Protein AF-A0A9J6GHD3-F1 (afdb_monomer)

Nearest PDB structures (foldseek):
  7w02-assembly1_A  TM=7.188E-01  e=1.725E-16  Homo sapiens
  7w01-assembly1_A  TM=7.284E-01  e=1.904E-15  Homo sapiens
  7o12-assembly1_E  TM=6.785E-01  e=3.047E-02  Stutzerimonas stutzeri ATCC 14405 = CCUG 16156
  7r87-assembly1_B  TM=4.171E-01  e=1.075E-02  Homo sapiens
  7r8b-assembly1_B  TM=3.502E-01  e=1.769E-02  Homo sapiens

InterPro domains:
  IPR013525 ABC-2 type transporter, transmembrane domain [PF12698] (210-381)
  IPR026082 ABC transporter A [PTHR19229] (166-494)

Foldseek 3Di:
DVLLVVLVVCVVPDDPCSLVSLLVVLLCCLFPVPCPPPNVVVNVCLVVLLVVLLVVLQVLQFPPDFFDWDAWFFWDWDALLVLACPQVPLPPEPAQEEEDDPAPVVVVLLVQLVVSNVRDRYDYDNDPVVLVVVLVVCQVVVDPWRYKYWYFPQDDRPPHDDQDPDTDIDIRTHPDPDDPPQPPLNVVVPDFPDDDDSNRPVCSHPVRSSVQSSVVSSVVVVCVVVVPPDDDDRDIDTDDIDHTDTRDPVSLPLVSSLVSNLVSCLSLLLVLLLVLLVCQLVCVLVVCVVSPNDPVSVLVSSLVSSLVVLLVSLVSSLCSQDPRPDPSGAGNQDQADSVVSSVLSSLLSNLSSLVSLLLSLVANDSVVSSVVSSVCSCVLAPVCSCCQAPVVVPGDQPDAPVNLLVSLLRSNSLSVVLSVVQVQQSVQPRRGHDPVCQPPPPRGPHNDGNVSSSVSNVVSSVVSVVVSVLSNQADPSGDDDHDDNCLVVDPCNVDVPPPFPDPPPQDPVNVVVDDDDDPPDDPPDDDPRDGDD

pLDDT: mean 76.1, std 14.97, range [31.3, 96.62]

Mean predicted aligned error: 14.47 Å

Radius of gyration: 37.46 Å; Cα contacts (8 Å, |Δi|>4): 643; chains: 1; bounding box: 96×51×119 Å

Organi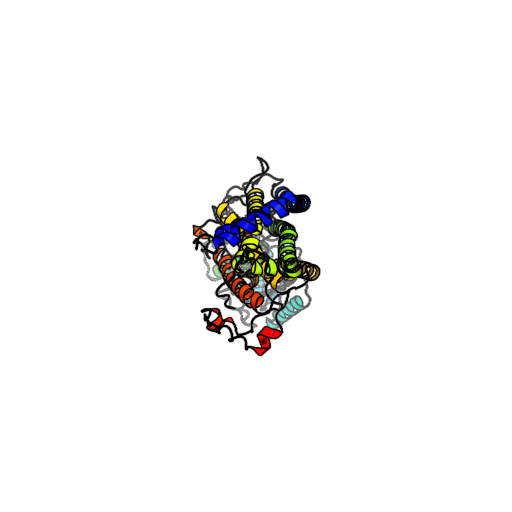sm: Haemaphysalis longicornis (NCBI:txid44386)

Structure (mmCIF, N/CA/C/O backbone):
data_AF-A0A9J6GHD3-F1
#
_entry.id   AF-A0A9J6GHD3-F1
#
loop_
_atom_site.group_PDB
_atom_site.id
_atom_site.type_symbol
_atom_site.label_atom_id
_atom_site.label_alt_id
_atom_site.label_comp_id
_atom_site.label_asym_id
_atom_site.label_entity_id
_atom_site.label_seq_id
_atom_site.pdbx_PDB_ins_code
_atom_site.Cartn_x
_atom_site.Cartn_y
_atom_site.Cartn_z
_atom_site.occupancy
_atom_site.B_iso_or_equiv
_atom_site.auth_seq_id
_atom_site.auth_comp_id
_atom_site.auth_asym_id
_atom_site.auth_atom_id
_atom_site.pdbx_PDB_model_num
ATOM 1 N N . MET A 1 1 ? -28.125 12.790 31.340 1.00 37.50 1 MET A N 1
ATOM 2 C CA . MET A 1 1 ? -28.711 11.832 32.304 1.00 37.50 1 MET A CA 1
ATOM 3 C C . MET A 1 1 ? -30.167 11.471 31.987 1.00 37.50 1 MET A C 1
ATOM 5 O O . MET A 1 1 ? -30.490 10.301 32.121 1.00 37.50 1 MET A O 1
ATOM 9 N N . SER A 1 2 ? -31.017 12.373 31.464 1.00 33.16 2 SER A N 1
ATOM 10 C CA . SER A 1 2 ? -32.407 12.023 31.082 1.00 33.16 2 SER A CA 1
ATOM 11 C C . SER A 1 2 ? -32.524 11.001 29.936 1.00 33.16 2 SER A C 1
ATOM 13 O O . SER A 1 2 ? -33.439 10.186 29.935 1.00 33.16 2 SER A O 1
ATOM 15 N N . GLY A 1 3 ? -31.565 10.966 29.002 1.00 35.72 3 GLY A N 1
ATOM 16 C CA . GLY A 1 3 ? -31.558 9.986 27.905 1.00 35.72 3 GLY A CA 1
ATOM 17 C C . GLY A 1 3 ? -31.277 8.536 28.330 1.00 35.72 3 GLY A C 1
ATOM 18 O O . GLY A 1 3 ? -31.763 7.618 27.682 1.00 35.72 3 GLY A O 1
ATOM 19 N N . MET A 1 4 ? -30.540 8.317 29.428 1.00 42.50 4 MET A N 1
ATOM 20 C CA . MET A 1 4 ? -30.244 6.968 29.945 1.00 42.50 4 MET A CA 1
ATOM 21 C C . MET A 1 4 ? -31.411 6.381 30.750 1.00 42.50 4 MET A C 1
ATOM 23 O O . MET A 1 4 ? -31.618 5.173 30.719 1.00 42.50 4 MET A O 1
ATOM 27 N N . ALA A 1 5 ? -32.213 7.222 31.410 1.00 40.81 5 ALA A N 1
ATOM 28 C CA . ALA A 1 5 ? -33.378 6.777 32.179 1.00 40.81 5 ALA A CA 1
ATOM 29 C C . ALA A 1 5 ? -34.472 6.148 31.292 1.00 40.81 5 ALA A C 1
ATOM 31 O O . ALA A 1 5 ? -35.139 5.201 31.703 1.00 40.81 5 ALA A O 1
ATOM 32 N N . ASN A 1 6 ? -34.604 6.607 30.043 1.00 42.31 6 ASN A N 1
ATOM 33 C CA . ASN A 1 6 ? -35.558 6.041 29.084 1.00 42.31 6 ASN A CA 1
ATOM 34 C C . ASN A 1 6 ? -35.161 4.643 28.578 1.00 42.31 6 ASN A C 1
ATOM 36 O O . ASN A 1 6 ? -36.033 3.883 28.173 1.00 42.31 6 ASN A O 1
ATOM 40 N N . VAL A 1 7 ? -33.876 4.275 28.639 1.00 47.53 7 VAL A N 1
ATOM 41 C CA . VAL A 1 7 ? -33.391 2.951 28.198 1.00 47.53 7 VAL A CA 1
ATOM 42 C C . VAL A 1 7 ? -33.787 1.852 29.190 1.00 47.53 7 VAL A C 1
ATOM 44 O O . VAL A 1 7 ? -34.067 0.727 28.787 1.00 47.53 7 VAL A O 1
ATOM 47 N N . VAL A 1 8 ? -33.872 2.180 30.483 1.00 46.97 8 VAL A N 1
ATOM 48 C CA . VAL A 1 8 ? -34.244 1.228 31.545 1.00 46.97 8 VAL A CA 1
ATOM 49 C C . VAL A 1 8 ? -35.751 0.933 31.543 1.00 46.97 8 VAL A C 1
ATOM 51 O O . VAL A 1 8 ? -36.158 -0.185 31.848 1.00 46.97 8 VAL A O 1
ATOM 54 N N . ARG A 1 9 ? -36.589 1.900 31.139 1.00 39.62 9 ARG A N 1
ATOM 55 C CA . ARG A 1 9 ? -38.060 1.783 31.181 1.00 39.62 9 ARG A CA 1
ATOM 56 C C . ARG A 1 9 ? -38.649 0.844 30.117 1.00 39.62 9 ARG A C 1
ATOM 58 O O . ARG A 1 9 ? -39.729 0.306 30.320 1.00 39.62 9 ARG A O 1
ATOM 65 N N . GLU A 1 10 ? -37.942 0.615 29.011 1.00 42.22 10 GLU A N 1
ATOM 66 C CA . GLU A 1 10 ? -38.437 -0.157 27.855 1.00 42.22 10 GLU A CA 1
ATOM 67 C C . GLU A 1 10 ? -37.948 -1.614 27.811 1.00 42.22 10 GLU A C 1
ATOM 69 O O . GLU A 1 10 ? -38.290 -2.343 26.883 1.00 42.22 10 GLU A O 1
ATOM 74 N N . ARG A 1 11 ? -37.219 -2.106 28.827 1.00 42.56 11 ARG A N 1
ATOM 75 C CA . ARG A 1 11 ? -36.893 -3.547 28.923 1.00 42.56 11 ARG A CA 1
ATOM 76 C C . ARG A 1 11 ? -38.156 -4.422 29.023 1.00 42.56 11 ARG A C 1
ATOM 78 O O . ARG A 1 11 ? -38.101 -5.606 28.711 1.00 42.56 11 ARG A O 1
ATOM 85 N N . ALA A 1 12 ? -39.287 -3.820 29.405 1.00 43.66 12 ALA A N 1
ATOM 86 C CA . ALA A 1 12 ? -40.615 -4.431 29.414 1.00 43.66 12 ALA A CA 1
ATOM 87 C C . ALA A 1 12 ? -41.305 -4.469 28.031 1.00 43.66 12 ALA A C 1
ATOM 89 O O . ALA A 1 12 ? -42.254 -5.223 27.847 1.00 43.66 12 ALA A O 1
ATOM 90 N N . THR A 1 13 ? -40.837 -3.700 27.043 1.00 41.50 13 THR A N 1
ATOM 91 C CA . THR A 1 13 ? -41.428 -3.624 25.697 1.00 41.50 13 THR A CA 1
ATOM 92 C C . THR A 1 13 ? -40.358 -3.957 24.666 1.00 41.50 13 THR A C 1
ATOM 94 O O . THR A 1 13 ? -39.668 -3.071 24.168 1.00 41.50 13 THR A O 1
ATOM 97 N N . GLY A 1 14 ? -40.175 -5.250 24.392 1.00 44.53 14 GLY A N 1
ATOM 98 C CA . GLY A 1 14 ? -39.166 -5.802 23.482 1.00 44.53 14 GLY A CA 1
ATOM 99 C C . GLY A 1 14 ? -39.154 -5.180 22.079 1.00 44.53 14 GLY A C 1
ATOM 100 O O . GLY A 1 14 ? -39.719 -5.728 21.139 1.00 44.53 14 GLY A O 1
ATOM 101 N N . GLY A 1 15 ? -38.481 -4.040 21.928 1.00 48.31 15 GLY A N 1
ATOM 102 C CA . GLY A 1 15 ? -38.305 -3.348 20.659 1.00 48.31 15 GLY A CA 1
ATOM 103 C C . GLY A 1 15 ? -37.046 -3.821 19.940 1.00 48.31 15 GLY A C 1
ATOM 104 O O . GLY A 1 15 ? -35.935 -3.681 20.454 1.00 48.31 15 GLY A O 1
ATOM 105 N N . SER A 1 16 ? -37.203 -4.297 18.706 1.00 57.56 16 SER A N 1
ATOM 106 C CA . SER A 1 16 ? -36.143 -4.743 17.781 1.00 57.56 16 SER A CA 1
ATOM 107 C C . SER A 1 16 ? -35.050 -3.698 17.464 1.00 57.56 16 SER A C 1
ATOM 109 O O . SER A 1 16 ? -34.053 -4.024 16.821 1.00 57.56 16 SER A O 1
ATOM 111 N N . PHE A 1 17 ? -35.183 -2.464 17.963 1.00 63.50 17 PHE A N 1
ATOM 112 C CA . PHE A 1 17 ? -34.281 -1.328 17.725 1.00 63.50 17 PHE A CA 1
ATOM 113 C C . PHE A 1 17 ? -33.513 -0.839 18.964 1.00 63.50 17 PHE A C 1
ATOM 115 O O . PHE A 1 17 ? -32.865 0.211 18.919 1.00 63.50 17 PHE A O 1
ATOM 122 N N . LEU A 1 18 ? -33.544 -1.578 20.078 1.00 77.38 18 LEU A N 1
ATOM 123 C CA . LEU A 1 18 ? -32.889 -1.150 21.320 1.00 77.38 18 LEU A CA 1
ATOM 124 C C . LEU A 1 18 ? -31.368 -0.954 21.140 1.00 77.38 18 LEU A C 1
ATOM 126 O O . LEU A 1 18 ? -30.807 0.037 21.607 1.00 77.38 18 LEU A O 1
ATOM 130 N N . TRP A 1 19 ? -30.718 -1.822 20.358 1.00 79.00 19 TRP A N 1
ATOM 131 C CA . TRP A 1 19 ? -29.292 -1.716 20.023 1.00 79.00 19 TRP A CA 1
ATOM 132 C C . TRP A 1 19 ? -28.961 -0.485 19.163 1.00 79.00 19 TRP A C 1
ATOM 134 O O . TRP A 1 19 ? -27.917 0.134 19.354 1.00 79.00 19 TRP A O 1
ATOM 144 N N . ALA A 1 20 ? -29.851 -0.082 18.250 1.00 81.69 20 ALA A N 1
ATOM 145 C CA . ALA A 1 20 ? -29.638 1.078 17.384 1.00 81.69 20 ALA A CA 1
ATOM 146 C C . ALA A 1 20 ? -29.700 2.384 18.189 1.00 81.69 20 ALA A C 1
ATOM 148 O O . ALA A 1 20 ? -28.892 3.290 17.984 1.00 81.69 20 ALA A O 1
ATOM 149 N N . ARG A 1 21 ? -30.607 2.459 19.173 1.00 82.38 21 ARG A N 1
ATOM 150 C CA . ARG A 1 21 ? -30.691 3.592 20.111 1.00 82.38 21 ARG A CA 1
ATOM 151 C C . ARG A 1 21 ? -29.481 3.642 21.045 1.00 82.38 21 ARG A C 1
ATOM 153 O O . ARG A 1 21 ? -28.949 4.727 21.277 1.00 82.38 21 ARG A O 1
ATOM 160 N N . GLN A 1 22 ? -29.014 2.488 21.531 1.00 84.38 22 GLN A N 1
ATOM 161 C CA . GLN A 1 22 ? -27.768 2.393 22.302 1.00 84.38 22 GLN A CA 1
ATOM 162 C C . GLN A 1 22 ? -26.567 2.885 21.480 1.00 84.38 22 GLN A C 1
ATOM 164 O O . GLN A 1 22 ? -25.803 3.722 21.957 1.00 84.38 22 GLN A O 1
ATOM 169 N N . LEU A 1 23 ? -26.439 2.436 20.227 1.00 84.69 23 LEU A N 1
ATOM 170 C CA . LEU A 1 23 ? -25.372 2.869 19.326 1.00 84.69 23 LEU A CA 1
ATOM 171 C C . LEU A 1 23 ? -25.441 4.376 19.061 1.00 84.69 23 LEU A C 1
ATOM 173 O O . LEU A 1 23 ? -24.430 5.062 19.181 1.00 84.69 23 LEU A O 1
ATOM 177 N N . HIS A 1 24 ? -26.629 4.912 18.772 1.00 86.06 24 HIS A N 1
ATOM 178 C CA . HIS A 1 24 ? -26.827 6.346 18.574 1.00 86.06 24 HIS A CA 1
ATOM 179 C C . HIS A 1 24 ? -26.410 7.162 19.806 1.00 86.06 24 HIS A C 1
ATOM 181 O O . HIS A 1 24 ? -25.713 8.165 19.670 1.00 86.06 24 HIS A O 1
ATOM 187 N N . ALA A 1 25 ? -26.765 6.716 21.015 1.00 83.56 25 ALA A N 1
ATOM 188 C CA . ALA A 1 25 ? -26.364 7.386 22.251 1.00 83.56 25 ALA A CA 1
ATOM 189 C C . ALA A 1 25 ? -24.837 7.380 22.456 1.00 83.56 25 ALA A C 1
ATOM 191 O O . ALA A 1 25 ? -24.267 8.393 22.871 1.00 83.56 25 ALA A O 1
ATOM 192 N N . ILE A 1 26 ? -24.159 6.272 22.133 1.00 84.25 26 ILE A N 1
ATOM 193 C CA . ILE A 1 26 ? -22.692 6.190 22.202 1.00 84.25 26 ILE A CA 1
ATOM 194 C C . ILE A 1 26 ? -22.044 7.075 21.135 1.00 84.25 26 ILE A C 1
ATOM 196 O O . ILE A 1 26 ? -21.092 7.791 21.438 1.00 84.25 26 ILE A O 1
ATOM 200 N N . LEU A 1 27 ? -22.571 7.090 19.910 1.00 84.75 27 LEU A N 1
ATOM 201 C CA . LEU A 1 27 ? -22.081 7.962 18.843 1.00 84.75 27 LEU A CA 1
ATOM 202 C C . LEU A 1 27 ? -22.261 9.437 19.198 1.00 84.75 27 LEU A C 1
ATOM 204 O O . LEU A 1 27 ? -21.326 10.218 19.043 1.00 84.75 27 LEU A O 1
ATOM 208 N N . TRP A 1 28 ? -23.410 9.815 19.758 1.00 85.44 28 TRP A N 1
ATOM 209 C CA . TRP A 1 28 ? -23.644 11.162 20.273 1.00 85.44 28 TRP A CA 1
ATOM 210 C C . TRP A 1 28 ? -22.632 11.538 21.365 1.00 85.44 28 TRP A C 1
ATOM 212 O O . TRP A 1 28 ? -22.034 12.615 21.325 1.00 85.44 28 TRP A O 1
ATOM 222 N N . LYS A 1 29 ? -22.369 10.630 22.315 1.00 84.81 29 LYS A N 1
ATOM 223 C CA . LYS A 1 29 ? -21.341 10.820 23.350 1.00 84.81 29 LYS A CA 1
ATOM 224 C C . LYS A 1 29 ? -19.950 11.023 22.730 1.00 84.81 29 LYS A C 1
ATOM 226 O O . LYS A 1 29 ? -19.248 11.966 23.095 1.00 84.81 29 LYS A O 1
ATOM 231 N N . ASN A 1 30 ? -19.546 10.147 21.813 1.00 81.44 30 ASN A N 1
ATOM 232 C CA . ASN A 1 30 ? -18.184 10.103 21.279 1.00 81.44 30 ASN A CA 1
ATOM 233 C C . ASN A 1 30 ? -17.907 11.228 20.273 1.00 81.44 30 ASN A C 1
ATOM 235 O O . ASN A 1 30 ? -16.850 11.854 20.330 1.00 81.44 30 ASN A O 1
ATOM 239 N N . VAL A 1 31 ? -18.851 11.512 19.376 1.00 79.62 31 VAL A N 1
ATOM 240 C CA . VAL A 1 31 ? -18.696 12.526 18.327 1.00 79.62 31 VAL A CA 1
ATOM 241 C C . VAL A 1 31 ? -19.060 13.906 18.863 1.00 79.62 31 VAL A C 1
ATOM 243 O O . VAL A 1 31 ? -18.224 14.804 18.869 1.00 79.62 31 VAL A O 1
ATOM 246 N N . TYR A 1 32 ? -20.278 14.090 19.367 1.00 77.00 32 TYR A N 1
ATOM 247 C CA . TYR A 1 32 ? -20.758 15.420 19.736 1.00 77.00 32 TYR A CA 1
ATOM 248 C C . TYR A 1 32 ? -20.208 15.871 21.096 1.00 77.00 32 TYR A C 1
ATOM 250 O O . TYR A 1 32 ? -19.454 16.838 21.183 1.00 77.00 32 TYR A O 1
ATOM 258 N N . VAL A 1 33 ? -20.501 15.139 22.174 1.00 78.62 33 VAL A N 1
ATOM 259 C CA . VAL A 1 33 ? -20.138 15.591 23.531 1.00 78.62 33 VAL A CA 1
ATOM 260 C C . VAL A 1 33 ? -18.620 15.652 23.714 1.00 78.62 33 VAL A C 1
ATOM 262 O O . VAL A 1 33 ? -18.086 16.628 24.245 1.00 78.62 33 VAL A O 1
ATOM 265 N N . ARG A 1 34 ? -17.899 14.614 23.279 1.00 74.81 34 ARG A N 1
ATOM 266 C CA . ARG A 1 34 ? -16.457 14.522 23.514 1.00 74.81 34 ARG A CA 1
ATOM 267 C C . ARG A 1 34 ? -15.649 15.358 22.524 1.00 74.81 34 ARG A C 1
ATOM 269 O O . ARG A 1 34 ? -14.868 16.188 22.983 1.00 74.81 34 ARG A O 1
ATOM 276 N N . ARG A 1 35 ? -15.813 15.165 21.208 1.00 74.31 35 ARG A N 1
ATOM 277 C CA . ARG A 1 35 ? -14.999 15.878 20.204 1.00 74.31 35 ARG A CA 1
ATOM 278 C C . ARG A 1 35 ? -15.458 17.318 19.972 1.00 74.31 35 ARG A C 1
ATOM 280 O O . ARG A 1 35 ? -14.600 18.185 19.891 1.00 74.31 35 ARG A O 1
ATOM 287 N N . VAL A 1 36 ? -16.765 17.591 19.915 1.00 74.94 36 VAL A N 1
ATOM 288 C CA . VAL A 1 36 ? -17.281 18.941 19.599 1.00 74.94 36 VAL A CA 1
ATOM 289 C C . VAL A 1 36 ? -17.443 19.822 20.840 1.00 74.94 36 VAL A C 1
ATOM 291 O O . VAL A 1 36 ? -17.081 20.990 20.793 1.00 74.94 36 VAL A O 1
ATOM 294 N N . CYS A 1 37 ? -17.943 19.304 21.966 1.00 72.50 37 CYS A N 1
ATOM 295 C CA . CYS A 1 37 ? -18.186 20.153 23.143 1.00 72.50 37 CYS A CA 1
ATOM 296 C C . CYS A 1 37 ? -17.001 20.226 24.118 1.00 72.50 37 CYS A C 1
ATOM 298 O O . CYS A 1 37 ? -16.734 21.290 24.668 1.00 72.50 37 CYS A O 1
ATOM 300 N N . ARG A 1 38 ? -16.297 19.113 24.371 1.00 73.69 38 ARG A N 1
ATOM 301 C CA . ARG A 1 38 ? -15.297 19.035 25.458 1.00 73.69 38 ARG A CA 1
ATOM 302 C C . ARG A 1 38 ? -13.842 19.117 24.991 1.00 73.69 38 ARG A C 1
ATOM 304 O O . ARG A 1 38 ? -13.018 19.708 25.678 1.00 73.69 38 ARG A O 1
ATOM 311 N N . HIS A 1 39 ? -13.522 18.528 23.841 1.00 78.50 39 HIS A N 1
ATOM 312 C CA . HIS A 1 39 ? -12.160 18.439 23.297 1.00 78.50 39 HIS A CA 1
ATOM 313 C C . HIS A 1 39 ? -12.068 18.977 21.860 1.00 78.50 39 HIS A C 1
ATOM 315 O O . HIS A 1 39 ? -11.316 18.456 21.030 1.00 78.50 39 HIS A O 1
ATOM 321 N N . TYR A 1 40 ? -12.807 20.049 21.568 1.00 77.94 40 TYR A N 1
ATOM 322 C CA . TYR A 1 40 ? -12.734 20.720 20.270 1.00 77.94 40 TYR A CA 1
ATOM 323 C C . TYR A 1 40 ? -11.335 21.263 19.928 1.00 77.94 40 TYR A C 1
ATOM 325 O O . TYR A 1 40 ? -10.965 21.142 18.761 1.00 77.94 40 TYR A O 1
ATOM 333 N N . PRO A 1 41 ? -10.492 21.749 20.874 1.00 80.19 41 PRO A N 1
ATOM 334 C CA . PRO A 1 41 ? -9.158 22.233 20.518 1.00 80.19 41 PRO A CA 1
ATOM 335 C C . PRO A 1 41 ? -8.269 21.103 19.997 1.00 80.19 41 PRO A C 1
ATOM 337 O O . PRO A 1 41 ? -7.566 21.277 19.010 1.00 80.19 41 PRO A O 1
ATOM 340 N N . ALA A 1 42 ? -8.349 19.917 20.610 1.00 76.75 42 ALA A N 1
ATOM 341 C CA . ALA A 1 42 ? -7.596 18.747 20.168 1.00 76.75 42 ALA A CA 1
ATOM 342 C C . ALA A 1 42 ? -8.049 18.282 18.777 1.00 76.75 42 ALA A C 1
ATOM 344 O O . ALA A 1 42 ? -7.216 18.029 17.917 1.00 76.75 42 ALA A O 1
ATOM 345 N N . THR A 1 43 ? -9.363 18.248 18.529 1.00 79.19 43 THR A N 1
ATOM 346 C CA . THR A 1 43 ? -9.915 17.864 17.219 1.00 79.19 43 THR A CA 1
ATOM 347 C C . THR A 1 43 ? -9.523 18.865 16.124 1.00 79.19 43 THR A C 1
ATOM 349 O O . THR A 1 43 ? -9.190 18.463 15.014 1.00 79.19 43 THR A O 1
ATOM 352 N N . ILE A 1 44 ? -9.505 20.167 16.434 1.00 82.06 44 ILE A N 1
ATOM 353 C CA . ILE A 1 44 ? -9.026 21.203 15.509 1.00 82.06 44 ILE A CA 1
ATOM 354 C C . ILE A 1 44 ? -7.539 21.004 15.207 1.00 82.06 44 ILE A C 1
ATOM 356 O O . ILE A 1 44 ? -7.156 21.033 14.043 1.00 82.06 44 ILE A O 1
ATOM 360 N N . VAL A 1 45 ? -6.708 20.762 16.223 1.00 83.19 45 VAL A N 1
ATOM 361 C CA . VAL A 1 45 ? -5.272 20.508 16.031 1.00 83.19 45 VAL A CA 1
ATOM 362 C C . VAL A 1 45 ? -5.031 19.237 15.211 1.00 83.19 45 VAL A C 1
ATOM 364 O O . VAL A 1 45 ? -4.194 19.268 14.315 1.00 83.19 45 VAL A O 1
ATOM 367 N N . GLU A 1 46 ? -5.780 18.153 15.450 1.00 80.38 46 GLU A N 1
ATOM 368 C CA . GLU A 1 46 ? -5.719 16.916 14.650 1.00 80.38 46 GLU A CA 1
ATOM 369 C C . GLU A 1 46 ? -5.968 17.202 13.160 1.00 80.38 46 GLU A C 1
ATOM 371 O O . GLU A 1 46 ? -5.181 16.795 12.303 1.00 80.38 46 GLU A O 1
ATOM 376 N N . VAL A 1 47 ? -7.038 17.940 12.849 1.00 82.38 47 VAL A N 1
ATOM 377 C CA . VAL A 1 47 ? -7.404 18.271 11.466 1.00 82.38 47 VAL A CA 1
ATOM 378 C C . VAL A 1 47 ? -6.412 19.255 10.846 1.00 82.38 47 VAL A C 1
ATOM 380 O O . VAL A 1 47 ? -5.973 19.035 9.722 1.00 82.38 47 VAL A O 1
ATOM 383 N N . LEU A 1 48 ? -6.013 20.313 11.559 1.00 85.06 48 LEU A N 1
ATOM 384 C CA . LEU A 1 48 ? -5.057 21.306 11.058 1.00 85.06 48 LEU A CA 1
ATOM 385 C C . LEU A 1 48 ? -3.682 20.698 10.792 1.00 85.06 48 LEU A C 1
ATOM 387 O O . LEU A 1 48 ? -3.065 21.025 9.784 1.00 85.06 48 LEU A O 1
ATOM 391 N N . LEU A 1 49 ? -3.212 19.802 11.661 1.00 83.88 49 LEU A N 1
ATOM 392 C CA . LEU A 1 49 ? -1.948 19.102 11.462 1.00 83.88 49 LEU A CA 1
ATOM 393 C C . LEU A 1 49 ? -2.014 18.201 10.227 1.00 83.88 49 LEU A C 1
ATOM 395 O O . LEU A 1 49 ? -1.074 18.185 9.437 1.00 83.88 49 LEU A O 1
ATOM 399 N N . MET A 1 50 ? -3.134 17.503 10.016 1.00 83.25 50 MET A N 1
ATOM 400 C CA . MET A 1 50 ? -3.329 16.725 8.796 1.00 83.25 50 MET A CA 1
ATOM 401 C C . MET A 1 50 ? -3.350 17.626 7.557 1.00 83.25 50 MET A C 1
ATOM 403 O O . MET A 1 50 ? -2.621 17.371 6.606 1.00 83.25 50 MET A O 1
ATOM 407 N N . VAL A 1 51 ? -4.110 18.722 7.579 1.00 85.00 51 VAL A N 1
ATOM 408 C CA . VAL A 1 51 ? -4.151 19.690 6.471 1.00 85.00 51 VAL A CA 1
ATOM 409 C C . VAL A 1 51 ? -2.770 20.292 6.205 1.00 85.00 51 VAL A C 1
ATOM 411 O O . VAL A 1 51 ? -2.409 20.447 5.047 1.00 85.00 51 VAL A O 1
ATOM 414 N N . PHE A 1 52 ? -1.968 20.574 7.234 1.00 86.31 52 PHE A N 1
ATOM 415 C CA . PHE A 1 52 ? -0.590 21.049 7.085 1.00 86.31 52 PHE A CA 1
ATOM 416 C C . PHE A 1 52 ? 0.289 20.034 6.339 1.00 86.31 52 PHE A C 1
ATOM 418 O O . PHE A 1 52 ? 0.958 20.389 5.368 1.00 86.31 52 PHE A O 1
ATOM 425 N N . TRP A 1 53 ? 0.248 18.757 6.736 1.00 83.69 53 TRP A N 1
ATOM 426 C CA . TRP A 1 53 ? 0.989 17.699 6.043 1.00 83.69 53 TRP A CA 1
ATOM 427 C C . TRP A 1 53 ? 0.493 17.477 4.610 1.00 83.69 53 TRP A C 1
ATOM 429 O O . TRP A 1 53 ? 1.310 17.278 3.710 1.00 83.69 53 TRP A O 1
ATOM 439 N N . LEU A 1 54 ? -0.823 17.557 4.388 1.00 80.06 54 LEU A N 1
ATOM 440 C CA . LEU A 1 54 ? -1.432 17.461 3.060 1.00 80.06 54 LEU A CA 1
ATOM 441 C C . LEU A 1 54 ? -1.108 18.676 2.179 1.00 80.06 54 LEU A C 1
ATOM 443 O O . LEU A 1 54 ? -0.915 18.534 0.977 1.00 80.06 54 LEU A O 1
ATOM 447 N N . TYR A 1 55 ? -0.978 19.869 2.754 1.00 80.06 55 TYR A N 1
ATOM 448 C CA . TYR A 1 55 ? -0.596 21.074 2.020 1.00 80.06 55 TYR A CA 1
ATOM 449 C C . TYR A 1 55 ? 0.822 20.961 1.451 1.00 80.06 55 TYR A C 1
ATOM 451 O O . TYR A 1 55 ? 1.044 21.309 0.293 1.00 80.06 55 TYR A O 1
ATOM 459 N N . GLY A 1 56 ? 1.757 20.378 2.210 1.00 73.62 56 GLY A N 1
ATOM 460 C CA . GLY A 1 56 ? 3.101 20.082 1.705 1.00 73.62 56 GLY A CA 1
ATOM 461 C C . GLY A 1 56 ? 3.104 19.141 0.490 1.00 73.62 56 GLY A C 1
ATOM 462 O O . GLY A 1 56 ? 3.963 19.267 -0.376 1.00 73.62 56 GLY A O 1
ATOM 463 N N . ILE A 1 57 ? 2.127 18.228 0.373 1.00 72.00 57 ILE A N 1
ATOM 464 C CA . ILE A 1 57 ? 1.966 17.360 -0.815 1.00 72.00 57 ILE A CA 1
ATOM 465 C C . ILE A 1 57 ? 1.681 18.202 -2.060 1.00 72.00 57 ILE A C 1
ATOM 467 O O . ILE A 1 57 ? 2.235 17.934 -3.124 1.00 72.00 57 ILE A O 1
ATOM 471 N N . GLN A 1 58 ? 0.839 19.230 -1.932 1.00 69.69 58 GLN A N 1
ATOM 472 C CA . GLN A 1 58 ? 0.506 20.089 -3.061 1.00 69.69 58 GLN A CA 1
ATOM 473 C C . GLN A 1 58 ? 1.701 20.908 -3.542 1.00 69.69 58 GLN A C 1
ATOM 475 O O . GLN A 1 58 ? 1.871 21.034 -4.752 1.00 69.69 58 GLN A O 1
ATOM 480 N N . GLU A 1 59 ? 2.541 21.416 -2.637 1.00 67.31 59 GLU A N 1
ATOM 481 C CA . GLU A 1 59 ? 3.757 22.150 -3.018 1.00 67.31 59 GLU A CA 1
ATOM 482 C C . GLU A 1 59 ? 4.716 21.299 -3.860 1.00 67.31 59 GLU A C 1
ATOM 484 O O . GLU A 1 59 ? 5.284 21.807 -4.825 1.00 67.31 59 GLU A O 1
ATOM 489 N N . ASP A 1 60 ? 4.825 20.002 -3.559 1.00 59.84 60 ASP A N 1
ATOM 490 C CA . ASP A 1 60 ? 5.652 19.065 -4.331 1.00 59.84 60 ASP A CA 1
ATOM 491 C C . ASP A 1 60 ? 4.967 18.582 -5.624 1.00 59.84 60 ASP A C 1
ATOM 493 O O . ASP A 1 60 ? 5.632 18.107 -6.543 1.00 59.84 60 ASP A O 1
ATOM 497 N N . SER A 1 61 ? 3.638 18.694 -5.716 1.00 54.12 61 SER A N 1
ATOM 498 C CA . SER A 1 61 ? 2.863 18.305 -6.905 1.00 54.12 61 SER A CA 1
ATOM 499 C C . SER A 1 61 ? 2.807 19.384 -7.994 1.00 54.12 61 SER A C 1
ATOM 501 O O . SER A 1 61 ? 2.505 19.074 -9.148 1.00 54.12 61 SER A O 1
ATOM 503 N N . VAL A 1 62 ? 3.100 20.648 -7.659 1.00 52.31 62 VAL A N 1
ATOM 504 C CA . VAL A 1 62 ? 3.172 21.733 -8.644 1.00 52.31 62 VAL A CA 1
ATOM 505 C C . VAL A 1 62 ? 4.478 21.580 -9.412 1.00 52.31 62 VAL A C 1
ATOM 507 O O . VAL A 1 62 ? 5.543 21.997 -8.957 1.00 52.31 62 VAL A O 1
ATOM 510 N N . VAL A 1 63 ? 4.391 20.972 -10.596 1.00 52.34 63 VAL A N 1
ATOM 511 C CA . VAL A 1 63 ? 5.492 20.967 -11.559 1.00 52.34 63 VAL A CA 1
ATOM 512 C C . VAL A 1 63 ? 5.861 22.430 -11.819 1.00 52.34 63 VAL A C 1
ATOM 514 O O . VAL A 1 63 ? 5.060 23.188 -12.359 1.00 52.34 63 VAL A O 1
ATOM 517 N N . ARG A 1 64 ? 7.047 22.852 -11.362 1.00 49.53 64 ARG A N 1
ATOM 518 C CA . ARG A 1 64 ? 7.543 24.227 -11.560 1.00 49.53 64 ARG A CA 1
ATOM 519 C C . ARG A 1 64 ? 7.876 24.518 -13.024 1.00 49.53 64 ARG A C 1
ATOM 521 O O . ARG A 1 64 ? 8.058 25.674 -13.385 1.00 49.53 64 ARG A O 1
ATOM 528 N N . GLU A 1 65 ? 7.944 23.477 -13.848 1.00 52.03 65 GLU A N 1
ATOM 529 C CA . GLU A 1 65 ? 8.240 23.546 -15.271 1.00 52.03 65 GLU A CA 1
ATOM 530 C C . GLU A 1 65 ? 7.054 23.000 -16.083 1.00 52.03 65 GLU A C 1
ATOM 532 O O . GLU A 1 65 ? 6.463 21.982 -15.713 1.00 52.03 65 GLU A O 1
ATOM 537 N N . PRO A 1 66 ? 6.662 23.654 -17.186 1.00 55.00 66 PRO A N 1
ATOM 538 C CA . PRO A 1 66 ? 5.604 23.143 -18.043 1.00 55.00 66 PRO A CA 1
ATOM 539 C C . PRO A 1 66 ? 6.022 21.787 -18.616 1.00 55.00 66 PRO A C 1
ATOM 541 O O . PRO A 1 66 ? 7.154 21.610 -19.064 1.00 55.00 66 PRO A O 1
ATOM 544 N N . LEU A 1 67 ? 5.096 20.828 -18.626 1.00 59.50 67 LEU A N 1
ATOM 545 C CA . LEU A 1 67 ? 5.358 19.497 -19.169 1.00 59.50 67 LEU A CA 1
ATOM 546 C C . LEU A 1 67 ? 5.755 19.606 -20.641 1.00 59.50 67 LEU A C 1
ATOM 548 O O . LEU A 1 67 ? 4.929 19.938 -21.496 1.00 59.50 67 LEU A O 1
ATOM 552 N N . MET A 1 68 ? 7.020 19.315 -20.939 1.00 62.19 68 MET A N 1
ATOM 553 C CA . MET A 1 68 ? 7.517 19.344 -22.305 1.00 62.19 68 MET A CA 1
ATOM 554 C C . MET A 1 68 ? 7.044 18.088 -23.031 1.00 62.19 68 MET A C 1
ATOM 556 O O . MET A 1 68 ? 7.490 16.973 -22.764 1.00 62.19 68 MET A O 1
ATOM 560 N N . ARG A 1 69 ? 6.112 18.264 -23.970 1.00 69.50 69 ARG A N 1
ATOM 561 C CA . ARG A 1 69 ? 5.739 17.200 -24.902 1.00 69.50 69 ARG A CA 1
ATOM 562 C C . ARG A 1 69 ? 6.838 17.075 -25.949 1.00 69.50 69 ARG A C 1
ATOM 564 O O . ARG A 1 69 ? 7.021 17.975 -26.768 1.00 69.50 69 ARG A O 1
ATOM 571 N N . ARG A 1 70 ? 7.558 15.958 -25.934 1.00 74.44 70 ARG A N 1
ATOM 572 C CA . ARG A 1 70 ? 8.522 15.616 -26.976 1.00 74.44 70 ARG A CA 1
ATOM 573 C C . ARG A 1 70 ? 7.772 14.975 -28.151 1.00 74.44 70 ARG A C 1
ATOM 575 O O . ARG A 1 70 ? 6.926 14.105 -27.918 1.00 74.44 70 ARG A O 1
ATOM 582 N N . PRO A 1 71 ? 8.031 15.409 -29.397 1.00 80.56 71 PRO A N 1
ATOM 583 C CA . PRO A 1 71 ? 7.464 14.763 -30.574 1.00 80.56 71 PRO A CA 1
ATOM 584 C C . PRO A 1 71 ? 8.016 13.341 -30.732 1.00 80.56 71 PRO A C 1
ATOM 586 O O . PRO A 1 71 ? 8.921 12.917 -30.010 1.00 80.56 71 PRO A O 1
ATOM 589 N N . ASP A 1 72 ? 7.449 12.603 -31.677 1.00 81.94 72 ASP A N 1
ATOM 590 C CA . ASP A 1 72 ? 7.958 11.308 -32.102 1.00 81.94 72 ASP A CA 1
ATOM 591 C C . ASP A 1 72 ? 9.432 11.405 -32.522 1.00 81.94 72 ASP A C 1
ATOM 593 O O . ASP A 1 72 ? 9.846 12.293 -33.268 1.00 81.94 72 ASP A O 1
ATOM 597 N N . ALA A 1 73 ? 10.246 10.488 -32.002 1.00 82.12 73 ALA A N 1
ATOM 598 C CA . ALA A 1 73 ? 11.668 10.426 -32.293 1.00 82.12 73 ALA A CA 1
ATOM 599 C C . ALA A 1 73 ? 11.935 9.276 -33.265 1.00 82.12 73 ALA A C 1
ATOM 601 O O . ALA A 1 73 ? 11.867 8.098 -32.904 1.00 82.12 73 ALA A O 1
ATOM 602 N N . ILE A 1 74 ? 12.264 9.628 -34.507 1.00 84.69 74 ILE A N 1
ATOM 603 C CA . ILE A 1 74 ? 12.698 8.679 -35.532 1.00 84.69 74 ILE A CA 1
ATOM 604 C C . ILE A 1 74 ? 14.219 8.750 -35.635 1.00 84.69 74 ILE A C 1
ATOM 606 O O . ILE A 1 74 ? 14.791 9.804 -35.909 1.00 84.69 74 ILE A O 1
ATOM 610 N N . TYR A 1 75 ? 14.879 7.611 -35.437 1.00 85.06 75 TYR A N 1
ATOM 611 C CA . TYR A 1 75 ? 16.331 7.514 -35.530 1.00 85.06 75 TYR A CA 1
ATOM 612 C C . TYR A 1 75 ? 16.737 6.984 -36.909 1.00 85.06 75 TYR A C 1
ATOM 614 O O . TYR A 1 75 ? 16.323 5.876 -37.278 1.00 85.06 75 TYR A O 1
ATOM 622 N N . PRO A 1 76 ? 17.542 7.734 -37.686 1.00 87.69 76 PRO A N 1
ATOM 623 C CA . PRO A 1 76 ? 18.051 7.241 -38.956 1.00 87.69 76 PRO A CA 1
ATOM 624 C C . PRO A 1 76 ? 19.061 6.105 -38.723 1.00 87.69 76 PRO A C 1
ATOM 626 O O . PRO A 1 76 ? 19.751 6.094 -37.698 1.00 87.69 76 PRO A O 1
ATOM 629 N N . PRO A 1 77 ? 19.186 5.154 -39.664 1.00 87.06 77 PRO A N 1
ATOM 630 C CA . PRO A 1 77 ? 20.212 4.125 -39.588 1.00 87.06 77 PRO A CA 1
ATOM 631 C C . PRO A 1 77 ? 21.600 4.773 -39.654 1.00 87.06 77 PRO A C 1
ATOM 633 O O . PRO A 1 77 ? 21.888 5.576 -40.541 1.00 87.06 77 PRO A O 1
ATOM 636 N N . GLN A 1 78 ? 22.472 4.411 -38.718 1.00 86.69 78 GLN A N 1
ATOM 637 C CA . GLN A 1 78 ? 23.848 4.898 -38.658 1.00 86.69 78 GLN A CA 1
ATOM 638 C C . GLN A 1 78 ? 24.833 3.732 -38.683 1.00 86.69 78 GLN A C 1
ATOM 640 O O . GLN A 1 78 ? 24.508 2.592 -38.339 1.00 86.69 78 GLN A O 1
ATOM 645 N N . ARG A 1 79 ? 26.072 4.014 -39.092 1.00 85.19 79 ARG A N 1
ATOM 646 C CA . ARG A 1 79 ? 27.145 3.022 -39.002 1.00 85.19 79 ARG A CA 1
ATOM 647 C C . ARG A 1 79 ? 27.501 2.783 -37.530 1.00 85.19 79 ARG A C 1
ATOM 649 O O . ARG A 1 79 ? 27.611 3.756 -36.789 1.00 85.19 79 ARG A O 1
ATOM 656 N N . PRO A 1 80 ? 27.759 1.533 -37.112 1.00 82.81 80 PRO A N 1
ATOM 657 C CA . PRO A 1 80 ? 28.163 1.204 -35.746 1.00 82.81 80 PRO A CA 1
ATOM 658 C C . PRO A 1 80 ? 29.325 2.056 -35.217 1.00 82.81 80 PRO A C 1
ATOM 660 O O . PRO A 1 80 ? 29.284 2.508 -34.077 1.00 82.81 80 PRO A O 1
ATOM 663 N N . GLY A 1 81 ? 30.324 2.344 -36.059 1.00 78.31 81 GLY A N 1
ATOM 664 C CA . GLY A 1 81 ? 31.462 3.196 -35.697 1.00 78.31 81 GLY A CA 1
ATOM 665 C C . GLY A 1 81 ? 31.090 4.642 -35.342 1.00 78.31 81 GLY A C 1
ATOM 666 O O . GLY A 1 81 ? 31.816 5.276 -34.589 1.00 78.31 81 GLY A O 1
ATOM 667 N N . ALA A 1 82 ? 29.941 5.156 -35.797 1.00 80.69 82 ALA A N 1
ATOM 668 C CA . ALA A 1 82 ? 29.481 6.506 -35.459 1.00 80.69 82 ALA A CA 1
ATOM 669 C C . ALA A 1 82 ? 29.065 6.651 -33.983 1.00 80.69 82 ALA A C 1
ATOM 671 O O . ALA A 1 82 ? 29.016 7.765 -33.472 1.00 80.69 82 ALA A O 1
ATOM 672 N N . PHE A 1 83 ? 28.766 5.544 -33.295 1.00 77.00 83 PHE A N 1
ATOM 673 C CA . PHE A 1 83 ? 28.451 5.538 -31.861 1.00 77.00 83 PHE A CA 1
ATOM 674 C C . PHE A 1 83 ? 29.694 5.384 -30.977 1.00 77.00 83 PHE A C 1
ATOM 676 O O . PHE A 1 83 ? 29.613 5.494 -29.754 1.00 77.00 83 PHE A O 1
ATOM 683 N N . TRP A 1 84 ? 30.860 5.131 -31.575 1.00 76.06 84 TRP A N 1
ATOM 684 C CA . TRP A 1 84 ? 32.095 4.936 -30.831 1.00 76.06 84 TRP A CA 1
ATOM 685 C C . TRP A 1 84 ? 32.476 6.188 -30.030 1.00 76.06 84 TRP A C 1
ATOM 687 O O . TRP A 1 84 ? 32.544 7.285 -30.576 1.00 76.06 84 TRP A O 1
ATOM 697 N N . ASN A 1 85 ? 32.744 6.016 -28.730 1.00 66.06 85 ASN A N 1
ATOM 698 C CA . ASN A 1 85 ? 33.223 7.060 -27.810 1.00 66.06 85 ASN A CA 1
ATOM 699 C C . ASN A 1 85 ? 32.346 8.323 -27.658 1.00 66.06 85 ASN A C 1
ATOM 701 O O . ASN A 1 85 ? 32.805 9.292 -27.065 1.00 66.06 85 ASN A O 1
ATOM 705 N N . LYS A 1 86 ? 31.070 8.311 -28.067 1.00 66.25 86 LYS A N 1
ATOM 706 C CA . LYS A 1 86 ? 30.148 9.440 -27.815 1.00 66.25 86 LYS A CA 1
ATOM 707 C C . LYS A 1 86 ? 29.905 9.746 -26.324 1.00 66.25 86 LYS A C 1
ATOM 709 O O . LYS A 1 86 ? 29.470 10.836 -25.992 1.00 66.25 86 LYS A O 1
ATOM 714 N N . ALA A 1 87 ? 30.193 8.809 -25.419 1.00 59.53 87 ALA A N 1
ATOM 715 C CA . ALA A 1 87 ? 30.071 8.986 -23.970 1.00 59.53 87 ALA A CA 1
ATOM 716 C C . ALA A 1 87 ? 31.433 9.306 -23.324 1.00 59.53 87 ALA A C 1
ATOM 718 O O . ALA A 1 87 ? 32.051 8.432 -22.706 1.00 59.53 87 ALA A O 1
ATOM 719 N N . GLU A 1 88 ? 31.904 10.548 -23.458 1.00 51.22 88 GLU A N 1
ATOM 720 C CA . GLU A 1 88 ? 33.229 10.979 -22.971 1.00 51.22 88 GLU A CA 1
ATOM 721 C C . GLU A 1 88 ? 33.411 10.809 -21.442 1.00 51.22 88 GLU A C 1
ATOM 723 O O . GLU A 1 88 ? 34.530 10.611 -20.971 1.00 51.22 88 GLU A O 1
ATOM 728 N N . GLY A 1 89 ? 32.323 10.783 -20.656 1.00 50.88 89 GLY A N 1
ATOM 729 C CA . GLY A 1 89 ? 32.366 10.715 -19.185 1.00 50.88 89 GLY A CA 1
ATOM 730 C C . GLY A 1 89 ? 32.347 9.317 -18.540 1.00 50.88 89 GLY A C 1
ATOM 731 O O . GLY A 1 89 ? 32.811 9.166 -17.413 1.00 50.88 89 GLY A O 1
ATOM 732 N N . MET A 1 90 ? 31.846 8.275 -19.216 1.00 46.09 90 MET A N 1
ATOM 733 C CA . MET A 1 90 ? 31.787 6.905 -18.652 1.00 46.09 90 MET A CA 1
ATOM 734 C C . MET A 1 90 ? 32.886 5.973 -19.178 1.00 46.09 90 MET A C 1
ATOM 736 O O . MET A 1 90 ? 33.071 4.865 -18.668 1.00 46.09 90 MET A O 1
ATOM 740 N N . VAL A 1 91 ? 33.613 6.400 -20.211 1.00 46.81 91 VAL A N 1
ATOM 741 C CA . VAL A 1 91 ? 34.512 5.542 -20.991 1.00 46.81 91 VAL A CA 1
ATOM 742 C C . VAL A 1 91 ? 35.832 6.270 -21.293 1.00 46.81 91 VAL A C 1
ATOM 744 O O . VAL A 1 91 ? 36.463 6.055 -22.321 1.00 46.81 91 VAL A O 1
ATOM 747 N N . GLY A 1 92 ? 36.305 7.102 -20.364 1.00 43.66 92 GLY A N 1
ATOM 748 C CA . GLY A 1 92 ? 37.696 7.555 -20.346 1.00 43.66 92 GLY A CA 1
ATOM 749 C C . GLY A 1 92 ? 38.613 6.388 -19.980 1.00 43.66 92 GLY A C 1
ATOM 750 O O . GLY A 1 92 ? 38.936 6.179 -18.813 1.00 43.66 92 GLY A O 1
ATOM 751 N N . ILE A 1 93 ? 38.980 5.552 -20.949 1.00 46.44 93 ILE A N 1
ATOM 752 C CA . ILE A 1 93 ? 39.836 4.394 -20.698 1.00 46.44 93 ILE A CA 1
ATOM 753 C C . ILE A 1 93 ? 40.916 4.336 -21.786 1.00 46.44 93 ILE A C 1
ATOM 755 O O . ILE A 1 93 ? 40.613 4.122 -22.957 1.00 46.44 93 ILE A O 1
ATOM 759 N N . ASN A 1 94 ? 42.186 4.432 -21.379 1.00 48.94 94 ASN A N 1
ATOM 760 C CA . ASN A 1 94 ? 43.301 3.779 -22.076 1.00 48.94 94 ASN A CA 1
ATOM 761 C C . ASN A 1 94 ? 43.025 2.266 -22.046 1.00 48.94 94 ASN A C 1
ATOM 763 O O . ASN A 1 94 ? 43.388 1.580 -21.085 1.00 48.94 94 ASN A O 1
ATOM 767 N N . LYS A 1 95 ? 42.227 1.773 -23.002 1.00 59.12 95 LYS A N 1
ATOM 768 C CA . LYS A 1 95 ? 41.747 0.386 -23.037 1.00 59.12 95 LYS A CA 1
ATOM 769 C C . LYS A 1 95 ? 42.836 -0.463 -23.656 1.00 59.12 95 LYS A C 1
ATOM 771 O O . LYS A 1 95 ? 43.025 -0.423 -24.865 1.00 59.12 95 LYS A O 1
ATOM 776 N N . VAL A 1 96 ? 43.512 -1.255 -22.834 1.00 63.69 96 VAL A N 1
ATOM 777 C CA . VAL A 1 96 ? 44.385 -2.304 -23.356 1.00 63.69 96 VAL A CA 1
ATOM 778 C C . VAL A 1 96 ? 43.500 -3.499 -23.685 1.00 63.69 96 VAL A C 1
ATOM 780 O O . VAL A 1 96 ? 42.871 -4.092 -22.799 1.00 63.69 96 VAL A O 1
ATOM 783 N N . TYR A 1 97 ? 43.420 -3.839 -24.966 1.00 75.25 97 TYR A N 1
ATOM 784 C CA . TYR A 1 97 ? 42.682 -5.007 -25.431 1.00 75.25 97 TYR A CA 1
ATOM 785 C C . TYR A 1 97 ? 43.623 -6.199 -25.504 1.00 75.25 97 TYR A C 1
ATOM 787 O O . TYR A 1 97 ? 44.733 -6.084 -26.020 1.00 75.25 97 TYR A O 1
ATOM 795 N N . PHE A 1 98 ? 43.174 -7.350 -25.012 1.00 79.06 98 PHE A N 1
ATOM 796 C CA . PHE A 1 98 ? 43.912 -8.601 -25.153 1.00 79.06 98 PHE A CA 1
ATOM 797 C C . PHE A 1 98 ? 43.098 -9.589 -25.977 1.00 79.06 98 PHE A C 1
ATOM 799 O O . PHE A 1 98 ? 41.898 -9.753 -25.742 1.00 79.06 98 PHE A O 1
ATOM 806 N N . TYR A 1 99 ? 43.739 -10.295 -26.902 1.00 80.94 99 TYR A N 1
ATOM 807 C CA . TYR A 1 99 ? 43.079 -11.339 -27.683 1.00 80.94 99 TYR A CA 1
ATOM 808 C C . TYR A 1 99 ? 43.889 -12.639 -27.712 1.00 80.94 99 TYR A C 1
ATOM 810 O O . TYR A 1 99 ? 45.115 -12.625 -27.607 1.00 80.94 99 TYR A O 1
ATOM 818 N N . ALA A 1 100 ? 43.187 -13.769 -27.823 1.00 78.06 100 ALA A N 1
ATOM 819 C CA . ALA A 1 100 ? 43.770 -15.092 -28.065 1.00 78.06 100 ALA A CA 1
ATOM 820 C C . ALA A 1 100 ? 42.799 -15.952 -28.908 1.00 78.06 100 ALA A C 1
ATOM 822 O O . ALA A 1 100 ? 41.580 -15.739 -28.819 1.00 78.06 100 ALA A O 1
ATOM 823 N N . PRO A 1 101 ? 43.284 -16.946 -29.676 1.00 76.56 101 PRO A N 1
ATOM 824 C CA . PRO A 1 101 ? 44.663 -17.454 -29.738 1.00 76.56 101 PRO A CA 1
ATOM 825 C C . PRO A 1 101 ? 45.588 -16.647 -30.669 1.00 76.56 101 PRO A C 1
ATOM 827 O O . PRO A 1 101 ? 45.114 -15.853 -31.480 1.00 76.56 101 PRO A O 1
ATOM 830 N N . ASN A 1 102 ? 46.904 -16.871 -30.559 1.00 73.44 102 ASN A N 1
ATOM 831 C CA . ASN A 1 102 ? 47.896 -16.330 -31.495 1.00 73.44 102 ASN A CA 1
ATOM 832 C C . ASN A 1 102 ? 47.763 -17.039 -32.854 1.00 73.44 102 ASN A C 1
ATOM 834 O O . ASN A 1 102 ? 48.171 -18.190 -33.010 1.00 73.44 102 ASN A O 1
ATOM 838 N N . ASN A 1 103 ? 47.122 -16.366 -33.806 1.00 78.44 103 ASN A N 1
ATOM 839 C CA . ASN A 1 103 ? 46.893 -16.841 -35.164 1.00 78.44 103 ASN A CA 1
ATOM 840 C C . ASN A 1 103 ? 46.971 -15.635 -36.118 1.00 78.44 103 ASN A C 1
ATOM 842 O O . ASN A 1 103 ? 46.435 -14.571 -35.801 1.00 78.44 103 ASN A O 1
ATOM 846 N N . SER A 1 104 ? 47.609 -15.803 -37.281 1.00 79.81 104 SER A N 1
ATOM 847 C CA . SER A 1 104 ? 47.780 -14.759 -38.304 1.00 79.81 104 SER A CA 1
ATOM 848 C C . SER A 1 104 ? 46.443 -14.173 -38.781 1.00 79.81 104 SER A C 1
ATOM 850 O O . SER A 1 104 ? 46.315 -12.958 -38.931 1.00 79.81 104 SER A O 1
ATOM 852 N N . TYR A 1 105 ? 45.423 -15.020 -38.935 1.00 81.56 105 TYR A N 1
ATOM 853 C CA . TYR A 1 105 ? 44.057 -14.637 -39.273 1.00 81.56 105 TYR A CA 1
ATOM 854 C C . TYR A 1 105 ? 43.427 -13.773 -38.175 1.00 81.56 105 TYR A C 1
ATOM 856 O O . TYR A 1 105 ? 42.902 -12.697 -38.451 1.00 81.56 105 TYR A O 1
ATOM 864 N N . VAL A 1 106 ? 43.520 -14.213 -36.915 1.00 82.50 106 VAL A N 1
ATOM 865 C CA . VAL A 1 106 ? 42.946 -13.486 -35.772 1.00 82.50 106 VAL A CA 1
ATOM 866 C C . VAL A 1 106 ? 43.658 -12.153 -35.566 1.00 82.50 106 VAL A C 1
ATOM 868 O O . VAL A 1 106 ? 42.989 -11.154 -35.332 1.00 82.50 106 VAL A O 1
ATOM 871 N N . ALA A 1 107 ? 44.986 -12.124 -35.693 1.00 83.62 107 ALA A N 1
ATOM 872 C CA . ALA A 1 107 ? 45.798 -10.919 -35.564 1.00 83.62 107 ALA A CA 1
ATOM 873 C C . ALA A 1 107 ? 45.480 -9.888 -36.652 1.00 83.62 107 ALA A C 1
ATOM 875 O O . ALA A 1 107 ? 45.398 -8.692 -36.374 1.00 83.62 107 ALA 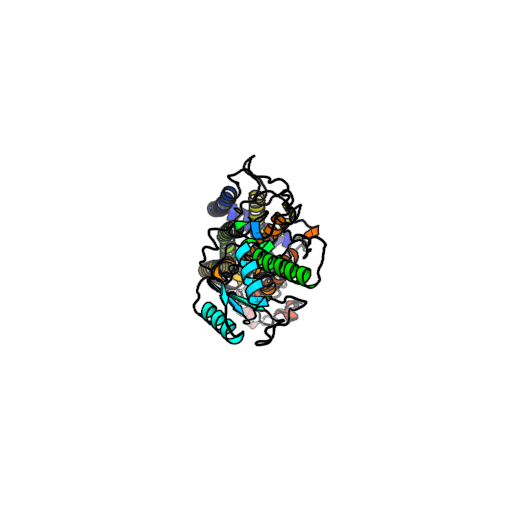A O 1
ATOM 876 N N . ARG A 1 108 ? 45.271 -10.345 -37.892 1.00 85.94 108 ARG A N 1
ATOM 877 C CA . ARG A 1 108 ? 44.839 -9.480 -38.991 1.00 85.94 108 ARG A CA 1
ATOM 878 C C . ARG A 1 108 ? 43.422 -8.957 -38.754 1.00 85.94 108 ARG A C 1
ATOM 880 O O . ARG A 1 108 ? 43.206 -7.753 -38.844 1.00 85.94 108 ARG A O 1
ATOM 887 N N . LEU A 1 109 ? 42.491 -9.842 -38.389 1.00 87.25 109 LEU A N 1
ATOM 888 C CA . LEU A 1 109 ? 41.091 -9.505 -38.130 1.00 87.25 109 LEU A CA 1
ATOM 889 C C . LEU A 1 109 ? 40.951 -8.469 -37.012 1.00 87.25 109 LEU A C 1
ATOM 891 O O . LEU A 1 109 ? 40.252 -7.473 -37.179 1.00 87.25 109 LEU A O 1
ATOM 895 N N . THR A 1 110 ? 41.617 -8.688 -35.876 1.00 85.88 110 THR A N 1
ATOM 896 C CA . THR A 1 110 ? 41.576 -7.751 -34.750 1.00 85.88 110 THR A CA 1
ATOM 897 C C . THR A 1 110 ? 42.241 -6.436 -35.118 1.00 85.88 110 THR A C 1
ATOM 899 O O . THR A 1 110 ? 41.658 -5.386 -34.882 1.00 85.88 110 THR A O 1
ATOM 902 N N . ARG A 1 111 ? 43.419 -6.450 -35.744 1.00 86.25 111 ARG A N 1
ATOM 903 C CA . ARG A 1 111 ? 44.110 -5.208 -36.105 1.00 86.25 111 ARG A CA 1
ATOM 904 C C . ARG A 1 111 ? 43.290 -4.349 -37.066 1.00 86.25 111 ARG A C 1
ATOM 906 O O . ARG A 1 111 ? 43.144 -3.160 -36.817 1.00 86.25 111 ARG A O 1
ATOM 913 N N . GLU A 1 112 ? 42.737 -4.937 -38.125 1.00 86.88 112 GLU A N 1
ATOM 914 C CA . GLU A 1 112 ? 41.932 -4.205 -39.112 1.00 86.88 112 GLU A CA 1
ATOM 915 C C . GLU A 1 112 ? 40.609 -3.698 -38.511 1.00 86.88 112 GLU A C 1
ATOM 917 O O . GLU A 1 112 ? 40.233 -2.549 -38.738 1.00 86.88 112 GLU A O 1
ATOM 922 N N . ALA A 1 113 ? 39.934 -4.501 -37.679 1.00 86.00 113 ALA A N 1
ATOM 923 C CA . ALA A 1 113 ? 38.682 -4.096 -37.034 1.00 86.00 113 ALA A CA 1
ATOM 924 C C . ALA A 1 113 ? 38.876 -2.985 -35.988 1.00 86.00 113 ALA A C 1
ATOM 926 O O . ALA A 1 113 ? 38.068 -2.064 -35.900 1.00 86.00 113 ALA A O 1
ATOM 927 N N . PHE A 1 114 ? 39.940 -3.052 -35.185 1.00 84.88 114 PHE A N 1
ATOM 928 C CA . PHE A 1 114 ? 40.224 -2.039 -34.164 1.00 84.88 114 PHE A CA 1
ATOM 929 C C . PHE A 1 114 ? 40.847 -0.764 -34.753 1.00 84.88 114 PHE A C 1
ATOM 931 O O . PHE A 1 114 ? 40.630 0.316 -34.201 1.00 84.88 114 PHE A O 1
ATOM 938 N N . ALA A 1 115 ? 41.531 -0.857 -35.900 1.00 83.69 115 ALA A N 1
ATOM 939 C CA . ALA A 1 115 ? 41.993 0.310 -36.651 1.00 83.69 115 ALA A CA 1
ATOM 940 C C . ALA A 1 115 ? 40.824 1.189 -37.126 1.00 83.69 115 ALA A C 1
ATOM 942 O O . ALA A 1 115 ? 40.913 2.410 -37.049 1.00 83.69 115 ALA A O 1
ATOM 943 N N . GLU A 1 116 ? 39.700 0.589 -37.533 1.00 81.62 116 GLU A N 1
ATOM 944 C CA . GLU A 1 116 ? 38.473 1.318 -37.897 1.00 81.62 116 GLU A CA 1
ATOM 945 C C . GLU A 1 116 ? 37.869 2.108 -36.722 1.00 81.62 116 GLU A C 1
ATOM 947 O O . GLU A 1 116 ? 37.212 3.127 -36.923 1.00 81.62 116 GLU A O 1
ATOM 952 N N . LEU A 1 117 ? 38.127 1.667 -35.488 1.00 80.12 117 LEU A N 1
ATOM 953 C CA . LEU A 1 117 ? 37.670 2.309 -34.254 1.00 80.12 117 LEU A CA 1
ATOM 954 C C . LEU A 1 117 ? 38.728 3.245 -33.636 1.00 80.12 117 LEU A C 1
ATOM 956 O O . LEU A 1 117 ? 38.563 3.686 -32.499 1.00 80.12 117 LEU A O 1
ATOM 960 N N . ASN A 1 118 ? 39.822 3.549 -34.347 1.00 79.94 118 ASN A N 1
ATOM 961 C CA . ASN A 1 118 ? 40.956 4.338 -33.845 1.00 79.94 118 ASN A CA 1
ATOM 962 C C . ASN A 1 118 ? 41.575 3.784 -32.544 1.00 79.94 118 ASN A C 1
ATOM 964 O O . ASN A 1 118 ? 42.013 4.542 -31.678 1.00 79.94 118 ASN A O 1
ATOM 968 N N . VAL A 1 119 ? 41.610 2.458 -32.381 1.00 75.31 119 VAL A N 1
ATOM 969 C CA . VAL A 1 119 ? 42.226 1.794 -31.224 1.00 75.31 119 VAL A CA 1
ATOM 970 C C . VAL A 1 119 ? 43.549 1.154 -31.633 1.00 75.31 119 VAL A C 1
ATOM 972 O O . VAL A 1 119 ? 43.572 0.193 -32.398 1.00 75.31 119 VAL A O 1
ATOM 975 N N . THR A 1 120 ? 44.652 1.645 -31.069 1.00 68.81 120 THR A N 1
ATOM 976 C CA . THR A 1 120 ? 46.010 1.148 -31.355 1.00 68.81 120 THR A CA 1
ATOM 977 C C . THR A 1 120 ? 46.536 0.154 -30.314 1.00 68.81 120 THR A C 1
ATOM 979 O O . THR A 1 120 ? 47.381 -0.678 -30.635 1.00 68.81 120 THR A O 1
ATOM 982 N N . ASP A 1 121 ? 46.003 0.180 -29.089 1.00 70.56 121 ASP A N 1
ATOM 983 C CA . ASP A 1 121 ? 46.505 -0.598 -27.944 1.00 70.56 121 ASP A CA 1
ATOM 984 C C . ASP A 1 121 ? 45.878 -2.003 -27.863 1.00 70.56 121 ASP A C 1
ATOM 986 O O . ASP A 1 121 ? 45.185 -2.366 -26.904 1.00 70.56 121 ASP A O 1
ATOM 990 N N . VAL A 1 122 ? 46.109 -2.815 -28.897 1.00 73.81 122 VAL A N 1
ATOM 991 C CA . VAL A 1 122 ? 45.645 -4.209 -28.969 1.00 73.81 122 VAL A CA 1
ATOM 992 C C . VAL A 1 122 ? 46.838 -5.157 -28.858 1.00 73.81 122 VAL A C 1
ATOM 994 O O . VAL A 1 122 ? 47.692 -5.219 -29.737 1.00 73.81 122 VAL A O 1
ATOM 997 N N . THR A 1 123 ? 46.886 -5.919 -27.769 1.00 80.06 123 THR A N 1
ATOM 998 C CA . THR A 1 123 ? 47.992 -6.821 -27.425 1.00 80.06 123 THR A CA 1
ATOM 999 C C . THR A 1 123 ? 47.592 -8.285 -27.578 1.00 80.06 123 THR A C 1
ATOM 1001 O O . THR A 1 123 ? 46.492 -8.711 -27.219 1.00 80.06 123 THR A O 1
ATOM 1004 N N . GLU A 1 124 ? 48.495 -9.079 -28.139 1.00 76.06 124 GLU A N 1
ATOM 1005 C CA . GLU A 1 124 ? 48.289 -10.509 -28.345 1.00 76.06 124 GLU A CA 1
ATOM 1006 C C . GLU A 1 124 ? 48.702 -11.321 -27.114 1.00 76.06 124 GLU A C 1
ATOM 1008 O O . GLU A 1 124 ? 49.678 -11.004 -26.433 1.00 76.06 124 GLU A O 1
ATOM 1013 N N . VAL A 1 125 ? 47.953 -12.387 -26.819 1.00 79.00 125 VAL A N 1
ATOM 1014 C CA . VAL A 1 125 ? 48.285 -13.338 -25.752 1.00 79.00 125 VAL A CA 1
ATOM 1015 C C . VAL A 1 125 ? 48.384 -14.743 -26.350 1.00 79.00 125 VAL A C 1
ATOM 1017 O O . VAL A 1 125 ? 47.432 -15.210 -26.979 1.00 79.00 125 VAL A O 1
ATOM 1020 N N . PRO A 1 126 ? 49.495 -15.470 -26.128 1.00 71.88 126 PRO A N 1
ATOM 1021 C CA . PRO A 1 126 ? 49.774 -16.719 -26.836 1.00 71.88 126 PRO A CA 1
ATOM 1022 C C . PRO A 1 126 ? 48.844 -17.879 -26.464 1.00 71.88 126 PRO A C 1
ATOM 1024 O O . PRO A 1 126 ? 48.742 -18.841 -27.218 1.00 71.88 126 PRO A O 1
ATOM 1027 N N . THR A 1 127 ? 48.156 -17.835 -25.318 1.00 75.44 127 THR A N 1
ATOM 1028 C CA . THR A 1 127 ? 47.270 -18.932 -24.894 1.00 75.44 127 THR A CA 1
ATOM 1029 C C . THR A 1 127 ? 45.993 -18.423 -24.243 1.00 75.44 127 THR A C 1
ATOM 1031 O O . THR A 1 127 ? 46.025 -17.579 -23.341 1.00 75.44 127 THR A O 1
ATOM 1034 N N . THR A 1 128 ? 44.868 -19.056 -24.582 1.00 71.31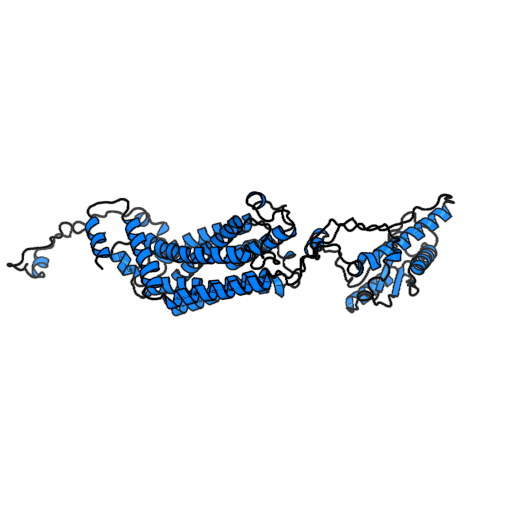 128 THR A N 1
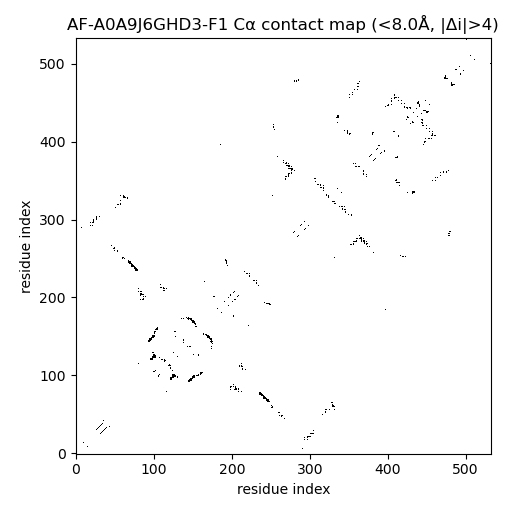ATOM 1035 C CA . THR A 1 128 ? 43.549 -18.798 -23.983 1.00 71.31 128 THR A CA 1
ATOM 1036 C C . THR A 1 128 ? 43.562 -18.868 -22.442 1.00 71.31 128 THR A C 1
ATOM 1038 O O . THR A 1 128 ? 42.895 -18.095 -21.751 1.00 71.31 128 THR A O 1
ATOM 1041 N N . LYS A 1 129 ? 44.371 -19.763 -21.859 1.00 76.81 129 LYS A N 1
ATOM 1042 C CA . LYS A 1 129 ? 44.525 -19.918 -20.399 1.00 76.81 129 LYS A CA 1
ATOM 1043 C C . LYS A 1 129 ? 45.208 -18.717 -19.731 1.00 76.81 129 LYS A C 1
ATOM 1045 O O . LYS A 1 129 ? 44.855 -18.366 -18.603 1.00 76.81 129 LYS A O 1
ATOM 1050 N N . GLN A 1 130 ? 46.175 -18.092 -20.404 1.00 75.75 130 GLN A N 1
ATOM 1051 C CA . GLN A 1 130 ? 46.852 -16.891 -19.905 1.00 75.75 130 GLN A CA 1
ATOM 1052 C C . GLN A 1 130 ? 45.917 -15.684 -19.989 1.00 75.75 130 GLN A C 1
ATOM 1054 O O . GLN A 1 130 ? 45.777 -14.947 -19.015 1.00 75.75 130 GLN A O 1
ATOM 1059 N N . LEU A 1 131 ? 45.181 -15.574 -21.094 1.00 74.50 131 LEU A N 1
ATOM 1060 C CA . LEU A 1 131 ? 44.163 -14.554 -21.315 1.00 74.50 131 LEU A CA 1
ATOM 1061 C C . LEU A 1 131 ? 43.105 -14.542 -20.190 1.00 74.50 131 LEU A C 1
ATOM 1063 O O . LEU A 1 131 ? 42.853 -13.513 -19.562 1.00 74.50 131 LEU A O 1
ATOM 1067 N N . LEU A 1 132 ? 42.557 -15.713 -19.842 1.00 75.31 132 LEU A N 1
ATOM 1068 C CA . LEU A 1 132 ? 41.594 -15.851 -18.739 1.00 75.31 132 LEU A CA 1
ATOM 1069 C C . LEU A 1 132 ? 42.209 -15.551 -17.360 1.00 75.31 132 LEU A C 1
ATOM 1071 O O . LEU A 1 132 ? 41.510 -15.081 -16.460 1.00 75.31 132 LEU A O 1
ATOM 1075 N N . ARG A 1 133 ? 43.510 -15.803 -17.168 1.00 76.75 133 ARG A N 1
ATOM 1076 C CA . ARG A 1 133 ? 44.227 -15.444 -15.933 1.00 76.75 133 ARG A CA 1
ATOM 1077 C C . ARG A 1 133 ? 44.370 -13.925 -15.802 1.00 76.75 133 ARG A C 1
ATOM 1079 O O . ARG A 1 133 ? 44.172 -13.412 -14.702 1.00 76.75 133 ARG A O 1
ATOM 1086 N N . HIS A 1 134 ? 44.667 -13.224 -16.896 1.00 70.94 134 HIS A N 1
ATOM 1087 C CA . HIS A 1 134 ? 44.695 -11.759 -16.935 1.00 70.94 134 HIS A CA 1
ATOM 1088 C C . HIS A 1 134 ? 43.312 -11.162 -16.648 1.00 70.94 134 HIS A C 1
ATOM 1090 O O . HIS A 1 134 ? 43.206 -10.309 -15.768 1.00 70.94 134 HIS A O 1
ATOM 1096 N N . ALA A 1 135 ? 42.252 -11.691 -17.271 1.00 69.25 135 ALA A N 1
ATOM 1097 C CA . ALA A 1 135 ? 40.874 -11.272 -16.998 1.00 69.25 135 ALA A CA 1
ATOM 1098 C C . ALA A 1 135 ? 40.508 -11.426 -15.509 1.00 69.25 135 ALA A C 1
ATOM 1100 O O . ALA A 1 135 ? 40.100 -10.466 -14.863 1.00 69.25 135 ALA A O 1
ATOM 1101 N N . ARG A 1 136 ? 40.744 -12.611 -14.921 1.00 73.81 136 ARG A N 1
ATOM 1102 C CA . ARG A 1 136 ? 40.446 -12.878 -13.499 1.00 73.81 136 ARG A CA 1
ATOM 1103 C C . ARG A 1 136 ? 41.242 -11.990 -12.539 1.00 73.81 136 ARG A C 1
ATOM 1105 O O . ARG A 1 136 ? 40.724 -11.630 -11.485 1.00 73.81 136 ARG A O 1
ATOM 1112 N N . ARG A 1 137 ? 42.497 -11.661 -12.868 1.00 73.25 137 ARG A N 1
ATOM 1113 C CA . ARG A 1 137 ? 43.318 -10.732 -12.073 1.00 73.25 137 ARG A CA 1
ATOM 1114 C C . ARG A 1 137 ? 42.747 -9.317 -12.119 1.00 73.25 137 ARG A C 1
ATOM 1116 O O . ARG A 1 137 ? 42.589 -8.718 -11.062 1.00 73.25 137 ARG A O 1
ATOM 1123 N N . ALA A 1 138 ? 42.378 -8.828 -13.303 1.00 64.81 138 ALA A N 1
ATOM 1124 C CA . ALA A 1 138 ? 41.764 -7.511 -13.462 1.00 64.81 138 ALA A CA 1
ATOM 1125 C C . ALA A 1 138 ? 40.451 -7.390 -12.667 1.00 64.81 138 ALA A C 1
ATOM 1127 O O . ALA A 1 138 ? 40.247 -6.394 -11.979 1.00 64.81 138 ALA A O 1
ATOM 1128 N N . THR A 1 139 ? 39.612 -8.434 -12.672 1.00 65.06 139 THR A N 1
ATOM 1129 C CA . THR A 1 139 ? 38.374 -8.477 -11.876 1.00 65.06 139 THR A CA 1
ATOM 1130 C C . THR A 1 139 ? 38.640 -8.446 -10.366 1.00 65.06 139 THR A C 1
ATOM 1132 O O . THR A 1 139 ? 37.953 -7.729 -9.645 1.00 65.06 139 THR A O 1
ATOM 1135 N N . LYS A 1 140 ? 39.642 -9.190 -9.867 1.00 68.81 140 LYS A N 1
ATOM 1136 C CA . LYS A 1 140 ? 39.974 -9.242 -8.427 1.00 68.81 140 LYS A CA 1
ATOM 1137 C C . LYS A 1 140 ? 40.529 -7.929 -7.868 1.00 68.81 140 LYS A C 1
ATOM 1139 O O . LYS A 1 140 ? 40.354 -7.666 -6.687 1.00 68.81 140 LYS A O 1
ATOM 1144 N N . LEU A 1 141 ? 41.206 -7.134 -8.694 1.00 64.19 141 LEU A N 1
ATOM 1145 C CA . LEU A 1 141 ? 41.818 -5.861 -8.296 1.00 64.19 141 LEU A CA 1
ATOM 1146 C C . LEU A 1 141 ? 40.828 -4.684 -8.251 1.00 64.19 141 LEU A C 1
ATOM 1148 O O . LEU A 1 141 ? 41.237 -3.575 -7.928 1.00 64.19 141 LEU A O 1
ATOM 1152 N N . GLY A 1 142 ? 39.548 -4.894 -8.586 1.00 55.19 142 GLY A N 1
ATOM 1153 C CA . GLY A 1 142 ? 38.523 -3.843 -8.530 1.00 55.19 142 GLY A CA 1
ATOM 1154 C C . GLY A 1 142 ? 38.763 -2.669 -9.488 1.00 55.19 142 GLY A C 1
ATOM 1155 O O . GLY A 1 142 ? 38.131 -1.626 -9.346 1.00 55.19 142 GLY A O 1
ATOM 1156 N N . LEU A 1 143 ? 39.671 -2.818 -10.458 1.00 54.06 143 LEU A N 1
ATOM 1157 C CA . LEU A 1 143 ? 40.007 -1.757 -11.401 1.00 54.06 143 LEU A CA 1
ATOM 1158 C C . LEU A 1 143 ? 38.804 -1.485 -12.323 1.00 54.06 143 LEU A C 1
ATOM 1160 O O . LEU A 1 143 ? 38.296 -2.436 -12.932 1.00 54.06 143 LEU A O 1
ATOM 1164 N N . PRO A 1 144 ? 38.356 -0.223 -12.470 1.00 49.28 144 PRO A N 1
ATOM 1165 C CA . PRO A 1 144 ? 37.295 0.129 -13.406 1.00 49.28 144 PRO A CA 1
ATOM 1166 C C . PRO A 1 144 ? 37.767 -0.181 -14.831 1.00 49.28 144 PRO A C 1
ATOM 1168 O O . PRO A 1 144 ? 38.692 0.443 -15.340 1.00 49.28 144 PRO A O 1
ATOM 1171 N N . THR A 1 145 ? 37.192 -1.232 -15.418 1.00 54.28 145 THR A N 1
ATOM 1172 C CA . THR A 1 145 ? 37.105 -1.511 -16.864 1.00 54.28 145 THR A CA 1
ATOM 1173 C C . THR A 1 145 ? 38.321 -1.177 -17.744 1.00 54.28 145 THR A C 1
ATOM 1175 O O . THR A 1 145 ? 38.154 -0.714 -18.860 1.00 54.28 145 THR A O 1
ATOM 1178 N N . LYS A 1 146 ? 39.561 -1.475 -17.331 1.00 51.88 146 LYS A N 1
ATOM 1179 C CA . LYS A 1 146 ? 40.751 -1.240 -18.189 1.00 51.88 146 LYS A CA 1
ATOM 1180 C C . LYS A 1 146 ? 41.065 -2.349 -19.199 1.00 51.88 146 LYS A C 1
ATOM 1182 O O . LYS A 1 146 ? 41.902 -2.145 -20.072 1.00 51.88 146 LYS A O 1
ATOM 1187 N N . VAL A 1 147 ? 40.432 -3.518 -19.074 1.00 53.31 147 VAL A N 1
ATOM 1188 C CA . VAL A 1 147 ? 40.823 -4.727 -19.814 1.00 53.31 147 VAL A CA 1
ATOM 1189 C C . VAL A 1 147 ? 39.603 -5.414 -20.423 1.00 53.31 147 VAL A C 1
ATOM 1191 O O . VAL A 1 147 ? 38.763 -5.952 -19.699 1.00 53.31 147 VAL A O 1
ATOM 1194 N N . VAL A 1 148 ? 39.534 -5.414 -21.756 1.00 63.81 148 VAL A N 1
ATOM 1195 C CA . VAL A 1 148 ? 38.578 -6.205 -22.542 1.00 63.81 148 VAL A CA 1
ATOM 1196 C C . VAL A 1 148 ? 39.343 -7.337 -23.215 1.00 63.81 148 VAL A C 1
ATOM 1198 O O . VAL A 1 148 ? 40.370 -7.129 -23.860 1.00 63.81 148 VAL A O 1
ATOM 1201 N N . VAL A 1 149 ? 38.846 -8.550 -23.025 1.00 65.50 149 VAL A N 1
ATOM 1202 C CA . VAL A 1 149 ? 39.485 -9.791 -23.435 1.00 65.50 149 VAL A CA 1
ATOM 1203 C C . VAL A 1 149 ? 38.623 -10.487 -24.489 1.00 65.50 149 VAL A C 1
ATOM 1205 O O . VAL A 1 149 ? 37.458 -10.797 -24.235 1.00 65.50 149 VAL A O 1
ATOM 1208 N N . LEU A 1 150 ? 39.207 -10.758 -25.657 1.00 69.12 150 LEU A N 1
ATOM 1209 C CA . LEU A 1 150 ? 38.557 -11.414 -26.794 1.00 69.12 150 LEU A CA 1
ATOM 1210 C C . LEU A 1 150 ? 39.043 -12.857 -26.917 1.00 69.12 150 LEU A C 1
ATOM 1212 O O . LEU A 1 150 ? 40.212 -13.108 -27.216 1.00 69.12 150 LEU A O 1
ATOM 1216 N N . ARG A 1 151 ? 38.141 -13.817 -26.706 1.00 73.19 151 ARG A N 1
ATOM 1217 C CA . ARG A 1 151 ? 38.414 -15.239 -26.948 1.00 73.19 151 ARG A CA 1
ATOM 1218 C C . ARG A 1 151 ? 37.690 -15.702 -28.204 1.00 73.19 151 ARG A C 1
ATOM 1220 O O . ARG A 1 151 ? 36.462 -15.780 -28.200 1.00 73.19 151 ARG A O 1
ATOM 1227 N N . TYR A 1 152 ? 38.442 -16.101 -29.219 1.00 74.50 152 TYR A N 1
ATOM 1228 C CA . TYR A 1 152 ? 37.895 -16.759 -30.404 1.00 74.50 152 TYR A CA 1
ATOM 1229 C C . TYR A 1 152 ? 37.724 -18.257 -30.114 1.00 74.50 152 TYR A C 1
ATOM 1231 O O . TYR A 1 152 ? 38.682 -18.934 -29.755 1.00 74.50 152 TYR A O 1
ATOM 1239 N N . ARG A 1 153 ? 36.488 -18.773 -30.175 1.00 62.50 153 ARG A N 1
ATOM 1240 C CA . ARG A 1 153 ? 36.153 -20.160 -29.783 1.00 62.50 153 ARG A CA 1
ATOM 1241 C C . ARG A 1 153 ? 36.363 -21.193 -30.891 1.00 62.50 153 ARG A C 1
ATOM 1243 O O . ARG A 1 153 ? 36.554 -22.360 -30.571 1.00 62.50 153 ARG A O 1
ATOM 1250 N N . ASP A 1 154 ? 36.320 -20.770 -32.152 1.00 63.47 154 ASP A N 1
ATOM 1251 C CA . ASP A 1 154 ? 36.398 -21.658 -33.326 1.00 63.47 154 ASP A CA 1
ATOM 1252 C C . ASP A 1 154 ? 37.825 -22.005 -33.758 1.00 63.47 154 ASP A C 1
ATOM 1254 O O . ASP A 1 154 ? 38.025 -22.793 -34.679 1.00 63.47 154 ASP A O 1
ATOM 1258 N N . LEU A 1 155 ? 38.821 -21.447 -33.072 1.00 65.56 155 LEU A N 1
ATOM 1259 C CA . LEU A 1 155 ? 40.232 -21.669 -33.350 1.00 65.56 155 LEU A CA 1
ATOM 1260 C C . LEU A 1 155 ? 40.868 -22.370 -32.146 1.00 65.56 155 LEU A C 1
ATOM 1262 O O . LEU A 1 155 ? 40.882 -21.832 -31.039 1.00 65.56 155 LEU A O 1
ATOM 1266 N N . ALA A 1 156 ? 41.356 -23.595 -32.355 1.00 57.88 156 ALA A N 1
ATOM 1267 C CA . ALA A 1 156 ? 42.123 -24.321 -31.347 1.00 57.88 156 ALA A CA 1
ATOM 1268 C C . ALA A 1 156 ? 43.489 -23.649 -31.136 1.00 57.88 156 ALA A C 1
ATOM 1270 O O . ALA A 1 156 ? 44.091 -23.157 -32.095 1.00 57.88 156 ALA A O 1
ATOM 1271 N N . ASP A 1 157 ? 43.982 -23.653 -29.893 1.00 55.94 157 ASP A N 1
ATOM 1272 C CA . ASP A 1 157 ? 45.320 -23.165 -29.546 1.00 55.94 157 ASP A CA 1
ATOM 1273 C C . ASP A 1 157 ? 46.363 -23.966 -30.374 1.00 55.94 157 ASP A C 1
ATOM 1275 O O . ASP A 1 157 ? 46.626 -25.129 -30.075 1.00 55.94 157 ASP A O 1
ATOM 1279 N N . GLY A 1 158 ? 46.913 -23.376 -31.447 1.00 54.81 158 GLY A N 1
ATOM 1280 C CA . GLY A 1 158 ? 48.005 -23.958 -32.250 1.00 54.81 158 GLY A CA 1
ATOM 1281 C C . GLY A 1 158 ? 47.713 -24.302 -33.719 1.00 54.81 158 GLY A C 1
ATOM 1282 O O . GLY A 1 158 ? 48.645 -24.682 -34.421 1.00 54.81 158 GLY A O 1
ATOM 1283 N N . ASN A 1 159 ? 46.481 -24.152 -34.225 1.00 57.16 159 ASN A N 1
ATOM 1284 C CA . ASN A 1 159 ? 46.197 -24.360 -35.656 1.00 57.16 159 ASN A CA 1
ATOM 1285 C C . ASN A 1 159 ? 46.270 -23.015 -36.402 1.00 57.16 159 ASN A C 1
ATOM 1287 O O . ASN A 1 159 ? 45.326 -22.224 -36.362 1.00 57.16 159 ASN A O 1
ATOM 1291 N N . VAL A 1 160 ? 47.425 -22.728 -37.011 1.00 55.88 160 VAL A N 1
ATOM 1292 C CA . VAL A 1 160 ? 47.817 -21.371 -37.445 1.00 55.88 160 VAL A CA 1
ATOM 1293 C C . VAL A 1 160 ? 47.108 -20.909 -38.729 1.00 55.88 160 VAL A C 1
ATOM 1295 O O . VAL A 1 160 ? 46.903 -19.712 -38.887 1.00 55.88 160 VAL A O 1
ATOM 1298 N N . ASP A 1 161 ? 46.607 -21.821 -39.573 1.00 58.53 161 ASP A N 1
ATOM 1299 C CA . ASP A 1 161 ? 46.221 -21.456 -40.954 1.00 58.53 161 ASP A CA 1
ATOM 1300 C C . ASP A 1 161 ? 44.763 -21.739 -41.356 1.00 58.53 161 ASP A C 1
ATOM 1302 O O . ASP A 1 161 ? 44.368 -21.481 -42.495 1.00 58.53 161 ASP A O 1
ATOM 1306 N N . LYS A 1 162 ? 43.909 -22.244 -40.454 1.00 66.38 162 LYS A N 1
ATOM 1307 C CA . LYS A 1 162 ? 42.506 -22.527 -40.806 1.00 66.38 162 LYS A CA 1
ATOM 1308 C C . LYS A 1 162 ? 41.610 -21.313 -40.562 1.00 66.38 162 LYS A C 1
ATOM 1310 O O . LYS A 1 162 ? 41.355 -20.945 -39.418 1.00 66.38 162 LYS A O 1
ATOM 1315 N N . TRP A 1 163 ? 41.087 -20.735 -41.642 1.00 72.50 163 TRP A N 1
ATOM 1316 C CA . TRP A 1 163 ? 40.084 -19.670 -41.578 1.00 72.50 163 TRP A CA 1
ATOM 1317 C C . TRP A 1 163 ? 38.727 -20.290 -41.225 1.00 72.50 163 TRP A C 1
ATOM 1319 O O . TRP A 1 163 ? 38.274 -21.176 -41.960 1.00 72.50 163 TRP A O 1
ATOM 1329 N N . PRO A 1 164 ? 38.093 -19.889 -40.112 1.00 76.12 164 PRO A N 1
ATOM 1330 C CA . PRO A 1 164 ? 36.813 -20.452 -39.712 1.00 76.12 164 PRO A CA 1
ATOM 1331 C C . PRO A 1 164 ? 35.675 -19.906 -40.586 1.00 76.12 164 PRO A C 1
ATOM 1333 O O . PRO A 1 164 ? 35.696 -18.744 -40.996 1.00 76.12 164 PRO A O 1
ATOM 1336 N N . ASP A 1 165 ? 34.664 -20.737 -40.837 1.00 75.56 165 ASP A N 1
ATOM 1337 C CA . ASP A 1 165 ? 33.458 -20.326 -41.570 1.00 75.56 165 ASP A CA 1
ATOM 1338 C C . ASP A 1 165 ? 32.491 -19.527 -40.676 1.00 75.56 165 ASP A C 1
ATOM 1340 O O . ASP A 1 165 ? 31.730 -18.697 -41.163 1.00 75.56 165 ASP A O 1
ATOM 1344 N N . SER A 1 166 ? 32.554 -19.732 -39.355 1.00 78.81 166 SER A N 1
ATOM 1345 C CA . SER A 1 166 ? 31.798 -18.977 -38.353 1.00 78.81 166 SER A CA 1
ATOM 1346 C C . SER A 1 166 ? 32.729 -18.272 -37.372 1.00 78.81 166 SER A C 1
ATOM 1348 O O . SER A 1 166 ? 33.699 -18.866 -36.903 1.00 78.81 166 SER A O 1
ATOM 1350 N N . LEU A 1 167 ? 32.397 -17.039 -36.985 1.00 81.06 167 LEU A N 1
ATOM 1351 C CA . LEU A 1 167 ? 33.144 -16.285 -35.980 1.00 81.06 167 LEU A CA 1
ATOM 1352 C C . LEU A 1 167 ? 32.441 -16.307 -34.615 1.00 81.06 167 LEU A C 1
ATOM 1354 O O . LEU A 1 167 ? 31.551 -15.498 -34.352 1.00 81.06 167 LEU A O 1
ATOM 1358 N N . ARG A 1 168 ? 32.868 -17.184 -33.698 1.00 79.94 168 ARG A N 1
ATOM 1359 C CA . ARG A 1 168 ? 32.438 -17.126 -32.288 1.00 79.94 168 ARG A CA 1
ATOM 1360 C C . ARG A 1 168 ? 33.450 -16.386 -31.418 1.00 79.94 168 ARG A C 1
ATOM 1362 O O . ARG A 1 168 ? 34.506 -16.926 -31.087 1.00 79.94 168 ARG A O 1
ATOM 1369 N N . VAL A 1 169 ? 33.076 -15.189 -30.964 1.00 78.38 169 VAL A N 1
ATOM 1370 C CA . VAL A 1 169 ? 33.861 -14.368 -30.025 1.00 78.38 169 VAL A CA 1
ATOM 1371 C C . VAL A 1 169 ? 33.196 -14.352 -28.651 1.00 78.38 169 VAL A C 1
ATOM 1373 O O . VAL A 1 169 ? 31.989 -14.158 -28.524 1.00 78.38 169 VAL A O 1
ATOM 1376 N N . SER A 1 170 ? 33.981 -14.573 -27.602 1.00 77.50 170 SER A N 1
ATOM 1377 C CA . SER A 1 170 ? 33.571 -14.374 -26.214 1.00 77.50 170 SER A CA 1
ATOM 1378 C C . SER A 1 170 ? 34.268 -13.143 -25.651 1.00 77.50 170 SER A C 1
ATOM 1380 O O . SER A 1 170 ? 35.496 -13.114 -25.569 1.00 77.50 170 SER A O 1
ATOM 1382 N N . PHE A 1 171 ? 33.467 -12.159 -25.248 1.00 74.56 171 PHE A N 1
ATOM 1383 C CA . PHE A 1 171 ? 33.922 -10.944 -24.585 1.00 74.56 171 PHE A CA 1
ATOM 1384 C C . PHE A 1 171 ? 33.992 -11.186 -23.081 1.00 74.56 171 PHE A C 1
ATOM 1386 O O . PHE A 1 171 ? 32.990 -11.515 -22.448 1.00 74.56 171 PHE A O 1
ATOM 1393 N N . TYR A 1 172 ? 35.178 -11.021 -22.512 1.00 69.44 172 TYR A N 1
ATOM 1394 C CA . TYR A 1 172 ? 35.369 -10.977 -21.072 1.00 69.44 172 TYR A CA 1
ATOM 1395 C C . TYR A 1 172 ? 35.788 -9.564 -20.701 1.00 69.44 172 TYR A C 1
ATOM 1397 O O . TYR A 1 172 ? 36.809 -9.062 -21.161 1.00 69.44 172 TYR A O 1
ATOM 1405 N N . ALA A 1 173 ? 35.000 -8.926 -19.857 1.00 63.25 173 ALA A N 1
ATOM 1406 C CA . ALA A 1 173 ? 35.347 -7.662 -19.243 1.00 63.25 173 ALA A CA 1
ATOM 1407 C C . ALA A 1 173 ? 35.229 -7.824 -17.726 1.00 63.25 173 ALA A C 1
ATOM 1409 O O . ALA A 1 173 ? 34.612 -8.775 -17.242 1.00 63.25 173 ALA A O 1
ATOM 1410 N N . GLY A 1 174 ? 35.879 -6.933 -16.979 1.00 61.72 174 GLY A N 1
ATOM 1411 C CA . GLY A 1 174 ? 35.711 -6.848 -15.529 1.00 61.72 174 GLY A CA 1
ATOM 1412 C C . GLY A 1 174 ? 34.310 -6.349 -15.159 1.00 61.72 174 GLY A C 1
ATOM 1413 O O . GLY A 1 174 ? 33.304 -6.795 -15.703 1.00 61.72 174 GLY A O 1
ATOM 1414 N N . ARG A 1 175 ? 34.231 -5.389 -14.236 1.00 56.50 175 ARG A N 1
ATOM 1415 C CA . ARG A 1 175 ? 32.966 -4.721 -13.910 1.00 56.50 175 ARG A CA 1
ATOM 1416 C C . ARG A 1 175 ? 32.537 -3.843 -15.090 1.00 56.50 175 ARG A C 1
ATOM 1418 O O . ARG A 1 175 ? 32.992 -2.710 -15.200 1.00 56.50 175 ARG A O 1
ATOM 1425 N N . LEU A 1 176 ? 31.728 -4.385 -16.000 1.00 56.41 176 LEU A N 1
ATOM 1426 C CA . LEU A 1 176 ? 31.074 -3.585 -17.033 1.00 56.41 176 LEU A CA 1
ATOM 1427 C C . LEU A 1 176 ? 30.150 -2.563 -16.350 1.00 56.41 176 LEU A C 1
ATOM 1429 O O . LEU A 1 176 ? 29.544 -2.894 -15.330 1.00 56.41 176 LEU A O 1
ATOM 1433 N N . PRO A 1 177 ? 30.021 -1.335 -16.886 1.00 53.09 177 PRO A N 1
ATOM 1434 C CA . PRO A 1 177 ? 29.081 -0.342 -16.361 1.00 53.09 177 PRO A CA 1
ATOM 1435 C C . PRO A 1 177 ? 27.613 -0.735 -16.600 1.00 53.09 177 PRO A C 1
ATOM 1437 O O . PRO A 1 177 ? 26.709 -0.002 -16.218 1.00 53.09 177 PRO A O 1
ATOM 1440 N N . PHE A 1 178 ? 27.372 -1.886 -17.229 1.00 56.72 178 PHE A N 1
ATOM 1441 C CA . PHE A 1 178 ? 26.058 -2.450 -17.462 1.00 56.72 178 PHE A CA 1
ATOM 1442 C C . PHE A 1 178 ? 25.996 -3.898 -16.980 1.00 56.72 178 PHE A C 1
ATOM 1444 O O . PHE A 1 178 ? 26.948 -4.667 -17.134 1.00 56.72 178 PHE A O 1
ATOM 1451 N N . ASP A 1 179 ? 24.855 -4.261 -16.403 1.00 55.00 179 ASP A N 1
ATOM 1452 C CA . ASP A 1 179 ? 24.583 -5.609 -15.926 1.00 55.00 179 ASP A CA 1
ATOM 1453 C C . ASP A 1 179 ? 23.850 -6.411 -17.008 1.00 55.00 179 ASP A C 1
ATOM 1455 O O . ASP A 1 179 ? 22.713 -6.113 -17.374 1.00 55.00 179 ASP A O 1
ATOM 1459 N N . VAL A 1 180 ? 24.517 -7.439 -17.535 1.00 55.50 180 VAL A N 1
ATOM 1460 C CA . VAL A 1 180 ? 23.944 -8.383 -18.509 1.00 55.50 180 VAL A CA 1
ATOM 1461 C C . VAL A 1 180 ? 22.995 -9.401 -17.867 1.00 55.50 180 VAL A C 1
ATOM 1463 O O . VAL A 1 180 ? 22.346 -10.157 -18.588 1.00 55.50 180 VAL A O 1
ATOM 1466 N N . GLN A 1 181 ? 22.918 -9.459 -16.533 1.00 53.00 181 GLN A N 1
ATOM 1467 C CA . GLN A 1 181 ? 21.990 -10.331 -15.810 1.00 53.00 181 GLN A CA 1
ATOM 1468 C C . GLN A 1 181 ? 20.628 -9.683 -15.554 1.00 53.00 181 GLN A C 1
ATOM 1470 O O . GLN A 1 181 ? 19.657 -10.398 -15.293 1.00 53.00 181 GLN A O 1
ATOM 1475 N N . VAL A 1 182 ? 20.526 -8.356 -15.666 1.00 51.09 182 VAL A N 1
ATOM 1476 C CA . VAL A 1 182 ? 19.241 -7.660 -15.567 1.00 51.09 182 VAL A CA 1
ATOM 1477 C C . VAL A 1 182 ? 18.432 -7.984 -16.817 1.00 51.09 182 VAL A C 1
ATOM 1479 O O . VAL A 1 182 ? 18.837 -7.675 -17.941 1.00 51.09 182 VAL A O 1
ATOM 1482 N N . ARG A 1 183 ? 17.271 -8.629 -16.642 1.00 54.66 183 ARG A N 1
ATOM 1483 C CA . ARG A 1 183 ? 16.391 -8.928 -17.777 1.00 54.66 183 ARG A CA 1
ATOM 1484 C C . ARG A 1 183 ? 15.952 -7.604 -18.408 1.00 54.66 183 ARG A C 1
ATOM 1486 O O . ARG A 1 183 ? 15.559 -6.690 -17.690 1.00 54.66 183 ARG A O 1
ATOM 1493 N N . TYR A 1 184 ? 15.950 -7.521 -19.740 1.00 54.34 184 TYR A N 1
ATOM 1494 C CA . TYR A 1 184 ? 15.531 -6.332 -20.503 1.00 54.34 184 TYR A CA 1
ATOM 1495 C C . TYR A 1 184 ? 14.241 -5.645 -19.984 1.00 54.34 184 TYR A C 1
ATOM 1497 O O . TYR A 1 184 ? 14.252 -4.420 -19.857 1.00 54.34 184 TYR A O 1
ATOM 1505 N N . PRO A 1 185 ? 13.184 -6.378 -19.559 1.00 51.56 185 PRO A N 1
ATOM 1506 C CA . PRO A 1 185 ? 11.994 -5.769 -18.963 1.00 51.56 185 PRO A CA 1
ATOM 1507 C C . PRO A 1 185 ? 12.279 -4.977 -17.681 1.00 51.56 185 PRO A C 1
ATOM 1509 O O . PRO A 1 185 ? 11.711 -3.916 -17.486 1.00 51.56 185 PRO A O 1
ATOM 1512 N N . GLN A 1 186 ? 13.188 -5.440 -16.817 1.00 50.25 186 GLN A N 1
ATOM 1513 C CA . GLN A 1 186 ? 13.512 -4.764 -15.553 1.00 50.25 186 GLN A CA 1
ATOM 1514 C C . GLN A 1 186 ? 14.268 -3.449 -15.769 1.00 50.25 186 GLN A C 1
ATOM 1516 O O . GLN A 1 186 ? 14.108 -2.509 -14.997 1.00 50.25 186 GLN A O 1
ATOM 1521 N N . ARG A 1 187 ? 15.070 -3.364 -16.835 1.00 52.53 187 ARG A N 1
ATOM 1522 C CA . ARG A 1 187 ? 15.819 -2.151 -17.180 1.00 52.53 187 ARG A CA 1
ATOM 1523 C C . ARG A 1 187 ? 14.930 -1.067 -17.793 1.00 52.53 187 ARG A C 1
ATOM 1525 O O . ARG A 1 187 ? 15.166 0.110 -17.536 1.00 52.53 187 ARG A O 1
ATOM 1532 N N . LEU A 1 188 ? 13.902 -1.462 -18.549 1.00 53.12 188 LEU A N 1
ATOM 1533 C CA . LEU A 1 188 ? 12.881 -0.545 -19.071 1.00 53.12 188 LEU A CA 1
ATOM 1534 C C . LEU A 1 188 ? 12.107 0.149 -17.944 1.00 53.12 188 LEU A C 1
ATOM 1536 O O . LEU A 1 188 ? 11.804 1.326 -18.065 1.00 53.12 188 LEU A O 1
ATOM 1540 N N . ILE A 1 189 ? 11.850 -0.548 -16.833 1.00 52.72 189 ILE A N 1
ATOM 1541 C CA . ILE A 1 189 ? 11.102 0.010 -15.696 1.00 52.72 189 ILE A CA 1
ATOM 1542 C C . ILE A 1 189 ? 11.898 1.103 -14.954 1.00 52.72 189 ILE A C 1
ATOM 1544 O O . ILE A 1 189 ? 11.302 2.033 -14.425 1.00 52.72 189 ILE A O 1
ATOM 1548 N N . ASN A 1 190 ? 13.233 1.005 -14.926 1.00 50.19 190 ASN A N 1
ATOM 1549 C CA . ASN A 1 190 ? 14.114 1.958 -14.233 1.00 50.19 190 ASN A CA 1
ATOM 1550 C C . ASN A 1 190 ? 14.600 3.114 -15.119 1.00 50.19 190 ASN A C 1
ATOM 1552 O O . ASN A 1 190 ? 15.331 3.983 -14.641 1.00 50.19 190 ASN A O 1
ATOM 1556 N N . SER A 1 191 ? 14.298 3.079 -16.416 1.00 53.03 191 SER A N 1
ATOM 1557 C CA . SER A 1 191 ? 14.753 4.115 -17.340 1.00 53.03 191 SER A CA 1
ATOM 1558 C C . SER A 1 191 ? 13.789 5.302 -17.268 1.00 53.03 191 SER A C 1
ATOM 1560 O O . SER A 1 191 ? 12.583 5.073 -17.177 1.00 53.03 191 SER A O 1
ATOM 1562 N N . PRO A 1 192 ? 14.289 6.551 -17.288 1.00 55.03 192 PRO A N 1
ATOM 1563 C CA . PRO A 1 192 ? 13.421 7.722 -17.331 1.00 55.03 192 PRO A CA 1
ATOM 1564 C C . PRO A 1 192 ? 12.460 7.628 -18.518 1.00 55.03 192 PRO A C 1
ATOM 1566 O O . PRO A 1 192 ? 12.782 7.019 -19.541 1.00 55.03 192 PRO A O 1
ATOM 1569 N N . GLU A 1 193 ? 11.282 8.227 -18.372 1.00 53.75 193 GLU A N 1
ATOM 1570 C CA . GLU A 1 193 ? 10.278 8.256 -19.429 1.00 53.75 193 GLU A CA 1
ATOM 1571 C C . GLU A 1 193 ? 10.831 8.989 -20.651 1.00 53.75 193 GLU A C 1
ATOM 1573 O O . GLU A 1 193 ? 11.009 10.205 -20.641 1.00 53.75 193 GLU A O 1
ATOM 1578 N N . GLY A 1 194 ? 11.136 8.230 -21.703 1.00 60.38 194 GLY A N 1
ATOM 1579 C CA . GLY A 1 194 ? 11.713 8.766 -22.926 1.00 60.38 194 GLY A CA 1
ATOM 1580 C C . GLY A 1 194 ? 12.828 7.896 -23.505 1.00 60.38 194 GLY A C 1
ATOM 1581 O O . GLY A 1 194 ? 13.248 6.892 -22.922 1.00 60.38 194 GLY A O 1
ATOM 1582 N N . PRO A 1 195 ? 13.334 8.261 -24.690 1.00 64.62 195 PRO A N 1
ATOM 1583 C CA . PRO A 1 195 ? 14.472 7.583 -25.270 1.00 64.62 195 PRO A CA 1
ATOM 1584 C C . PRO A 1 195 ? 15.725 7.890 -24.447 1.00 64.62 195 PRO A C 1
ATOM 1586 O O . PRO A 1 195 ? 16.162 9.035 -24.360 1.00 64.62 195 PRO A O 1
ATOM 1589 N N . VAL A 1 196 ? 16.350 6.845 -23.903 1.00 65.38 196 VAL A N 1
ATOM 1590 C CA . VAL A 1 196 ? 17.643 6.953 -23.213 1.00 65.38 196 VAL A CA 1
ATOM 1591 C C . VAL A 1 196 ? 18.644 7.694 -24.110 1.00 65.38 196 VAL A C 1
ATOM 1593 O O . VAL A 1 196 ? 18.760 7.386 -25.305 1.00 65.38 196 VAL A O 1
ATOM 1596 N N . ALA A 1 197 ? 19.347 8.684 -23.554 1.00 67.44 197 ALA A N 1
ATOM 1597 C CA . ALA A 1 197 ? 20.347 9.444 -24.296 1.00 67.44 197 ALA A CA 1
ATOM 1598 C C . ALA A 1 197 ? 21.421 8.499 -24.859 1.00 67.44 197 ALA A C 1
ATOM 1600 O O . ALA A 1 197 ? 21.784 7.513 -24.214 1.00 67.44 197 ALA A O 1
ATOM 1601 N N . GLU A 1 198 ? 21.948 8.790 -26.054 1.00 67.81 198 GLU A N 1
ATOM 1602 C CA . GLU A 1 198 ? 22.959 7.925 -26.691 1.00 67.81 198 GLU A CA 1
ATOM 1603 C C . GLU A 1 198 ? 24.163 7.699 -25.770 1.00 67.81 198 GLU A C 1
ATOM 1605 O O . GLU A 1 198 ? 24.690 6.595 -25.682 1.00 67.81 198 GLU A O 1
ATOM 1610 N N . GLU A 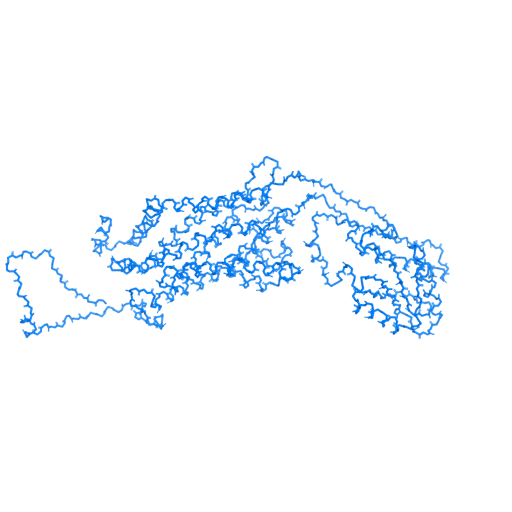1 199 ? 24.530 8.722 -25.005 1.00 63.12 199 GLU A N 1
ATOM 1611 C CA . GLU A 1 199 ? 25.638 8.730 -24.050 1.00 63.12 199 GLU A CA 1
ATOM 1612 C C . GLU A 1 199 ? 25.425 7.786 -22.852 1.00 63.12 199 GLU A C 1
ATOM 1614 O O . GLU A 1 199 ? 26.388 7.278 -22.276 1.00 63.12 199 GLU A O 1
ATOM 1619 N N . GLN A 1 200 ? 24.169 7.499 -22.499 1.00 63.16 200 GLN A N 1
ATOM 1620 C CA . GLN A 1 200 ? 23.792 6.652 -21.362 1.00 63.16 200 GLN A CA 1
ATOM 1621 C C . GLN A 1 200 ? 23.696 5.158 -21.720 1.00 63.16 200 GLN A C 1
ATOM 1623 O O . GLN A 1 200 ? 23.457 4.333 -20.838 1.00 63.16 200 GLN A O 1
ATOM 1628 N N . LEU A 1 201 ? 23.899 4.790 -22.993 1.00 70.12 201 LEU A N 1
ATOM 1629 C CA . LEU A 1 201 ? 23.884 3.407 -23.485 1.00 70.12 201 LEU A CA 1
ATOM 1630 C C . LEU A 1 201 ? 25.317 2.894 -23.721 1.00 70.12 201 LEU A C 1
ATOM 1632 O O . LEU A 1 201 ? 25.811 2.905 -24.855 1.00 70.12 201 LEU A O 1
ATOM 1636 N N . PRO A 1 202 ? 26.020 2.412 -22.678 1.00 68.06 202 PRO A N 1
ATOM 1637 C CA . PRO A 1 202 ? 27.395 1.945 -22.812 1.00 68.06 202 PRO A CA 1
ATOM 1638 C C . PRO A 1 202 ? 27.527 0.757 -23.772 1.00 68.06 202 PRO A C 1
ATOM 1640 O O . PRO A 1 202 ? 28.566 0.625 -24.416 1.00 68.06 202 PRO A O 1
ATOM 1643 N N . GLU A 1 203 ? 26.506 -0.092 -23.926 1.00 71.00 203 GLU A N 1
ATOM 1644 C CA . GLU A 1 203 ? 26.528 -1.197 -24.894 1.00 71.00 203 GLU A CA 1
ATOM 1645 C C . GLU A 1 203 ? 26.597 -0.689 -26.333 1.00 71.00 203 GLU A C 1
ATOM 1647 O O . GLU A 1 203 ? 27.366 -1.218 -27.139 1.00 71.00 203 GLU A O 1
ATOM 1652 N N . MET A 1 204 ? 25.820 0.355 -26.630 1.00 72.81 204 MET A N 1
ATOM 1653 C CA . MET A 1 204 ? 25.761 0.979 -27.948 1.00 72.81 204 MET A CA 1
ATOM 1654 C C . MET A 1 204 ? 27.063 1.705 -28.285 1.00 72.81 204 MET A C 1
ATOM 1656 O O . MET A 1 204 ? 27.513 1.639 -29.424 1.00 72.81 204 MET A O 1
ATOM 1660 N N . ASN A 1 205 ? 27.709 2.313 -27.288 1.00 74.06 205 ASN A N 1
ATOM 1661 C CA . ASN A 1 205 ? 28.939 3.081 -27.490 1.00 74.06 205 ASN A CA 1
ATOM 1662 C C . ASN A 1 205 ? 30.225 2.239 -27.413 1.00 74.06 205 ASN A C 1
ATOM 1664 O O . ASN A 1 205 ? 31.302 2.741 -27.733 1.00 74.06 205 ASN A O 1
ATOM 1668 N N . THR A 1 206 ? 30.151 0.977 -26.963 1.00 73.88 206 THR A N 1
ATOM 1669 C CA . THR A 1 206 ? 31.344 0.128 -26.769 1.00 73.88 206 THR A CA 1
ATOM 1670 C C . THR A 1 206 ? 31.246 -1.246 -27.422 1.00 73.88 206 THR A C 1
ATOM 1672 O O . THR A 1 206 ? 32.074 -1.570 -28.267 1.00 73.88 206 THR A O 1
ATOM 1675 N N . LEU A 1 207 ? 30.259 -2.068 -27.061 1.00 76.75 207 LEU A N 1
ATOM 1676 C CA . LEU A 1 207 ? 30.197 -3.468 -27.480 1.00 76.75 207 LEU A CA 1
ATOM 1677 C C . LEU A 1 207 ? 29.721 -3.616 -28.930 1.00 76.75 207 LEU A C 1
ATOM 1679 O O . LEU A 1 207 ? 30.353 -4.338 -29.701 1.00 76.75 207 LEU A O 1
ATOM 1683 N N . LEU A 1 208 ? 28.638 -2.928 -29.310 1.00 81.12 208 LEU A N 1
ATOM 1684 C CA . LEU A 1 208 ? 28.068 -3.030 -30.659 1.00 81.12 208 LEU A CA 1
ATOM 1685 C C . LEU A 1 208 ? 29.041 -2.580 -31.768 1.00 81.12 208 LEU A C 1
ATOM 1687 O O . LEU A 1 208 ? 29.149 -3.306 -32.758 1.00 81.12 208 LEU A O 1
ATOM 1691 N N . PRO A 1 209 ? 29.802 -1.474 -31.622 1.00 83.75 209 PRO A N 1
ATOM 1692 C CA . PRO A 1 209 ? 30.790 -1.072 -32.620 1.00 83.75 209 PRO A CA 1
ATOM 1693 C C . PRO A 1 209 ? 31.909 -2.106 -32.788 1.00 83.75 209 PRO A C 1
ATOM 1695 O O . PRO A 1 209 ? 32.275 -2.422 -33.916 1.00 83.75 209 PRO A O 1
ATOM 1698 N N . ILE A 1 210 ? 32.402 -2.698 -31.689 1.00 81.75 210 ILE A N 1
ATOM 1699 C CA . ILE A 1 210 ? 33.439 -3.745 -31.739 1.00 81.75 210 ILE A CA 1
ATOM 1700 C C . ILE A 1 210 ? 32.905 -5.008 -32.420 1.00 81.75 210 ILE A C 1
ATOM 1702 O O . ILE A 1 210 ? 33.582 -5.590 -33.266 1.00 81.75 210 ILE A O 1
ATOM 1706 N N . MET A 1 211 ? 31.692 -5.442 -32.065 1.00 83.69 211 MET A N 1
ATOM 1707 C CA . MET A 1 211 ? 31.062 -6.611 -32.683 1.00 83.69 211 MET A CA 1
ATOM 1708 C C . MET A 1 211 ? 30.867 -6.411 -34.184 1.00 83.69 211 MET A C 1
ATOM 1710 O O . MET A 1 211 ? 31.232 -7.291 -34.962 1.00 83.69 211 MET A O 1
ATOM 1714 N N . ALA A 1 212 ? 30.338 -5.256 -34.585 1.00 86.69 212 ALA A N 1
ATOM 1715 C CA . ALA A 1 212 ? 30.088 -4.966 -35.984 1.00 86.69 212 ALA A CA 1
ATOM 1716 C C . ALA A 1 212 ? 31.387 -4.844 -36.791 1.00 86.69 212 ALA A C 1
ATOM 1718 O O . ALA A 1 212 ? 31.465 -5.418 -37.871 1.00 86.69 212 ALA A O 1
ATOM 1719 N N . ALA A 1 213 ? 32.423 -4.188 -36.255 1.00 86.94 213 ALA A N 1
ATOM 1720 C CA . ALA A 1 213 ? 33.728 -4.102 -36.911 1.00 86.94 213 ALA A CA 1
ATOM 1721 C C . ALA A 1 213 ? 34.347 -5.496 -37.121 1.00 86.94 213 ALA A C 1
ATOM 1723 O O . ALA A 1 213 ? 34.773 -5.832 -38.223 1.00 86.94 213 ALA A O 1
ATOM 1724 N N . LEU A 1 214 ? 34.332 -6.359 -36.097 1.00 87.31 214 LEU A N 1
ATOM 1725 C CA . LEU A 1 214 ? 34.842 -7.731 -36.215 1.00 87.31 214 LEU A CA 1
ATOM 1726 C C . LEU A 1 214 ? 34.056 -8.566 -37.236 1.00 87.31 214 LEU A C 1
ATOM 1728 O O . LEU A 1 214 ? 34.652 -9.317 -38.006 1.00 87.31 214 LEU A O 1
ATOM 1732 N N . GLN A 1 215 ? 32.728 -8.448 -37.255 1.00 86.88 215 GLN A N 1
ATOM 1733 C CA . GLN A 1 215 ? 31.878 -9.178 -38.199 1.00 86.88 215 GLN A CA 1
ATOM 1734 C C . GLN A 1 215 ? 32.057 -8.680 -39.635 1.00 86.88 215 GLN A C 1
ATOM 1736 O O . GLN A 1 215 ? 32.218 -9.497 -40.538 1.00 86.88 215 GLN A O 1
ATOM 1741 N N . GLN A 1 216 ? 32.095 -7.364 -39.845 1.00 87.62 216 GLN A N 1
ATOM 1742 C CA . GLN A 1 216 ? 32.302 -6.757 -41.159 1.00 87.62 216 GLN A CA 1
ATOM 1743 C C . GLN A 1 216 ? 33.648 -7.189 -41.757 1.00 87.62 216 GLN A C 1
ATOM 1745 O O . GLN A 1 216 ? 33.693 -7.662 -42.890 1.00 87.62 216 GLN A O 1
ATOM 1750 N N . ARG A 1 217 ? 34.736 -7.127 -40.974 1.00 87.62 217 ARG A N 1
ATOM 1751 C CA . ARG A 1 217 ? 36.071 -7.556 -41.427 1.00 87.62 217 ARG A CA 1
ATOM 1752 C C . ARG A 1 217 ? 36.149 -9.052 -41.689 1.00 87.62 217 ARG A C 1
ATOM 1754 O O . ARG A 1 217 ? 36.779 -9.476 -42.654 1.00 87.62 217 ARG A O 1
ATOM 1761 N N . HIS A 1 218 ? 35.475 -9.863 -40.878 1.00 87.00 218 HIS A N 1
ATOM 1762 C CA . HIS A 1 218 ? 35.377 -11.296 -41.131 1.00 87.00 218 HIS A CA 1
ATOM 1763 C C . HIS A 1 218 ? 34.694 -11.593 -42.472 1.00 87.00 218 HIS A C 1
ATOM 1765 O O . HIS A 1 218 ? 35.197 -12.414 -43.240 1.00 87.00 218 HIS A O 1
ATOM 1771 N N . LEU A 1 219 ? 33.594 -10.896 -42.772 1.00 87.31 219 LEU A N 1
ATOM 1772 C CA . LEU A 1 219 ? 32.877 -11.023 -44.040 1.00 87.31 219 LEU A CA 1
ATOM 1773 C C . LEU A 1 219 ? 33.727 -10.559 -45.228 1.00 87.31 219 LEU A C 1
ATOM 1775 O O . LEU A 1 219 ? 33.762 -11.246 -46.243 1.00 87.31 219 LEU A O 1
ATOM 1779 N N . GLU A 1 220 ? 34.459 -9.450 -45.097 1.00 87.44 220 GLU A N 1
ATOM 1780 C CA . GLU A 1 220 ? 35.401 -8.966 -46.120 1.00 87.44 220 GLU A CA 1
ATOM 1781 C C . GLU A 1 220 ? 36.501 -9.989 -46.418 1.00 87.44 220 GLU A C 1
ATOM 1783 O O . GLU A 1 220 ? 36.790 -10.278 -47.581 1.00 87.44 220 GLU A O 1
ATOM 1788 N N . MET A 1 221 ? 37.069 -10.604 -45.379 1.00 86.56 221 MET A N 1
ATOM 1789 C CA . MET A 1 221 ? 38.061 -11.666 -45.544 1.00 86.56 221 MET A CA 1
ATOM 1790 C C . MET A 1 221 ? 37.459 -12.900 -46.224 1.00 86.56 221 MET A C 1
ATOM 1792 O O . MET A 1 221 ? 38.058 -13.441 -47.153 1.00 86.56 221 MET A O 1
ATOM 1796 N N . GLN A 1 222 ? 36.268 -13.342 -45.813 1.00 85.38 222 GLN A N 1
ATOM 1797 C CA . GLN A 1 222 ? 35.596 -14.481 -46.444 1.00 85.38 222 GLN A CA 1
ATOM 1798 C C . GLN A 1 222 ? 35.230 -14.210 -47.907 1.00 85.38 222 GLN A C 1
ATOM 1800 O O . GLN A 1 222 ? 35.453 -15.079 -48.747 1.00 85.38 222 GLN A O 1
ATOM 1805 N N . ALA A 1 223 ? 34.738 -13.011 -48.222 1.00 86.25 223 ALA A N 1
ATOM 1806 C CA . ALA A 1 223 ? 34.431 -12.585 -49.585 1.00 86.25 223 ALA A CA 1
ATOM 1807 C C . ALA A 1 223 ? 35.681 -12.557 -50.471 1.00 86.25 223 ALA A C 1
ATOM 1809 O O . ALA A 1 223 ? 35.648 -13.041 -51.602 1.00 86.25 223 ALA A O 1
ATOM 1810 N N . GLY A 1 224 ? 36.805 -12.064 -49.938 1.00 85.44 224 GLY A N 1
ATOM 1811 C CA . GLY A 1 224 ? 38.095 -12.104 -50.625 1.00 85.44 224 GLY A CA 1
ATOM 1812 C C . GLY A 1 224 ? 38.598 -13.530 -50.867 1.00 85.44 224 GLY A C 1
ATOM 1813 O O . GLY A 1 224 ? 39.207 -13.801 -51.895 1.00 85.44 224 GLY A O 1
ATOM 1814 N N . ARG A 1 225 ? 38.306 -14.469 -49.959 1.00 83.56 225 ARG A N 1
ATOM 1815 C CA . ARG A 1 225 ? 38.665 -15.888 -50.115 1.00 83.56 225 ARG A CA 1
ATOM 1816 C C . ARG A 1 225 ? 37.809 -16.606 -51.159 1.00 83.56 225 ARG A C 1
ATOM 1818 O O . ARG A 1 225 ? 38.323 -17.464 -51.869 1.00 83.56 225 ARG A O 1
ATOM 1825 N N . SER A 1 226 ? 36.516 -16.303 -51.224 1.00 82.75 226 SER A N 1
ATOM 1826 C CA . SER A 1 226 ? 35.577 -16.932 -52.160 1.00 82.75 226 SER A CA 1
ATOM 1827 C C . SER A 1 226 ? 35.500 -16.228 -53.520 1.00 82.75 226 SER A C 1
ATOM 1829 O O . SER A 1 226 ? 34.700 -16.642 -54.357 1.00 82.75 226 SER A O 1
ATOM 1831 N N . ASN A 1 227 ? 36.326 -15.196 -53.757 1.00 84.94 227 ASN A N 1
ATOM 1832 C CA . ASN A 1 227 ? 36.261 -14.318 -54.932 1.00 84.94 227 ASN A CA 1
ATOM 1833 C C . ASN A 1 227 ? 34.843 -13.778 -55.179 1.00 84.94 227 ASN A C 1
ATOM 1835 O O . ASN A 1 227 ? 34.366 -13.704 -56.312 1.00 84.94 227 ASN A O 1
ATOM 1839 N N . TYR A 1 228 ? 34.152 -13.420 -54.100 1.00 84.12 228 TYR A N 1
ATOM 1840 C CA . TYR A 1 228 ? 32.805 -12.885 -54.175 1.00 84.12 228 TYR A CA 1
ATOM 1841 C C . TYR A 1 228 ? 32.834 -11.472 -54.770 1.00 84.12 228 TYR A C 1
ATOM 1843 O O . TYR A 1 228 ? 33.453 -10.562 -54.225 1.00 84.12 228 TYR A O 1
ATOM 1851 N N . SER A 1 229 ? 32.167 -11.293 -55.909 1.00 78.94 229 SER A N 1
ATOM 1852 C CA . SER A 1 229 ? 32.223 -10.072 -56.722 1.00 78.94 229 SER A CA 1
ATOM 1853 C C . SER A 1 229 ? 31.158 -9.026 -56.380 1.00 78.94 229 SER A C 1
ATOM 1855 O O . SER A 1 229 ? 31.197 -7.922 -56.920 1.00 78.94 229 SER A O 1
ATOM 1857 N N . HIS A 1 230 ? 30.186 -9.350 -55.522 1.00 83.44 230 HIS A N 1
ATOM 1858 C CA . HIS A 1 230 ? 29.128 -8.411 -55.143 1.00 83.44 230 HIS A CA 1
ATOM 1859 C C . HIS A 1 230 ? 29.513 -7.598 -53.899 1.00 83.44 230 HIS A C 1
ATOM 1861 O O . HIS A 1 230 ? 30.202 -8.112 -53.014 1.00 83.44 230 HIS A O 1
ATOM 1867 N N . PRO A 1 231 ? 29.045 -6.340 -53.791 1.00 81.06 231 PRO A N 1
ATOM 1868 C CA . PRO A 1 231 ? 29.278 -5.531 -52.605 1.00 81.06 231 PRO A CA 1
ATOM 1869 C C . PRO A 1 231 ? 28.664 -6.206 -51.376 1.00 81.06 231 PRO A C 1
ATOM 1871 O O . PRO A 1 231 ? 27.520 -6.664 -51.404 1.00 81.06 231 PRO A O 1
ATOM 1874 N N . LEU A 1 232 ? 29.439 -6.263 -50.295 1.00 83.56 232 LEU A N 1
ATOM 1875 C CA . LEU A 1 232 ? 28.960 -6.783 -49.021 1.00 83.56 232 LEU A CA 1
ATOM 1876 C C . LEU A 1 232 ? 27.879 -5.859 -48.447 1.00 83.56 232 LEU A C 1
ATOM 1878 O O . LEU A 1 232 ? 28.012 -4.633 -48.540 1.00 83.56 232 LEU A O 1
ATOM 1882 N N . PRO A 1 233 ? 26.816 -6.418 -47.844 1.00 82.38 233 PRO A N 1
ATOM 1883 C CA . PRO A 1 233 ? 25.781 -5.608 -47.226 1.00 82.38 233 PRO A CA 1
ATOM 1884 C C . PRO A 1 233 ? 26.387 -4.803 -46.064 1.00 82.38 233 PRO A C 1
ATOM 1886 O O . PRO A 1 233 ? 27.085 -5.376 -45.224 1.00 82.38 233 PRO A O 1
ATOM 1889 N N . PRO A 1 234 ? 26.151 -3.482 -45.995 1.00 80.19 234 PRO A N 1
ATOM 1890 C CA . PRO A 1 234 ? 26.642 -2.678 -44.888 1.00 80.19 234 PRO A CA 1
ATOM 1891 C C . PRO A 1 234 ? 25.880 -3.025 -43.606 1.00 80.19 234 PRO A C 1
ATOM 1893 O O . PRO A 1 234 ? 24.650 -3.067 -43.593 1.00 80.19 234 PRO A O 1
ATOM 1896 N N . VAL A 1 235 ? 26.605 -3.220 -42.504 1.00 83.12 235 VAL A N 1
ATOM 1897 C CA . VAL A 1 235 ? 25.992 -3.353 -41.179 1.00 83.12 235 VAL A CA 1
ATOM 1898 C C . VAL A 1 235 ? 25.634 -1.963 -40.654 1.00 83.12 235 VAL A C 1
ATOM 1900 O O . VAL A 1 235 ? 26.503 -1.114 -40.449 1.00 83.12 235 VAL A O 1
ATOM 1903 N N . THR A 1 236 ? 24.346 -1.729 -40.418 1.00 85.88 236 THR A N 1
ATOM 1904 C CA . THR A 1 236 ? 23.826 -0.485 -39.836 1.00 85.88 236 THR A CA 1
ATOM 1905 C C . THR A 1 236 ? 23.117 -0.761 -38.520 1.00 85.88 236 THR A C 1
ATOM 1907 O O . THR A 1 236 ? 22.444 -1.778 -38.373 1.00 85.88 236 THR A O 1
ATOM 1910 N N . LEU A 1 237 ? 23.227 0.172 -37.578 1.00 82.50 237 LEU A N 1
ATOM 1911 C CA . LEU A 1 237 ? 22.441 0.180 -36.352 1.00 82.50 237 LEU A CA 1
ATOM 1912 C C . LEU A 1 237 ? 21.336 1.221 -36.482 1.00 82.50 237 LEU A C 1
ATOM 1914 O O . LEU A 1 237 ? 21.593 2.375 -36.828 1.00 82.50 237 LEU A O 1
ATOM 1918 N N . GLN A 1 238 ? 20.112 0.805 -36.181 1.00 84.56 238 GLN A N 1
ATOM 1919 C CA . GLN A 1 238 ? 18.961 1.687 -36.108 1.00 84.56 238 GLN A CA 1
ATOM 1920 C C . GLN A 1 238 ? 18.264 1.469 -34.771 1.00 84.56 238 GLN A C 1
ATOM 1922 O O . GLN A 1 238 ? 17.990 0.335 -34.375 1.00 84.56 238 GLN A O 1
ATOM 1927 N N . ARG A 1 239 ? 18.005 2.563 -34.058 1.00 78.69 239 ARG A N 1
ATOM 1928 C CA . ARG A 1 239 ? 17.211 2.526 -32.831 1.00 78.69 239 ARG A CA 1
ATOM 1929 C C . ARG A 1 239 ? 15.737 2.409 -33.207 1.00 78.69 239 ARG A C 1
ATOM 1931 O O . ARG A 1 239 ? 15.311 2.987 -34.207 1.00 78.69 239 ARG A O 1
ATOM 1938 N N . TYR A 1 240 ? 14.963 1.699 -32.393 1.00 80.00 240 TYR A N 1
ATOM 1939 C CA . TYR A 1 240 ? 13.513 1.696 -32.558 1.00 80.00 240 TYR A CA 1
ATOM 1940 C C . TYR A 1 240 ? 12.967 3.126 -32.451 1.00 80.00 240 TYR A C 1
ATOM 1942 O O . TYR A 1 240 ? 13.467 3.896 -31.622 1.00 80.00 240 TYR A O 1
ATOM 1950 N N . PRO A 1 241 ? 11.979 3.494 -33.287 1.00 82.69 241 PRO A N 1
ATOM 1951 C CA . PRO A 1 241 ? 11.317 4.781 -33.159 1.00 82.69 241 PRO A CA 1
ATOM 1952 C C . PRO A 1 241 ? 10.659 4.874 -31.783 1.00 82.69 241 PRO A C 1
ATOM 1954 O O . PRO A 1 241 ? 10.143 3.881 -31.264 1.00 82.69 241 PRO A O 1
ATOM 1957 N N . TYR A 1 242 ? 10.695 6.064 -31.197 1.00 77.81 242 TYR A N 1
ATOM 1958 C CA . TYR A 1 242 ? 10.078 6.326 -29.906 1.00 77.81 242 TYR A CA 1
ATOM 1959 C C . TYR A 1 242 ? 8.844 7.212 -30.110 1.00 77.81 242 TYR A C 1
ATOM 1961 O O . TYR A 1 242 ? 8.961 8.252 -30.765 1.00 77.81 242 TYR A O 1
ATOM 1969 N N . PRO A 1 243 ? 7.662 6.824 -29.601 1.00 78.75 243 PRO A N 1
ATOM 1970 C CA . PRO A 1 243 ? 6.454 7.621 -29.766 1.00 78.75 243 PRO A CA 1
ATOM 1971 C C . PRO A 1 243 ? 6.566 8.968 -29.041 1.00 78.75 243 PRO A C 1
ATOM 1973 O O . PRO A 1 243 ? 7.397 9.159 -28.148 1.00 78.75 243 PRO A O 1
ATOM 1976 N N . ALA A 1 244 ? 5.707 9.915 -29.421 1.00 76.81 244 ALA A N 1
ATOM 1977 C CA . ALA A 1 244 ? 5.596 11.179 -28.706 1.00 76.81 244 ALA A CA 1
ATOM 1978 C C . ALA A 1 244 ? 5.289 10.905 -27.227 1.00 76.81 244 ALA A C 1
ATOM 1980 O O . ALA A 1 244 ? 4.343 10.189 -26.905 1.00 76.81 244 ALA A O 1
ATOM 1981 N N . HIS A 1 245 ? 6.088 11.483 -26.338 1.00 69.62 245 HIS A N 1
ATOM 1982 C CA . HIS A 1 245 ? 5.968 11.286 -24.898 1.00 69.62 245 HIS A CA 1
ATOM 1983 C C . HIS A 1 245 ? 6.037 12.628 -24.187 1.00 69.62 245 HIS A C 1
ATOM 1985 O O . HIS A 1 245 ? 6.463 13.646 -24.738 1.00 69.62 245 HIS A O 1
ATOM 1991 N N . ILE A 1 246 ? 5.568 12.634 -22.952 1.00 67.06 246 ILE A N 1
ATOM 1992 C CA . ILE A 1 246 ? 5.716 13.777 -22.070 1.00 67.06 246 ILE A CA 1
ATOM 1993 C C . ILE A 1 246 ? 6.991 13.523 -21.274 1.00 67.06 246 ILE A C 1
ATOM 1995 O O . ILE A 1 246 ? 7.131 12.459 -20.683 1.00 67.06 246 ILE A O 1
ATOM 1999 N N . GLU A 1 247 ? 7.932 14.462 -21.300 1.00 59.41 247 GLU A N 1
ATOM 2000 C CA . GLU A 1 247 ? 9.145 14.367 -20.491 1.00 59.41 247 GLU A CA 1
ATOM 2001 C C . GLU A 1 247 ? 8.748 14.618 -19.032 1.00 59.41 247 GLU A C 1
ATOM 2003 O O . GLU A 1 247 ? 8.621 15.756 -18.577 1.00 59.41 247 GLU A O 1
ATOM 2008 N N . TYR A 1 248 ? 8.440 13.539 -18.313 1.00 56.78 248 TYR A N 1
ATOM 2009 C CA . TYR A 1 248 ? 8.237 13.595 -16.877 1.00 56.78 248 TYR A CA 1
ATOM 2010 C C . TYR A 1 248 ? 9.616 13.642 -16.223 1.00 56.78 248 TYR A C 1
ATOM 2012 O O . TYR A 1 248 ? 10.291 12.624 -16.071 1.00 56.78 248 TYR A O 1
ATOM 2020 N N . HIS A 1 249 ? 10.045 14.831 -15.793 1.00 49.91 249 HIS A N 1
ATOM 2021 C CA . HIS A 1 249 ? 10.991 14.879 -14.687 1.00 49.91 249 HIS A CA 1
ATOM 2022 C C . HIS A 1 249 ? 10.309 14.164 -13.519 1.00 49.91 249 HIS A C 1
ATOM 2024 O O . HIS A 1 249 ? 9.222 14.563 -13.106 1.00 49.91 249 HIS A O 1
ATOM 2030 N N . ASP A 1 250 ? 10.900 13.061 -13.057 1.00 51.59 250 ASP A N 1
ATOM 2031 C CA . ASP A 1 250 ? 10.387 12.199 -11.987 1.00 51.59 250 ASP A CA 1
ATOM 2032 C C . ASP A 1 250 ? 10.488 12.927 -10.629 1.00 51.59 250 ASP A C 1
ATOM 2034 O O . ASP A 1 250 ? 11.188 12.520 -9.708 1.00 51.59 250 ASP A O 1
ATOM 2038 N N . THR A 1 251 ? 9.851 14.095 -10.520 1.00 47.03 251 THR A N 1
ATOM 2039 C CA . THR A 1 251 ? 9.777 14.934 -9.319 1.00 47.03 251 THR A CA 1
ATOM 2040 C C . THR A 1 251 ? 8.677 14.471 -8.368 1.00 47.03 251 THR A C 1
ATOM 2042 O O . THR A 1 251 ? 8.593 14.960 -7.241 1.00 47.03 251 THR A O 1
ATOM 2045 N N . LYS A 1 252 ? 7.847 13.496 -8.766 1.00 56.62 252 LYS A N 1
ATOM 2046 C CA . LYS A 1 252 ? 6.801 12.931 -7.909 1.00 56.62 252 LYS A CA 1
ATOM 2047 C C . LYS A 1 252 ? 7.404 11.935 -6.918 1.00 56.62 252 LYS A C 1
ATOM 2049 O O . LYS A 1 252 ? 7.410 10.730 -7.144 1.00 56.62 252 LYS A O 1
ATOM 2054 N N . ASN A 1 253 ? 7.851 12.423 -5.764 1.00 67.12 253 ASN A N 1
ATOM 2055 C CA . ASN A 1 253 ? 8.220 11.560 -4.641 1.00 67.12 253 ASN A CA 1
ATOM 2056 C C . ASN A 1 253 ? 6.962 10.942 -3.985 1.00 67.12 253 ASN A C 1
ATOM 2058 O O . ASN A 1 253 ? 6.552 11.367 -2.905 1.00 67.12 253 ASN A O 1
ATOM 2062 N N . TYR A 1 254 ? 6.356 9.917 -4.605 1.00 72.00 254 TYR A N 1
ATOM 2063 C CA . TYR A 1 254 ? 5.219 9.147 -4.048 1.00 72.00 254 TYR A CA 1
ATOM 2064 C C . TYR A 1 254 ? 5.497 8.638 -2.629 1.00 72.00 254 TYR A C 1
ATOM 2066 O O . TYR A 1 254 ? 4.643 8.719 -1.746 1.00 72.00 254 TYR A O 1
ATOM 2074 N N . ALA A 1 255 ? 6.734 8.208 -2.395 1.00 72.25 255 ALA A N 1
ATOM 2075 C CA . ALA A 1 255 ? 7.294 7.887 -1.088 1.00 72.25 255 ALA A CA 1
ATOM 2076 C C . ALA A 1 255 ? 7.087 9.000 -0.038 1.00 72.25 255 ALA A C 1
ATOM 2078 O O . ALA A 1 255 ? 6.663 8.745 1.090 1.00 72.25 255 ALA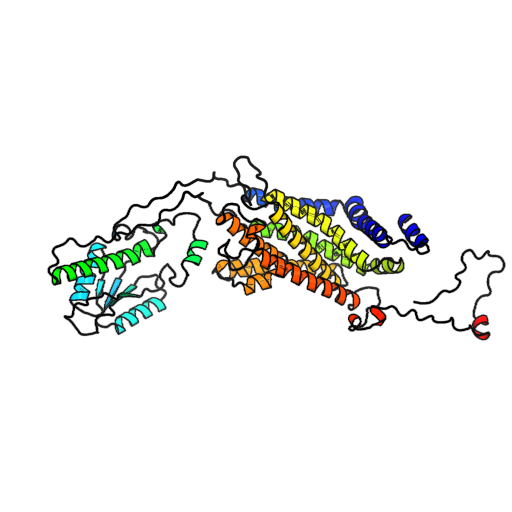 A O 1
ATOM 2079 N N . LEU A 1 256 ? 7.365 10.249 -0.413 1.00 75.06 256 LEU A N 1
ATOM 2080 C CA . LEU A 1 256 ? 7.311 11.404 0.477 1.00 75.06 256 LEU A CA 1
ATOM 2081 C C . LEU A 1 256 ? 5.861 11.847 0.730 1.00 75.06 256 LEU A C 1
ATOM 2083 O O . LEU A 1 256 ? 5.482 12.156 1.859 1.00 75.06 256 LEU A O 1
ATOM 2087 N N . VAL A 1 257 ? 5.010 11.804 -0.295 1.00 78.94 257 VAL A N 1
ATOM 2088 C CA . VAL A 1 257 ? 3.563 12.036 -0.149 1.00 78.94 257 VAL A CA 1
ATOM 2089 C C . VAL A 1 257 ? 2.958 11.070 0.869 1.00 78.94 257 VAL A C 1
ATOM 2091 O O . VAL A 1 257 ? 2.248 11.476 1.793 1.00 78.94 257 VAL A O 1
ATOM 2094 N N . LEU A 1 258 ? 3.313 9.794 0.748 1.00 80.12 258 LEU A N 1
ATOM 2095 C CA . LEU A 1 258 ? 2.857 8.754 1.649 1.00 80.12 258 LEU A CA 1
ATOM 2096 C C . LEU A 1 258 ? 3.394 8.930 3.074 1.00 80.12 258 LEU A C 1
ATOM 2098 O O . LEU A 1 258 ? 2.622 8.811 4.026 1.00 80.12 258 LEU A O 1
ATOM 2102 N N . ILE A 1 259 ? 4.689 9.224 3.249 1.00 80.00 259 ILE A N 1
ATOM 2103 C CA . ILE A 1 259 ? 5.256 9.361 4.597 1.00 80.00 259 ILE A CA 1
ATOM 2104 C C . ILE A 1 259 ? 4.611 10.529 5.349 1.00 80.00 259 ILE A C 1
ATOM 2106 O O . ILE A 1 259 ? 4.297 10.381 6.529 1.00 80.00 259 ILE A O 1
ATOM 2110 N N . ARG A 1 260 ? 4.316 11.648 4.670 1.00 82.19 260 ARG A N 1
ATOM 2111 C CA . ARG A 1 260 ? 3.588 12.781 5.266 1.00 82.19 260 ARG A CA 1
ATOM 2112 C C . ARG A 1 260 ? 2.190 12.378 5.725 1.00 82.19 260 ARG A C 1
ATOM 2114 O O . ARG A 1 260 ? 1.797 12.714 6.841 1.00 82.19 260 ARG A O 1
ATOM 2121 N N . PHE A 1 261 ? 1.463 11.617 4.909 1.00 84.81 261 PHE A N 1
ATOM 2122 C CA . PHE A 1 261 ? 0.143 11.113 5.284 1.00 84.81 261 PHE A CA 1
ATOM 2123 C C . PHE A 1 261 ? 0.199 10.176 6.488 1.00 84.81 261 PHE A C 1
ATOM 2125 O O . PHE A 1 261 ? -0.543 10.351 7.454 1.00 84.81 261 PHE A O 1
ATOM 2132 N N . CYS A 1 262 ? 1.127 9.219 6.470 1.00 85.06 262 CYS A N 1
ATOM 2133 C CA . CYS A 1 262 ? 1.326 8.285 7.569 1.00 85.06 262 CYS A CA 1
ATOM 2134 C C . CYS A 1 262 ? 1.748 9.005 8.861 1.00 85.06 262 CYS A C 1
ATOM 2136 O O . CYS A 1 262 ? 1.310 8.627 9.944 1.00 85.06 262 CYS A O 1
ATOM 2138 N N . ILE A 1 263 ? 2.557 10.065 8.781 1.00 84.75 263 ILE A N 1
ATOM 2139 C CA . ILE A 1 263 ? 2.891 10.900 9.945 1.00 84.75 263 ILE A CA 1
ATOM 2140 C C . ILE A 1 263 ? 1.646 11.640 10.453 1.00 84.75 263 ILE A C 1
ATOM 2142 O O . ILE A 1 263 ? 1.398 11.649 11.658 1.00 84.75 263 ILE A O 1
ATOM 2146 N N . GLY A 1 264 ? 0.823 12.200 9.561 1.00 85.19 264 GLY A N 1
ATOM 2147 C CA . GLY A 1 264 ? -0.437 12.852 9.933 1.00 85.19 264 GLY A CA 1
ATOM 2148 C C . GLY A 1 264 ? -1.425 11.911 10.636 1.00 85.19 264 GLY A C 1
ATOM 2149 O O . GLY A 1 264 ? -2.112 12.322 11.569 1.00 85.19 264 GLY A O 1
ATOM 2150 N N . MET A 1 265 ? -1.456 10.632 10.246 1.00 87.88 265 MET A N 1
ATOM 2151 C CA . MET A 1 265 ? -2.345 9.610 10.821 1.00 87.88 265 MET A CA 1
ATOM 2152 C C . MET A 1 265 ? -1.867 9.029 12.160 1.00 87.88 265 MET A C 1
ATOM 2154 O O . MET A 1 265 ? -2.667 8.426 12.879 1.00 87.88 265 MET A O 1
ATOM 2158 N N . LEU A 1 266 ? -0.607 9.257 12.550 1.00 89.31 266 LEU A N 1
ATOM 2159 C CA . LEU A 1 266 ? -0.048 8.767 13.816 1.00 89.31 266 LEU A CA 1
ATOM 2160 C C . LEU A 1 266 ? -0.844 9.259 15.036 1.00 89.31 266 LEU A C 1
ATOM 2162 O O . LEU A 1 266 ? -1.082 8.493 15.977 1.00 89.31 266 LEU A O 1
ATOM 2166 N N . ILE A 1 267 ? -1.250 10.535 15.031 1.00 87.25 267 ILE A N 1
ATOM 2167 C CA . ILE A 1 267 ? -1.988 11.141 16.147 1.00 87.25 267 ILE A CA 1
ATOM 2168 C C . ILE A 1 267 ? -3.410 10.559 16.238 1.00 87.25 267 ILE A C 1
ATOM 2170 O O . ILE A 1 267 ? -3.725 10.012 17.298 1.00 87.25 267 ILE A O 1
ATOM 2174 N N . PRO A 1 268 ? -4.249 10.581 15.175 1.00 88.44 268 PRO A N 1
ATOM 2175 C CA . PRO A 1 268 ? -5.561 9.930 15.193 1.00 88.44 268 PRO A CA 1
ATOM 2176 C C . PRO A 1 268 ? -5.516 8.459 15.620 1.00 88.44 268 PRO A C 1
ATOM 2178 O O . PRO A 1 268 ? -6.344 8.033 16.428 1.00 88.44 268 PRO A O 1
ATOM 2181 N N . PHE A 1 269 ? -4.526 7.701 15.134 1.00 92.06 269 PHE A N 1
ATOM 2182 C CA . PHE A 1 269 ? -4.324 6.299 15.502 1.00 92.06 269 PHE A CA 1
ATOM 2183 C C . PHE A 1 269 ? -4.061 6.145 17.007 1.00 92.06 269 PHE A C 1
ATOM 2185 O O . PHE A 1 269 ? -4.774 5.422 17.704 1.00 92.06 269 PHE A O 1
ATOM 2192 N N . SER A 1 270 ? -3.083 6.883 17.537 1.00 91.81 270 SER A N 1
ATOM 2193 C CA . SER A 1 270 ? -2.695 6.807 18.952 1.00 91.81 270 SER A CA 1
ATOM 2194 C C . SER A 1 270 ? -3.797 7.315 19.887 1.00 91.81 270 SER A C 1
ATOM 2196 O O . SER A 1 270 ? -3.980 6.787 20.986 1.00 91.81 270 SER A O 1
ATOM 2198 N N . MET A 1 271 ? -4.562 8.324 19.459 1.00 88.81 271 MET A N 1
ATOM 2199 C CA . MET A 1 271 ? -5.692 8.853 20.221 1.00 88.81 271 MET A CA 1
ATOM 2200 C C . MET A 1 271 ? -6.842 7.860 20.321 1.00 88.81 271 MET A C 1
ATOM 2202 O O . MET A 1 271 ? -7.432 7.757 21.393 1.00 88.81 271 MET A O 1
ATOM 2206 N N . LEU A 1 272 ? -7.138 7.091 19.271 1.00 92.06 272 LEU A N 1
ATOM 2207 C CA . LEU A 1 272 ? -8.141 6.030 19.358 1.00 92.06 272 LEU A CA 1
ATOM 2208 C C . LEU A 1 272 ? -7.747 4.977 20.404 1.00 92.06 272 LEU A C 1
ATOM 2210 O O . LEU A 1 272 ? -8.558 4.644 21.268 1.00 92.06 272 LEU A O 1
ATOM 2214 N N . VAL A 1 273 ? -6.491 4.518 20.383 1.00 95.00 273 VAL A N 1
ATOM 2215 C CA . VAL A 1 273 ? -5.971 3.571 21.386 1.00 95.00 273 VAL A CA 1
ATOM 2216 C C . VAL A 1 273 ? -6.100 4.153 22.795 1.00 95.00 273 VAL A C 1
ATOM 2218 O O . VAL A 1 273 ? -6.643 3.502 23.688 1.00 95.00 273 VAL A O 1
ATOM 2221 N N . ALA A 1 274 ? -5.662 5.402 22.990 1.00 92.62 274 ALA A N 1
ATOM 2222 C CA . ALA A 1 274 ? -5.759 6.091 24.275 1.00 92.62 274 ALA A CA 1
ATOM 2223 C C . ALA A 1 274 ? -7.204 6.168 24.776 1.00 92.62 274 ALA A C 1
ATOM 2225 O O . ALA A 1 274 ? -7.464 5.932 25.952 1.00 92.62 274 ALA A O 1
ATOM 2226 N N . GLN A 1 275 ? -8.140 6.495 23.882 1.00 89.81 275 GLN A N 1
ATOM 2227 C CA . GLN A 1 275 ? -9.549 6.645 24.217 1.00 89.81 275 GLN A CA 1
ATOM 2228 C C . GLN A 1 275 ? -10.144 5.328 24.699 1.00 89.81 275 GLN A C 1
ATOM 2230 O O . GLN A 1 275 ? -10.765 5.324 25.756 1.00 89.81 275 GLN A O 1
ATOM 2235 N N . VAL A 1 276 ? -9.937 4.230 23.971 1.00 92.19 276 VAL A N 1
ATOM 2236 C CA . VAL A 1 276 ? -10.491 2.922 24.349 1.00 92.19 276 VAL A CA 1
ATOM 2237 C C . VAL A 1 276 ? -9.898 2.437 25.677 1.00 92.19 276 VAL A C 1
ATOM 2239 O O . VAL A 1 276 ? -10.638 1.984 26.552 1.00 92.19 276 VAL A O 1
ATOM 2242 N N . VAL A 1 277 ? -8.586 2.604 25.882 1.00 93.44 277 VAL A N 1
ATOM 2243 C CA . VAL A 1 277 ? -7.921 2.199 27.133 1.00 93.44 277 VAL A CA 1
ATOM 2244 C C . VAL A 1 277 ? -8.336 3.079 28.315 1.00 93.44 277 VAL A C 1
ATOM 2246 O O . VAL A 1 277 ? -8.554 2.555 29.402 1.00 93.44 277 VAL A O 1
ATOM 2249 N N . ASP A 1 278 ? -8.536 4.385 28.122 1.00 90.62 278 ASP A N 1
ATOM 2250 C CA . ASP A 1 278 ? -9.075 5.274 29.163 1.00 90.62 278 ASP A CA 1
ATOM 2251 C C . ASP A 1 278 ? -10.481 4.851 29.618 1.00 90.62 278 ASP A C 1
ATOM 2253 O O . ASP A 1 278 ? -10.788 4.850 30.814 1.00 90.62 278 ASP A O 1
ATOM 2257 N N . GLU A 1 279 ? -11.365 4.498 28.677 1.00 88.81 279 GLU A N 1
ATOM 2258 C CA . GLU A 1 279 ? -12.726 4.051 29.009 1.00 88.81 279 GLU A CA 1
ATOM 2259 C C . GLU A 1 279 ? -12.725 2.719 29.765 1.00 88.81 279 GLU A C 1
ATOM 2261 O O . GLU A 1 279 ? -13.575 2.490 30.631 1.00 88.81 279 GLU A O 1
ATOM 2266 N N . LYS A 1 280 ? -11.753 1.859 29.455 1.00 87.69 280 LYS A N 1
ATOM 2267 C CA . LYS A 1 280 ? -11.521 0.594 30.147 1.00 87.69 280 LYS A CA 1
ATOM 2268 C C . LYS A 1 280 ? -10.973 0.817 31.559 1.00 87.69 280 LYS A C 1
ATOM 2270 O O . LYS A 1 280 ? -11.544 0.304 32.516 1.00 87.69 280 LYS A O 1
ATOM 2275 N N . ALA A 1 281 ? -9.921 1.623 31.698 1.00 88.31 281 ALA A N 1
ATOM 2276 C CA . ALA A 1 281 ? -9.246 1.890 32.968 1.00 88.31 281 ALA A CA 1
ATOM 2277 C C . ALA A 1 281 ? -10.129 2.652 33.970 1.00 88.31 281 ALA A C 1
ATOM 2279 O O . ALA A 1 281 ? -10.050 2.418 35.170 1.00 88.31 281 ALA A O 1
ATOM 2280 N N . SER A 1 282 ? -11.007 3.536 33.485 1.00 88.44 282 SER A N 1
ATOM 2281 C CA . SER A 1 282 ? -11.969 4.267 34.328 1.00 88.44 282 SER A CA 1
ATOM 2282 C C . SER A 1 282 ? -13.152 3.421 34.814 1.00 88.44 282 SER A C 1
ATOM 2284 O O . SER A 1 282 ? -13.973 3.916 35.581 1.00 88.44 282 SER A O 1
ATOM 2286 N N . GLY A 1 283 ? -13.297 2.177 34.342 1.00 85.81 283 GLY A N 1
ATOM 2287 C CA . GLY A 1 283 ? -14.451 1.326 34.647 1.00 85.81 283 GLY A CA 1
ATOM 2288 C C . GLY A 1 283 ? -15.752 1.749 33.959 1.00 85.81 283 GLY A C 1
ATOM 2289 O O . GLY A 1 283 ? -16.788 1.113 34.154 1.00 85.81 283 GLY A O 1
ATOM 2290 N N . MET A 1 284 ? -15.720 2.775 33.098 1.00 85.94 284 MET A N 1
ATOM 2291 C CA . MET A 1 284 ? -16.902 3.231 32.362 1.00 85.94 284 MET A CA 1
ATOM 2292 C C . MET A 1 284 ? -17.468 2.127 31.463 1.00 85.94 284 MET A C 1
ATOM 2294 O O . MET A 1 284 ? -18.682 2.037 31.295 1.00 85.94 284 MET A O 1
ATOM 2298 N N . ARG A 1 285 ? -16.612 1.263 30.907 1.00 85.69 285 ARG A N 1
ATOM 2299 C CA . ARG A 1 285 ? -17.063 0.106 30.126 1.00 85.69 285 ARG A CA 1
ATOM 2300 C C . ARG A 1 285 ? -17.923 -0.861 30.949 1.00 85.69 285 ARG A C 1
ATOM 2302 O O . ARG A 1 285 ? -18.985 -1.261 30.481 1.00 85.69 285 ARG A O 1
ATOM 2309 N N . GLU A 1 286 ? -17.511 -1.190 32.170 1.00 86.00 286 GLU A N 1
ATOM 2310 C CA . GLU A 1 286 ? -18.289 -2.067 33.057 1.00 86.00 286 GLU A CA 1
ATOM 2311 C C . GLU A 1 286 ? -19.575 -1.392 33.525 1.00 86.00 286 GLU A C 1
ATOM 2313 O O . GLU A 1 286 ? -20.634 -2.011 33.536 1.00 86.00 286 GLU A O 1
ATOM 2318 N N . MET A 1 287 ? -19.533 -0.086 33.794 1.00 87.12 287 MET A N 1
ATOM 2319 C CA . MET A 1 287 ? -20.746 0.683 34.068 1.00 87.12 287 MET A CA 1
ATOM 2320 C C . MET A 1 287 ? -21.750 0.597 32.905 1.00 87.12 287 MET A C 1
ATOM 2322 O O . MET A 1 287 ? -22.943 0.417 33.135 1.00 87.12 287 MET A O 1
ATOM 2326 N N . LEU A 1 288 ? -21.291 0.681 31.650 1.00 85.69 288 LEU A N 1
ATOM 2327 C CA . LEU A 1 288 ? -22.159 0.522 30.477 1.00 85.69 288 LEU A CA 1
ATOM 2328 C C . LEU A 1 288 ? -22.738 -0.898 30.375 1.00 85.69 288 LEU A C 1
ATOM 2330 O O . LEU A 1 288 ? -23.917 -1.039 30.045 1.00 85.69 288 LEU A O 1
ATOM 2334 N N . ARG A 1 289 ? -21.956 -1.931 30.715 1.00 84.25 289 ARG A N 1
ATOM 2335 C CA . ARG A 1 289 ? -22.439 -3.320 30.809 1.00 84.25 289 ARG A CA 1
ATOM 2336 C C . ARG A 1 289 ? -23.525 -3.471 31.876 1.00 84.25 289 ARG A C 1
ATOM 2338 O O . ARG A 1 289 ? -24.564 -4.060 31.592 1.00 84.25 289 ARG A O 1
ATOM 2345 N N . LEU A 1 290 ? -23.340 -2.873 33.057 1.00 84.69 290 LEU A N 1
ATOM 2346 C CA . LEU A 1 290 ? -24.334 -2.870 34.143 1.00 84.69 290 LEU A CA 1
ATOM 2347 C C . LEU A 1 290 ? -25.640 -2.166 33.742 1.00 84.69 290 LEU A C 1
ATOM 2349 O O . LEU A 1 290 ? -26.722 -2.599 34.128 1.00 84.69 290 LEU A O 1
ATOM 2353 N N . VAL A 1 291 ? -25.550 -1.116 32.920 1.00 84.38 291 VAL A N 1
ATOM 2354 C CA . VAL A 1 291 ? -26.713 -0.412 32.344 1.00 84.38 291 VAL A CA 1
ATOM 2355 C C . VAL A 1 291 ? -27.387 -1.223 31.216 1.00 84.38 291 VAL A C 1
ATOM 2357 O O . VAL A 1 291 ? -28.466 -0.861 30.749 1.00 84.38 291 VAL A O 1
ATOM 2360 N N . GLY A 1 292 ? -26.806 -2.351 30.797 1.00 80.06 292 GLY A N 1
ATOM 2361 C CA . GLY A 1 292 ? -27.373 -3.252 29.790 1.00 80.06 292 GLY A CA 1
ATOM 2362 C C . GLY A 1 292 ? -26.961 -2.936 28.350 1.00 80.06 292 GLY A C 1
ATOM 2363 O O . GLY A 1 292 ? -27.672 -3.307 27.413 1.00 80.06 292 GLY A O 1
ATOM 2364 N N . VAL A 1 293 ? -25.842 -2.234 28.145 1.00 83.44 293 VAL A N 1
ATOM 2365 C CA . VAL A 1 293 ? -25.250 -2.043 26.814 1.00 83.44 293 VAL A CA 1
ATOM 2366 C C . VAL A 1 293 ? -24.478 -3.297 26.411 1.00 83.44 293 VAL A C 1
ATOM 2368 O O . VAL A 1 293 ? -23.619 -3.772 27.150 1.00 83.44 293 VAL A O 1
ATOM 2371 N N . ASN A 1 294 ? -24.756 -3.807 25.211 1.00 84.31 294 ASN A N 1
ATOM 2372 C CA . ASN A 1 294 ? -24.048 -4.961 24.661 1.00 84.31 294 ASN A CA 1
ATOM 2373 C C . ASN A 1 294 ? -22.597 -4.618 24.278 1.00 84.31 294 ASN A C 1
ATOM 2375 O O . ASN A 1 294 ? -22.322 -3.552 23.724 1.00 84.31 294 ASN A O 1
ATOM 2379 N N . ASP A 1 295 ? -21.684 -5.574 24.460 1.00 84.19 295 ASP A N 1
ATOM 2380 C CA . ASP A 1 295 ? -20.250 -5.406 24.173 1.00 84.19 295 ASP A CA 1
ATOM 2381 C C . ASP A 1 295 ? -19.954 -5.007 22.728 1.00 84.19 295 ASP A C 1
ATOM 2383 O O . ASP A 1 295 ? -19.131 -4.128 22.470 1.00 84.19 295 ASP A O 1
ATOM 2387 N N . TRP A 1 296 ? -20.653 -5.609 21.766 1.00 86.06 296 TRP A N 1
ATOM 2388 C CA . TRP A 1 296 ? -20.449 -5.288 20.355 1.00 86.06 296 TRP A CA 1
ATOM 2389 C C . TRP A 1 296 ? -20.857 -3.843 20.029 1.00 86.06 296 TRP A C 1
ATOM 2391 O O . TRP A 1 296 ? -20.242 -3.220 19.169 1.00 86.06 296 TRP A O 1
ATOM 2401 N N . VAL A 1 297 ? -21.847 -3.280 20.739 1.00 89.50 297 VAL A N 1
ATOM 2402 C CA . VAL A 1 297 ? -22.308 -1.892 20.549 1.00 89.50 297 VAL A CA 1
ATOM 2403 C C . VAL A 1 297 ? -21.258 -0.908 21.062 1.00 89.50 297 VAL A C 1
ATOM 2405 O O . VAL A 1 297 ? -21.046 0.139 20.452 1.00 89.50 297 VAL A O 1
ATOM 2408 N N . HIS A 1 298 ? -20.556 -1.255 22.144 1.00 88.12 298 HIS A N 1
ATOM 2409 C CA . HIS A 1 298 ? -19.416 -0.482 22.634 1.00 88.12 298 HIS A CA 1
ATOM 2410 C C . HIS A 1 298 ? -18.286 -0.424 21.593 1.00 88.12 298 HIS A C 1
ATOM 2412 O O . HIS A 1 298 ? -17.841 0.669 21.232 1.00 88.12 298 HIS A O 1
ATOM 2418 N N . TRP A 1 299 ? -17.878 -1.581 21.060 1.00 91.12 299 TRP A N 1
ATOM 2419 C CA . TRP A 1 299 ? -16.854 -1.668 20.013 1.00 91.12 299 TRP A CA 1
ATOM 2420 C C . TRP A 1 299 ? -17.271 -0.938 18.730 1.00 91.12 299 TRP A C 1
ATOM 2422 O O . TRP A 1 299 ? -16.518 -0.110 18.216 1.00 91.12 299 TRP A O 1
ATOM 2432 N N . ALA A 1 300 ? -18.502 -1.158 18.261 1.00 91.06 300 ALA A N 1
ATOM 2433 C CA . ALA A 1 300 ? -19.060 -0.470 17.099 1.00 91.06 300 ALA A CA 1
ATOM 2434 C C . ALA A 1 300 ? -19.108 1.053 17.299 1.00 91.06 300 ALA A C 1
ATOM 2436 O O . ALA A 1 300 ? -18.785 1.806 16.383 1.00 91.06 300 ALA A O 1
ATOM 2437 N N . GLY A 1 301 ? -19.458 1.527 18.497 1.00 90.38 301 GLY A N 1
ATOM 2438 C CA . GLY A 1 301 ? -19.499 2.953 18.815 1.00 90.38 301 GLY A CA 1
ATOM 2439 C C . GLY A 1 301 ? -18.133 3.632 18.699 1.00 90.38 301 GLY A C 1
ATOM 2440 O O . GLY A 1 301 ? -18.034 4.716 18.119 1.00 90.38 301 GLY A O 1
ATOM 2441 N N . HIS A 1 302 ? -17.068 2.991 19.190 1.00 91.12 302 HIS A N 1
ATOM 2442 C CA . HIS A 1 302 ? -15.696 3.474 18.990 1.00 91.12 302 HIS A CA 1
ATOM 2443 C C . HIS A 1 302 ? -15.298 3.428 17.515 1.00 91.12 302 HIS A C 1
ATOM 2445 O O . HIS A 1 302 ? -14.851 4.446 16.982 1.00 91.12 302 HIS A O 1
ATOM 2451 N N . TYR A 1 303 ? -15.560 2.306 16.837 1.00 93.50 303 TYR A N 1
ATOM 2452 C CA . TYR A 1 303 ? -15.223 2.104 15.427 1.00 93.50 303 TYR A CA 1
ATOM 2453 C C . TYR A 1 303 ? -15.861 3.172 14.538 1.00 93.50 303 TYR A C 1
ATOM 2455 O O . TYR A 1 303 ? -15.150 3.921 13.877 1.00 93.50 303 TYR A O 1
ATOM 2463 N N . PHE A 1 304 ? -17.188 3.308 14.568 1.00 91.81 304 PHE A N 1
ATOM 2464 C CA . PHE A 1 304 ? -17.908 4.239 13.700 1.00 91.81 304 PHE A CA 1
ATOM 2465 C C . PHE A 1 304 ? -17.590 5.704 14.017 1.00 91.81 304 PHE A C 1
ATOM 2467 O O . PHE A 1 304 ? -17.493 6.518 13.099 1.00 91.81 304 PHE A O 1
ATOM 2474 N N . SER A 1 305 ? -17.363 6.047 15.292 1.00 88.44 305 SER A N 1
ATOM 2475 C CA . SER A 1 305 ? -16.969 7.414 15.662 1.00 88.44 305 SER A CA 1
ATOM 2476 C C . SER A 1 305 ? -15.600 7.806 15.094 1.00 88.44 305 SER A C 1
ATOM 2478 O O . SER A 1 305 ? -15.415 8.939 14.646 1.00 88.44 305 SER A O 1
ATOM 2480 N N . ALA A 1 306 ? -14.649 6.869 15.069 1.00 90.50 306 ALA A N 1
ATOM 2481 C CA . ALA A 1 306 ? -13.327 7.086 14.500 1.00 90.50 306 ALA A CA 1
ATOM 2482 C C . ALA A 1 306 ? -13.342 6.991 12.967 1.00 90.50 306 ALA A C 1
ATOM 2484 O O . ALA A 1 306 ? -12.712 7.816 12.305 1.00 90.50 306 ALA A O 1
ATOM 2485 N N . PHE A 1 307 ? -14.112 6.054 12.411 1.00 91.25 307 PHE A N 1
ATOM 2486 C CA . PHE A 1 307 ? -14.304 5.856 10.975 1.00 91.25 307 PHE A CA 1
ATOM 2487 C C . PHE A 1 307 ? -14.860 7.101 10.290 1.00 91.25 307 PHE A C 1
ATOM 2489 O O . PHE A 1 307 ? -14.353 7.490 9.243 1.00 91.25 307 PHE A O 1
ATOM 2496 N N . TYR A 1 308 ? -15.826 7.786 10.907 1.00 88.25 308 TYR A N 1
ATOM 2497 C CA . TYR A 1 308 ? -16.333 9.062 10.400 1.00 88.25 308 TYR A CA 1
ATOM 2498 C C . TYR A 1 308 ? -15.213 10.105 10.225 1.00 88.25 308 TYR A C 1
ATOM 2500 O O . TYR A 1 308 ? -15.085 10.712 9.164 1.00 88.25 308 TYR A O 1
ATOM 2508 N N . MET A 1 309 ? -14.348 10.268 11.232 1.00 84.81 309 MET A N 1
ATOM 2509 C CA . MET A 1 309 ? -13.220 11.207 11.154 1.00 84.81 309 MET A CA 1
ATOM 2510 C C . MET A 1 309 ? -12.173 10.779 10.121 1.00 84.81 309 MET A C 1
ATOM 2512 O O . MET A 1 309 ? -11.678 11.609 9.363 1.00 84.81 309 MET A O 1
ATOM 2516 N N . HIS A 1 310 ? -11.871 9.483 10.049 1.00 89.81 310 HIS A N 1
ATOM 2517 C CA . HIS A 1 310 ? -10.949 8.936 9.053 1.00 89.81 310 HIS A CA 1
ATOM 2518 C C . HIS A 1 310 ? -11.490 9.101 7.627 1.00 89.81 310 HIS A C 1
ATOM 2520 O O . HIS A 1 310 ? -10.722 9.405 6.721 1.00 89.81 310 HIS A O 1
ATOM 2526 N N . THR A 1 311 ? -12.810 9.005 7.442 1.00 91.38 311 THR A N 1
ATOM 2527 C CA . THR A 1 311 ? -13.470 9.267 6.157 1.00 91.38 311 THR A CA 1
ATOM 2528 C C . THR A 1 311 ? -13.206 10.705 5.716 1.00 91.38 311 THR A C 1
ATOM 2530 O O . THR A 1 311 ? -12.711 10.910 4.616 1.00 91.38 311 THR A O 1
ATOM 2533 N N . ILE A 1 312 ? -13.422 11.696 6.592 1.00 89.50 312 ILE A N 1
ATOM 2534 C CA . ILE A 1 312 ? -13.133 13.111 6.286 1.00 89.50 312 ILE A CA 1
ATOM 2535 C C . ILE A 1 312 ? -11.666 13.293 5.877 1.00 89.50 312 ILE A C 1
ATOM 2537 O O . ILE A 1 312 ? -11.382 13.920 4.859 1.00 89.50 312 ILE A O 1
ATOM 2541 N N . ILE A 1 313 ? -10.737 12.715 6.639 1.00 88.81 313 ILE A N 1
ATOM 2542 C CA . ILE A 1 313 ? -9.298 12.797 6.362 1.00 88.81 313 ILE A CA 1
ATOM 2543 C C . ILE A 1 313 ? -8.939 12.140 5.018 1.00 88.81 313 ILE A C 1
ATOM 2545 O O . ILE A 1 313 ? -8.173 12.712 4.244 1.00 88.81 313 ILE A O 1
ATOM 2549 N N . SER A 1 314 ? -9.504 10.971 4.713 1.00 90.56 314 SER A N 1
ATOM 2550 C CA . SER A 1 314 ? -9.278 10.262 3.448 1.00 90.56 314 SER A CA 1
ATOM 2551 C C . SER A 1 314 ? -9.848 11.019 2.245 1.00 90.56 314 SER A C 1
ATOM 2553 O O . SER A 1 314 ? -9.195 11.091 1.206 1.00 90.56 314 SER A O 1
ATOM 2555 N N . THR A 1 315 ? -11.010 11.664 2.402 1.00 91.00 315 THR A N 1
ATOM 2556 C CA . THR A 1 315 ? -11.592 12.538 1.381 1.00 91.00 315 THR A CA 1
ATOM 2557 C C . THR A 1 315 ? -10.694 13.742 1.136 1.00 91.00 315 THR A C 1
ATOM 2559 O O . THR A 1 315 ? -10.426 14.065 -0.016 1.00 91.00 315 THR A O 1
ATOM 2562 N N . LEU A 1 316 ? -10.180 14.383 2.195 1.00 88.81 316 LEU A N 1
ATOM 2563 C CA . LEU A 1 316 ? -9.211 15.470 2.051 1.00 88.81 316 LEU A CA 1
ATOM 2564 C C . LEU A 1 316 ? -7.966 14.982 1.308 1.00 88.81 316 LEU A C 1
ATOM 2566 O O . LEU A 1 316 ? -7.589 15.586 0.316 1.00 88.81 316 LEU A O 1
ATOM 2570 N N . MET A 1 317 ? -7.372 13.860 1.708 1.00 87.38 317 MET A N 1
ATOM 2571 C CA . MET A 1 317 ? -6.212 13.297 1.012 1.00 87.38 317 MET A CA 1
ATOM 2572 C C . MET A 1 317 ? -6.486 13.047 -0.481 1.00 87.38 317 MET A C 1
ATOM 2574 O O . MET A 1 317 ? -5.721 13.502 -1.329 1.00 87.38 317 MET A O 1
ATOM 2578 N N . MET A 1 318 ? -7.608 12.401 -0.815 1.00 90.00 318 MET A N 1
ATOM 2579 C CA . MET A 1 318 ? -8.015 12.182 -2.206 1.00 90.00 318 MET A CA 1
ATOM 2580 C C . MET A 1 318 ? -8.135 13.506 -2.973 1.00 90.00 318 MET A C 1
ATOM 2582 O O . MET A 1 318 ? -7.599 13.615 -4.076 1.00 90.00 318 MET A O 1
ATOM 2586 N N . LEU A 1 319 ? -8.761 14.530 -2.380 1.00 87.88 319 LEU A N 1
ATOM 2587 C CA . LEU A 1 319 ? -8.888 15.854 -2.993 1.00 87.88 319 LEU A CA 1
ATOM 2588 C C . LEU A 1 319 ? -7.523 16.518 -3.204 1.00 87.88 319 LEU A C 1
ATOM 2590 O O . LEU A 1 319 ? -7.259 17.023 -4.288 1.00 87.88 319 LEU A O 1
ATOM 2594 N N . PHE A 1 320 ? -6.634 16.494 -2.209 1.00 84.00 320 PHE A N 1
ATOM 2595 C CA . PHE A 1 320 ? -5.302 17.101 -2.312 1.00 84.00 320 PHE A CA 1
ATOM 2596 C C . PHE A 1 320 ? -4.432 16.439 -3.389 1.00 84.00 320 PHE A C 1
ATOM 2598 O O . PHE A 1 320 ? -3.602 17.114 -3.995 1.00 84.00 320 PHE A O 1
ATOM 2605 N N . VAL A 1 321 ? -4.635 15.144 -3.636 1.00 82.12 321 VAL A N 1
ATOM 2606 C CA . VAL A 1 321 ? -3.887 14.358 -4.624 1.00 82.12 321 VAL A CA 1
ATOM 2607 C C . VAL A 1 321 ? -4.490 14.442 -6.033 1.00 82.12 321 VAL A C 1
ATOM 2609 O O . VAL A 1 321 ? -3.738 14.452 -7.010 1.00 82.12 321 VAL A O 1
ATOM 2612 N N . SER A 1 322 ? -5.818 14.534 -6.146 1.00 81.44 322 SER A N 1
ATOM 2613 C CA . SER A 1 322 ? -6.539 14.472 -7.431 1.00 81.44 322 SER A CA 1
ATOM 2614 C C . SER A 1 322 ? -6.900 15.850 -7.996 1.00 81.44 322 SER A C 1
ATOM 2616 O O . SER A 1 322 ? -7.092 16.001 -9.201 1.00 81.44 322 SER A O 1
ATOM 2618 N N . VAL A 1 323 ? -7.008 16.881 -7.151 1.00 79.44 323 VAL A N 1
ATOM 2619 C CA . VAL A 1 323 ? -7.390 18.235 -7.576 1.00 79.44 323 VAL A CA 1
ATOM 2620 C C . VAL A 1 323 ? -6.147 19.072 -7.854 1.00 79.44 323 VAL A C 1
ATOM 2622 O O . VAL A 1 323 ? -5.258 19.209 -7.013 1.00 79.44 323 VAL A O 1
ATOM 2625 N N . LYS A 1 324 ? -6.102 19.685 -9.042 1.00 69.62 324 LYS A N 1
ATOM 2626 C CA . LYS A 1 324 ? -5.061 20.653 -9.400 1.00 69.62 324 LYS A CA 1
ATOM 2627 C C . LYS A 1 324 ? -5.218 21.938 -8.587 1.00 69.62 324 LYS A C 1
ATOM 2629 O O . LYS A 1 324 ? -6.318 22.470 -8.459 1.00 69.62 324 LYS A O 1
ATOM 2634 N N . ARG A 1 325 ? -4.106 22.456 -8.069 1.00 61.97 325 ARG A N 1
ATOM 2635 C CA . ARG A 1 325 ? -4.087 23.718 -7.318 1.00 61.97 325 ARG A CA 1
ATOM 2636 C C . ARG A 1 325 ? -3.976 24.949 -8.223 1.00 61.97 325 ARG A C 1
ATOM 2638 O O . ARG A 1 325 ? -4.656 25.938 -7.978 1.00 61.97 325 ARG A O 1
ATOM 2645 N N . ASN A 1 326 ? -3.139 24.874 -9.258 1.00 62.09 326 ASN A N 1
ATOM 2646 C CA . ASN A 1 326 ? -2.864 25.974 -10.186 1.00 62.09 326 ASN A CA 1
ATOM 2647 C C . ASN A 1 326 ? -3.318 25.596 -11.602 1.00 62.09 326 ASN A C 1
ATOM 2649 O O . ASN A 1 326 ? -3.309 24.417 -11.958 1.00 62.09 326 ASN A O 1
ATOM 2653 N N . GLU A 1 327 ? -3.680 26.587 -12.421 1.00 59.69 327 GLU A N 1
ATOM 2654 C CA . GLU A 1 327 ? -4.123 26.369 -13.810 1.00 59.69 327 GLU A CA 1
ATOM 2655 C C . GLU A 1 327 ? -3.043 25.715 -14.687 1.00 59.69 327 GLU A C 1
ATOM 2657 O O . GLU A 1 327 ? -3.372 24.954 -15.596 1.00 59.69 327 GLU A O 1
ATOM 2662 N N . GLU A 1 328 ? -1.773 25.945 -14.348 1.00 55.50 328 GLU A N 1
ATOM 2663 C CA . GLU A 1 328 ? -0.586 25.443 -15.051 1.00 55.50 328 GLU A CA 1
ATOM 2664 C C . GLU A 1 328 ? -0.078 24.088 -14.513 1.00 55.50 328 GLU A C 1
ATOM 2666 O O . GLU A 1 328 ? 0.730 23.423 -15.159 1.00 55.50 328 GLU A O 1
ATOM 2671 N N . GLY A 1 329 ? -0.546 23.655 -13.334 1.00 59.72 329 GLY A N 1
ATOM 2672 C CA . GLY A 1 329 ? -0.077 22.435 -12.671 1.00 59.72 329 GLY A CA 1
ATOM 2673 C C . GLY A 1 329 ? -0.907 21.196 -13.018 1.00 59.72 329 GLY A C 1
ATOM 2674 O O . GLY A 1 329 ? -2.124 21.273 -13.202 1.00 59.72 329 GLY A O 1
ATOM 2675 N N . LYS A 1 330 ? -0.267 20.020 -13.038 1.00 64.06 330 LYS A N 1
ATOM 2676 C CA . LYS A 1 330 ? -0.973 18.727 -13.045 1.00 64.06 330 LYS A CA 1
ATOM 2677 C C . LYS A 1 330 ? -1.218 18.242 -11.611 1.00 64.06 330 LYS A C 1
ATOM 2679 O O . LYS A 1 330 ? -0.356 18.446 -10.760 1.00 64.06 330 LYS A O 1
ATOM 2684 N N . PRO A 1 331 ? -2.355 17.583 -11.330 1.00 73.12 331 PRO A N 1
ATOM 2685 C CA . PRO A 1 331 ? -2.557 16.917 -10.052 1.00 73.12 331 PRO A CA 1
ATOM 2686 C C . PRO A 1 331 ? -1.555 15.769 -9.869 1.00 73.12 331 PRO A C 1
ATOM 2688 O O . PRO A 1 331 ? -0.951 15.257 -10.825 1.00 73.12 331 PRO A O 1
ATOM 2691 N N . PHE A 1 332 ? -1.365 15.379 -8.611 1.00 74.88 332 PHE A N 1
ATOM 2692 C CA . PHE A 1 332 ? -0.403 14.349 -8.243 1.00 74.88 332 PHE A CA 1
ATOM 2693 C C . PHE A 1 332 ? -0.786 12.987 -8.837 1.00 74.88 332 PHE A C 1
ATOM 2695 O O . PHE A 1 332 ? 0.077 12.307 -9.389 1.00 74.88 332 PHE A O 1
ATOM 2702 N N . ILE A 1 333 ? -2.076 12.650 -8.830 1.00 79.31 333 ILE A N 1
ATOM 2703 C CA . ILE A 1 333 ? -2.664 11.540 -9.593 1.00 79.31 333 ILE A CA 1
ATOM 2704 C C . ILE A 1 333 ? -3.596 12.157 -10.632 1.00 79.31 333 ILE A C 1
ATOM 2706 O O . ILE A 1 333 ? -4.474 12.939 -10.270 1.00 79.31 333 ILE A O 1
ATOM 2710 N N . TYR A 1 334 ? -3.358 11.876 -11.915 1.00 79.38 334 TYR A N 1
ATOM 2711 C CA . TYR A 1 334 ? -4.060 12.545 -13.012 1.00 79.38 334 TYR A CA 1
ATOM 2712 C C . TYR A 1 334 ? -4.943 11.602 -13.822 1.00 79.38 334 TYR A C 1
ATOM 2714 O O . TYR A 1 334 ? -6.041 12.002 -14.199 1.00 79.38 334 TYR A O 1
ATOM 2722 N N . TYR A 1 335 ? -4.471 10.390 -14.110 1.00 83.12 335 TYR A N 1
ATOM 2723 C CA . TYR A 1 335 ? -5.177 9.478 -15.006 1.00 83.12 335 TYR A CA 1
ATOM 2724 C C . TYR A 1 335 ? -6.125 8.524 -14.273 1.00 83.12 335 TYR A C 1
ATOM 2726 O O . TYR A 1 335 ? -7.155 8.162 -14.826 1.00 83.12 335 TYR A O 1
ATOM 2734 N N . SER A 1 3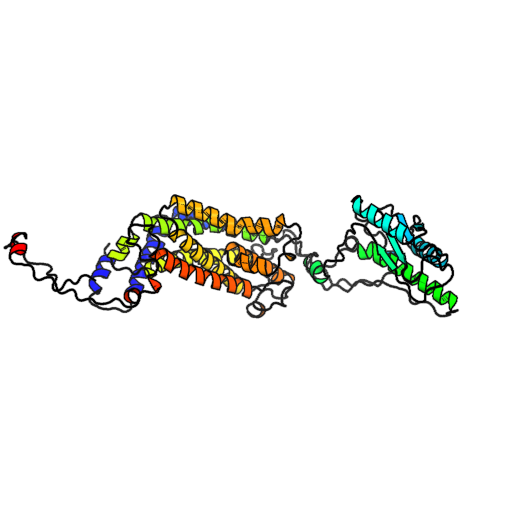36 ? -5.789 8.125 -13.049 1.00 88.31 336 SER A N 1
ATOM 2735 C CA . SER A 1 336 ? -6.526 7.117 -12.284 1.00 88.31 336 SER A CA 1
ATOM 2736 C C . SER A 1 336 ? -7.863 7.633 -11.751 1.00 88.31 336 SER A C 1
ATOM 2738 O O . SER A 1 336 ? -7.989 8.806 -11.398 1.00 88.31 336 SER A O 1
ATOM 2740 N N . ASP A 1 337 ? -8.838 6.731 -11.610 1.00 91.12 337 ASP A N 1
ATOM 2741 C CA . ASP A 1 337 ? -10.155 7.032 -11.044 1.00 91.12 337 ASP A CA 1
ATOM 2742 C C . ASP A 1 337 ? -10.041 7.517 -9.575 1.00 91.12 337 ASP A C 1
ATOM 2744 O O . ASP A 1 337 ? -9.616 6.754 -8.693 1.00 91.12 337 ASP A O 1
ATOM 2748 N N . PRO A 1 338 ? -10.462 8.761 -9.258 1.00 89.69 338 PRO A N 1
ATOM 2749 C CA . PRO A 1 338 ? -10.444 9.287 -7.894 1.00 89.69 338 PRO A CA 1
ATOM 2750 C C . PRO A 1 338 ? -11.295 8.476 -6.908 1.00 89.69 338 PRO A C 1
ATOM 2752 O O . PRO A 1 338 ? -10.993 8.446 -5.712 1.00 89.69 338 PRO A O 1
ATOM 2755 N N . PHE A 1 339 ? -12.356 7.810 -7.377 1.00 91.56 339 PHE A N 1
ATOM 2756 C CA . PHE A 1 339 ? -13.204 6.982 -6.522 1.00 91.56 339 PHE A CA 1
ATOM 2757 C C . PHE A 1 339 ? -12.514 5.667 -6.139 1.00 91.56 339 PHE A C 1
ATOM 2759 O O . PHE A 1 339 ? -12.603 5.242 -4.984 1.00 91.56 339 PHE A O 1
ATOM 2766 N N . LEU A 1 340 ? -11.755 5.063 -7.060 1.00 92.56 340 LEU A N 1
ATOM 2767 C CA . LEU A 1 340 ? -10.894 3.918 -6.752 1.00 92.56 340 LEU A CA 1
ATOM 2768 C C . LEU A 1 340 ? -9.828 4.299 -5.713 1.00 92.56 340 LEU A C 1
ATOM 2770 O O . LEU A 1 340 ? -9.633 3.582 -4.730 1.00 92.56 340 LEU A O 1
ATOM 2774 N N . LEU A 1 341 ? -9.187 5.461 -5.881 1.00 91.81 341 LEU A N 1
ATOM 2775 C CA . LEU A 1 341 ? -8.232 5.993 -4.905 1.00 91.81 341 LEU A CA 1
ATOM 2776 C C . LEU A 1 341 ? -8.878 6.191 -3.525 1.00 91.81 341 LEU A C 1
ATOM 2778 O O . LEU A 1 341 ? -8.314 5.776 -2.511 1.00 91.81 341 LEU A O 1
ATOM 2782 N N . PHE A 1 342 ? -10.067 6.799 -3.479 1.00 93.38 342 PHE A N 1
ATOM 2783 C CA . PHE A 1 342 ? -10.824 6.966 -2.240 1.00 93.38 342 PHE A CA 1
ATOM 2784 C C . PHE A 1 342 ? -11.104 5.619 -1.565 1.00 93.38 342 PHE A C 1
ATOM 2786 O O . PHE A 1 342 ? -10.911 5.483 -0.359 1.00 93.38 342 PHE A O 1
ATOM 2793 N N . TRP A 1 343 ? -11.493 4.600 -2.332 1.00 94.38 343 TRP A N 1
ATOM 2794 C CA . TRP A 1 343 ? -11.751 3.267 -1.797 1.00 94.38 343 TRP A CA 1
ATOM 2795 C C . TRP A 1 343 ? -10.493 2.609 -1.204 1.00 94.38 343 TRP A C 1
ATOM 2797 O O . TRP A 1 343 ? -10.554 2.067 -0.098 1.00 94.38 343 TRP A O 1
ATOM 2807 N N . ILE A 1 344 ? -9.334 2.730 -1.864 1.00 93.88 344 ILE A N 1
ATOM 2808 C CA . ILE A 1 344 ? -8.041 2.255 -1.332 1.00 93.88 344 ILE A CA 1
ATOM 2809 C C . ILE A 1 344 ? -7.696 2.973 -0.015 1.00 93.88 344 ILE A C 1
ATOM 2811 O O . ILE A 1 344 ? -7.298 2.333 0.962 1.00 93.88 344 ILE A O 1
ATOM 2815 N N . LEU A 1 345 ? -7.890 4.295 0.049 1.00 93.88 345 LEU A N 1
ATOM 2816 C CA . LEU A 1 345 ? -7.665 5.082 1.268 1.00 93.88 345 LEU A CA 1
ATOM 2817 C C . LEU A 1 345 ? -8.625 4.683 2.401 1.00 93.88 345 LEU A C 1
ATOM 2819 O O . LEU A 1 345 ? -8.219 4.619 3.564 1.00 93.88 345 LEU A O 1
ATOM 2823 N N . MET A 1 346 ? -9.879 4.372 2.073 1.00 94.88 346 MET A N 1
ATOM 2824 C CA . MET A 1 346 ? -10.869 3.884 3.032 1.00 94.88 346 MET A CA 1
ATOM 2825 C C . MET A 1 346 ? -10.514 2.498 3.571 1.00 94.88 346 MET A C 1
ATOM 2827 O O . MET A 1 346 ? -10.652 2.268 4.774 1.00 94.88 346 MET A O 1
ATOM 2831 N N . HIS A 1 347 ? -10.005 1.597 2.726 1.00 94.81 347 HIS A N 1
ATOM 2832 C CA . HIS A 1 347 ? -9.484 0.305 3.173 1.00 94.81 347 HIS A CA 1
ATOM 2833 C C . HIS A 1 347 ? -8.299 0.480 4.135 1.00 94.81 347 HIS A C 1
ATOM 2835 O O . HIS A 1 347 ? -8.283 -0.117 5.211 1.00 94.81 347 HIS A O 1
ATOM 2841 N N . PHE A 1 348 ? -7.359 1.371 3.812 1.00 93.44 348 PHE A N 1
ATOM 2842 C CA . PHE A 1 348 ? -6.266 1.723 4.719 1.00 93.44 348 PHE A CA 1
ATOM 2843 C C . PHE A 1 348 ? -6.780 2.231 6.075 1.00 93.44 348 PHE A C 1
ATOM 2845 O O . PHE A 1 348 ? -6.350 1.753 7.125 1.00 93.44 348 PHE A O 1
ATOM 2852 N N . CYS A 1 349 ? -7.739 3.161 6.067 1.00 94.06 349 CYS A N 1
ATOM 2853 C CA . CYS A 1 349 ? -8.347 3.675 7.290 1.00 94.06 349 CYS A CA 1
ATOM 2854 C C . CYS A 1 349 ? -9.052 2.579 8.096 1.00 94.06 349 CYS A C 1
ATOM 2856 O O . CYS A 1 349 ? -8.885 2.533 9.312 1.00 94.06 349 CYS A O 1
ATOM 2858 N N . HIS A 1 350 ? -9.791 1.679 7.442 1.00 95.06 350 HIS A N 1
ATOM 2859 C CA . HIS A 1 350 ? -10.390 0.515 8.093 1.00 95.06 350 HIS A CA 1
ATOM 2860 C C . HIS A 1 350 ? -9.329 -0.323 8.816 1.00 95.06 350 HIS A C 1
ATOM 2862 O O . HIS A 1 350 ? -9.445 -0.538 10.024 1.00 95.06 350 HIS A O 1
ATOM 2868 N N . SER A 1 351 ? -8.258 -0.699 8.116 1.00 95.44 351 SER A N 1
ATOM 2869 C CA . SER A 1 351 ? -7.184 -1.506 8.692 1.00 95.44 351 SER A CA 1
ATOM 2870 C C . SER A 1 351 ? -6.492 -0.798 9.866 1.00 95.44 351 SER A C 1
ATOM 2872 O O . SER A 1 351 ? -6.260 -1.410 10.911 1.00 95.44 351 SER A O 1
ATOM 2874 N N . CYS A 1 352 ? -6.246 0.518 9.781 1.00 94.31 352 CYS A N 1
ATOM 2875 C CA . CYS A 1 352 ? -5.728 1.304 10.908 1.00 94.31 352 CYS A CA 1
ATOM 2876 C C . CYS A 1 352 ? -6.621 1.214 12.153 1.00 94.31 352 CYS A C 1
ATOM 2878 O O . CYS A 1 352 ? -6.109 1.062 13.263 1.00 94.31 352 CYS A O 1
ATOM 2880 N N . LEU A 1 353 ? -7.944 1.296 11.991 1.00 95.25 353 LEU A N 1
ATOM 2881 C CA . LEU A 1 353 ? -8.883 1.215 13.112 1.00 95.25 353 LEU A CA 1
ATOM 2882 C C . LEU A 1 353 ? -8.861 -0.166 13.768 1.00 95.25 353 LEU A C 1
ATOM 2884 O O . LEU A 1 353 ? -8.809 -0.250 14.994 1.00 95.25 353 LEU A O 1
ATOM 2888 N N . ILE A 1 354 ? -8.856 -1.236 12.969 1.00 96.19 354 ILE A N 1
ATOM 2889 C CA . ILE A 1 354 ? -8.804 -2.612 13.476 1.00 96.19 354 ILE A CA 1
ATOM 2890 C C . ILE A 1 354 ? -7.506 -2.852 14.259 1.00 96.19 354 ILE A C 1
ATOM 2892 O O . ILE A 1 354 ? -7.542 -3.335 15.391 1.00 96.19 354 ILE A O 1
ATOM 2896 N N . HIS A 1 355 ? -6.363 -2.419 13.729 1.00 95.38 355 HIS A N 1
ATOM 2897 C CA . HIS A 1 355 ? -5.080 -2.534 14.425 1.00 95.38 355 HIS A CA 1
ATOM 2898 C C . HIS A 1 355 ? -5.008 -1.684 15.705 1.00 95.38 355 HIS A C 1
ATOM 2900 O O . HIS A 1 355 ? -4.480 -2.142 16.720 1.00 95.38 355 HIS A O 1
ATOM 2906 N N . ALA A 1 356 ? -5.570 -0.471 15.704 1.00 95.44 356 ALA A N 1
ATOM 2907 C CA . ALA A 1 356 ? -5.663 0.352 16.911 1.00 95.44 356 ALA A CA 1
ATOM 2908 C C . ALA A 1 356 ? -6.523 -0.330 17.990 1.00 95.44 356 ALA A C 1
ATOM 2910 O O . ALA A 1 356 ? -6.155 -0.366 19.166 1.00 95.44 356 ALA A O 1
ATOM 2911 N N . MET A 1 357 ? -7.651 -0.925 17.596 1.00 94.19 357 MET A N 1
ATOM 2912 C CA . MET A 1 357 ? -8.499 -1.683 18.514 1.00 94.19 357 MET A CA 1
ATOM 2913 C C . MET A 1 357 ? -7.777 -2.901 19.086 1.00 94.19 357 MET A C 1
ATOM 2915 O O . MET A 1 357 ? -7.835 -3.101 20.299 1.00 94.19 357 MET A O 1
ATOM 2919 N N . LEU A 1 358 ? -7.022 -3.647 18.274 1.00 95.56 358 LEU A N 1
ATOM 2920 C CA . LEU A 1 358 ? -6.184 -4.748 18.759 1.00 95.56 358 LEU A CA 1
ATOM 2921 C C . LEU A 1 358 ? -5.219 -4.285 19.850 1.00 95.56 358 LEU A C 1
ATOM 2923 O O . LEU A 1 358 ? -5.193 -4.869 20.933 1.00 95.56 358 LEU A O 1
ATOM 2927 N N . LEU A 1 359 ? -4.471 -3.207 19.604 1.00 94.69 359 LEU A N 1
ATOM 2928 C CA . LEU A 1 359 ? -3.542 -2.672 20.599 1.00 94.69 359 LEU A CA 1
ATOM 2929 C C . LEU A 1 359 ? -4.262 -2.251 21.881 1.00 94.69 359 LEU A C 1
ATOM 2931 O O . LEU A 1 359 ? -3.770 -2.523 22.972 1.00 94.69 359 LEU A O 1
ATOM 2935 N N . SER A 1 360 ? -5.447 -1.648 21.778 1.00 94.38 360 SER A N 1
ATOM 2936 C CA . SER A 1 360 ? -6.209 -1.221 22.957 1.00 94.38 360 SER A CA 1
ATOM 2937 C C . SER A 1 360 ? -6.623 -2.374 23.884 1.00 94.38 360 SER A C 1
ATOM 2939 O O . SER A 1 360 ? -6.766 -2.176 25.090 1.00 94.38 360 SER A O 1
ATOM 2941 N N . VAL A 1 361 ? -6.778 -3.593 23.358 1.00 92.81 361 VAL A N 1
ATOM 2942 C CA . VAL A 1 361 ? -7.132 -4.772 24.163 1.00 92.81 361 VAL A CA 1
ATOM 2943 C C . VAL A 1 361 ? -5.948 -5.252 25.014 1.00 92.81 361 VAL A C 1
ATOM 2945 O O . VAL A 1 361 ? -6.153 -5.712 26.143 1.00 92.81 361 VAL A O 1
ATOM 2948 N N . LEU A 1 362 ? -4.720 -5.101 24.507 1.00 92.00 362 LEU A N 1
ATOM 2949 C CA . LEU A 1 362 ? -3.489 -5.626 25.112 1.00 92.00 362 LEU A CA 1
ATOM 2950 C C . LEU A 1 362 ? -3.011 -4.846 26.342 1.00 92.00 362 LEU A C 1
ATOM 2952 O O . LEU A 1 362 ? -2.280 -5.402 27.158 1.00 92.00 362 LEU A O 1
ATOM 2956 N N . PHE A 1 363 ? -3.418 -3.584 26.494 1.00 91.81 363 PHE A N 1
ATOM 2957 C CA . PHE A 1 363 ? -2.927 -2.705 27.557 1.00 91.81 363 PHE A CA 1
ATOM 2958 C C . PHE A 1 363 ? -4.022 -2.332 28.560 1.00 91.81 363 PHE A C 1
ATOM 2960 O O . PHE A 1 363 ? -5.168 -2.074 28.195 1.00 91.81 363 PHE A O 1
ATOM 2967 N N . ALA A 1 364 ? -3.643 -2.260 29.838 1.00 88.69 364 ALA A N 1
ATOM 2968 C CA . ALA A 1 364 ? -4.508 -1.797 30.926 1.00 88.69 364 ALA A CA 1
ATOM 2969 C C . ALA A 1 364 ? -4.329 -0.297 31.242 1.00 88.69 364 ALA A C 1
ATOM 2971 O O . ALA A 1 364 ? -5.247 0.346 31.742 1.00 88.69 364 ALA A O 1
ATOM 2972 N N . SER A 1 365 ? -3.158 0.283 30.939 1.00 91.25 365 SER A N 1
ATOM 2973 C CA . SER A 1 365 ? -2.835 1.689 31.228 1.00 91.25 365 SER A CA 1
ATOM 2974 C C . SER A 1 365 ? -2.718 2.531 29.958 1.00 91.25 365 SER A C 1
ATOM 2976 O O . SER A 1 365 ? -2.004 2.166 29.016 1.00 91.25 365 SER A O 1
ATOM 2978 N N . ARG A 1 366 ? -3.357 3.711 29.962 1.00 91.44 366 ARG A N 1
ATOM 2979 C CA . ARG A 1 366 ? -3.366 4.672 28.845 1.00 91.44 366 ARG A CA 1
ATOM 2980 C C . ARG A 1 366 ? -1.962 5.022 28.364 1.00 91.44 366 ARG A C 1
ATOM 2982 O O . ARG A 1 366 ? -1.699 4.987 27.166 1.00 91.44 366 ARG A O 1
ATOM 2989 N N . HIS A 1 367 ? -1.061 5.365 29.284 1.00 92.50 367 HIS A N 1
ATOM 2990 C CA . HIS A 1 367 ? 0.281 5.832 28.927 1.00 92.50 367 HIS A CA 1
ATOM 2991 C C . HIS A 1 367 ? 1.090 4.736 28.224 1.00 92.50 367 HIS A C 1
ATOM 2993 O O . HIS A 1 367 ? 1.699 4.998 27.188 1.00 92.50 367 HIS A O 1
ATOM 2999 N N . SER A 1 368 ? 1.024 3.497 28.731 1.00 93.12 368 SER A N 1
ATOM 3000 C CA . SER A 1 368 ? 1.671 2.346 28.088 1.00 93.12 368 SER A CA 1
ATOM 3001 C C . SER A 1 368 ? 1.080 2.042 26.711 1.00 93.12 368 SER A C 1
ATOM 3003 O O . SER A 1 368 ? 1.826 1.779 25.772 1.00 93.12 368 SER A O 1
ATOM 3005 N N . ALA A 1 369 ? -0.243 2.159 26.570 1.00 94.62 369 ALA A N 1
ATOM 3006 C CA . ALA A 1 369 ? -0.932 1.891 25.317 1.00 94.62 369 ALA A CA 1
ATOM 3007 C C . ALA A 1 369 ? -0.564 2.906 24.229 1.00 94.62 369 ALA A C 1
ATOM 3009 O O . ALA A 1 369 ? -0.318 2.522 23.091 1.00 94.62 369 ALA A O 1
ATOM 3010 N N . VAL A 1 370 ? -0.472 4.194 24.581 1.00 94.62 370 VAL A N 1
ATOM 3011 C CA . VAL A 1 370 ? -0.037 5.246 23.648 1.00 94.62 370 VAL A CA 1
ATOM 3012 C C . VAL A 1 370 ? 1.409 5.032 23.216 1.00 94.62 370 VAL A C 1
ATOM 3014 O O . VAL A 1 370 ? 1.689 5.067 22.022 1.00 94.62 370 VAL A O 1
ATOM 3017 N N . ALA A 1 371 ? 2.322 4.765 24.155 1.00 94.62 371 ALA A N 1
ATOM 3018 C CA . ALA A 1 371 ? 3.723 4.511 23.820 1.00 94.62 371 ALA A CA 1
ATOM 3019 C C . ALA A 1 371 ? 3.870 3.294 22.890 1.00 94.62 371 ALA A C 1
ATOM 3021 O O . ALA A 1 371 ? 4.571 3.363 21.880 1.00 94.62 371 ALA A O 1
ATOM 3022 N N . ALA A 1 372 ? 3.152 2.207 23.182 1.00 94.62 372 ALA A N 1
ATOM 3023 C CA . ALA A 1 372 ? 3.133 1.021 22.337 1.00 94.62 372 ALA A CA 1
ATOM 3024 C C . ALA A 1 372 ? 2.496 1.280 20.964 1.00 94.62 372 ALA A C 1
ATOM 3026 O O . ALA A 1 372 ? 3.018 0.799 19.965 1.00 94.62 372 ALA A O 1
ATOM 3027 N N . ALA A 1 373 ? 1.421 2.070 20.887 1.00 94.50 373 ALA A N 1
ATOM 3028 C CA . ALA A 1 373 ? 0.794 2.454 19.623 1.00 94.50 373 ALA A CA 1
ATOM 3029 C C . ALA A 1 373 ? 1.732 3.275 18.735 1.00 94.50 373 ALA A C 1
ATOM 3031 O O . ALA A 1 373 ? 1.824 3.013 17.537 1.00 94.50 373 ALA A O 1
ATOM 3032 N N . MET A 1 374 ? 2.478 4.213 19.322 1.00 92.44 374 MET A N 1
ATOM 3033 C CA . MET A 1 374 ? 3.471 4.999 18.593 1.00 92.44 374 MET A CA 1
ATOM 3034 C C . MET A 1 374 ? 4.630 4.130 18.091 1.00 92.44 374 MET A C 1
ATOM 3036 O O . MET A 1 374 ? 5.032 4.267 16.937 1.00 92.44 374 MET A O 1
ATOM 3040 N N . LEU A 1 375 ? 5.139 3.212 18.921 1.00 92.69 375 LEU A N 1
ATOM 3041 C CA . LEU A 1 375 ? 6.189 2.262 18.526 1.00 92.69 375 LEU A CA 1
ATOM 3042 C C . LEU A 1 375 ? 5.712 1.277 17.452 1.00 92.69 375 LEU A C 1
ATOM 3044 O O . LEU A 1 375 ? 6.435 0.996 16.500 1.00 92.69 375 LEU A O 1
ATOM 3048 N N . TYR A 1 376 ? 4.487 0.772 17.582 1.00 93.00 376 TYR A N 1
ATOM 3049 C CA . TYR A 1 376 ? 3.872 -0.095 16.585 1.00 93.00 376 TYR A CA 1
ATOM 3050 C C . TYR A 1 376 ? 3.743 0.630 15.244 1.00 93.00 376 TYR A C 1
ATOM 3052 O O . TYR A 1 376 ? 4.141 0.092 14.213 1.00 93.00 376 TYR A O 1
ATOM 3060 N N . TRP A 1 377 ? 3.251 1.872 15.254 1.00 90.62 377 TRP A N 1
ATOM 3061 C CA . TRP A 1 377 ? 3.103 2.672 14.043 1.00 90.62 377 TRP A CA 1
ATOM 3062 C C . TRP A 1 377 ? 4.441 2.920 13.345 1.00 90.62 377 TRP A C 1
ATOM 3064 O O . TRP A 1 377 ? 4.545 2.733 12.136 1.00 90.62 377 TRP A O 1
ATOM 3074 N N . THR A 1 378 ? 5.489 3.303 14.079 1.00 86.31 378 THR A N 1
ATOM 3075 C CA . THR A 1 378 ? 6.812 3.524 13.474 1.00 86.31 378 THR A CA 1
ATOM 3076 C C . THR A 1 378 ? 7.391 2.225 12.914 1.00 86.31 378 THR A C 1
ATOM 3078 O O . THR A 1 378 ? 7.833 2.187 11.766 1.00 86.31 378 THR A O 1
ATOM 3081 N N . PHE A 1 379 ? 7.313 1.120 13.656 1.00 85.81 379 PHE A N 1
ATOM 3082 C CA . PHE A 1 379 ? 7.838 -0.160 13.183 1.00 85.81 379 PHE A CA 1
ATOM 3083 C C . PHE A 1 379 ? 7.068 -0.729 11.984 1.00 85.81 379 PHE A C 1
ATOM 3085 O O . PHE A 1 379 ? 7.665 -1.383 11.135 1.00 85.81 379 PHE A O 1
ATOM 3092 N N . CYS A 1 380 ? 5.765 -0.467 11.885 1.00 84.38 380 CYS A N 1
ATOM 3093 C CA . CYS A 1 380 ? 4.924 -1.013 10.820 1.00 84.38 380 CYS A CA 1
ATOM 3094 C C . CYS A 1 380 ? 4.810 -0.097 9.595 1.00 84.38 380 CYS A C 1
ATOM 3096 O O . CYS A 1 380 ? 4.536 -0.595 8.508 1.00 84.38 380 CYS A O 1
ATOM 3098 N N . CYS A 1 381 ? 5.013 1.216 9.743 1.00 77.56 381 CYS A N 1
ATOM 3099 C CA . CYS A 1 381 ? 4.853 2.183 8.652 1.00 77.56 381 CYS A CA 1
ATOM 3100 C C . CYS A 1 381 ? 6.182 2.780 8.165 1.00 77.56 381 CYS A C 1
ATOM 3102 O O . CYS A 1 381 ? 6.343 2.972 6.965 1.00 77.56 381 CYS A O 1
ATOM 3104 N N . THR A 1 382 ? 7.133 3.104 9.052 1.00 71.06 382 THR A N 1
ATOM 3105 C CA . THR A 1 382 ? 8.336 3.875 8.669 1.00 71.06 382 THR A CA 1
ATOM 3106 C C . THR A 1 382 ? 9.580 3.010 8.501 1.00 71.06 382 THR A C 1
ATOM 3108 O O . THR A 1 382 ? 10.343 3.206 7.556 1.00 71.06 382 THR A O 1
ATOM 3111 N N . VAL A 1 383 ? 9.786 2.025 9.377 1.00 69.69 383 VAL A N 1
ATOM 3112 C CA . VAL A 1 383 ? 10.965 1.142 9.326 1.00 69.69 383 VAL A CA 1
ATOM 3113 C C . VAL A 1 383 ? 11.004 0.274 8.062 1.00 69.69 383 VAL A C 1
ATOM 3115 O O . VAL A 1 383 ? 12.051 0.254 7.413 1.00 69.69 383 VAL A O 1
ATOM 3118 N N . PRO A 1 384 ? 9.921 -0.414 7.646 1.00 68.56 384 PRO A N 1
ATOM 3119 C CA . PRO A 1 384 ? 9.981 -1.295 6.487 1.00 68.56 384 PRO A CA 1
ATOM 3120 C C . PRO A 1 384 ? 10.079 -0.488 5.192 1.00 68.56 384 PRO A C 1
ATOM 3122 O O . PRO A 1 384 ? 10.757 -0.926 4.271 1.00 68.56 384 PRO A O 1
ATOM 3125 N N . PHE A 1 385 ? 9.494 0.714 5.153 1.00 68.56 385 PHE A N 1
ATOM 3126 C CA . PHE A 1 385 ? 9.668 1.675 4.066 1.00 68.56 385 PHE A CA 1
ATOM 3127 C C . PHE A 1 385 ? 11.157 2.003 3.845 1.00 68.56 385 PHE A C 1
ATOM 3129 O O . PHE A 1 385 ? 11.701 1.750 2.771 1.00 68.56 385 PHE A O 1
ATOM 3136 N N . LEU A 1 386 ? 11.857 2.459 4.892 1.00 69.38 386 LEU A N 1
ATOM 3137 C CA . LEU A 1 386 ? 13.285 2.792 4.805 1.00 69.38 386 LEU A CA 1
ATOM 3138 C C . LEU A 1 386 ? 14.157 1.558 4.530 1.00 69.38 386 LEU A C 1
ATOM 3140 O O . LEU A 1 386 ? 15.085 1.613 3.726 1.00 69.38 386 LEU A O 1
ATOM 3144 N N . ALA A 1 387 ? 13.865 0.431 5.179 1.00 66.88 387 ALA A N 1
ATOM 3145 C CA . ALA A 1 387 ? 14.655 -0.785 5.027 1.00 66.88 387 ALA A CA 1
ATOM 3146 C C . ALA A 1 387 ? 14.517 -1.397 3.624 1.00 66.88 387 ALA A C 1
ATOM 3148 O O . ALA A 1 387 ? 15.510 -1.803 3.022 1.00 66.88 387 ALA A O 1
ATOM 3149 N N . LEU A 1 388 ? 13.303 -1.461 3.079 1.00 66.75 388 LEU A N 1
ATOM 3150 C CA . LEU A 1 388 ? 13.060 -2.128 1.803 1.00 66.75 388 LEU A CA 1
ATOM 3151 C C . LEU A 1 388 ? 13.459 -1.268 0.604 1.00 66.75 388 LEU A C 1
ATOM 3153 O O . LEU A 1 388 ? 13.988 -1.820 -0.364 1.00 66.75 388 LEU A O 1
ATOM 3157 N N . GLU A 1 389 ? 13.253 0.050 0.671 1.00 64.06 389 GLU A N 1
ATOM 3158 C CA . GLU A 1 389 ? 13.620 0.955 -0.421 1.00 64.06 389 GLU A CA 1
ATOM 3159 C C . GLU A 1 389 ? 15.097 1.366 -0.385 1.00 64.06 389 GLU A C 1
ATOM 3161 O O . GLU A 1 389 ? 15.765 1.282 -1.416 1.00 64.06 389 GLU A O 1
ATOM 3166 N N . TYR A 1 390 ? 15.633 1.758 0.779 1.00 62.41 390 TYR A N 1
ATOM 3167 C CA . TYR A 1 390 ? 16.993 2.306 0.875 1.00 62.41 390 TYR A CA 1
ATOM 3168 C C . TYR A 1 390 ? 18.055 1.271 1.265 1.00 62.41 390 TYR A C 1
ATOM 3170 O O . TYR A 1 390 ? 19.155 1.304 0.712 1.00 62.41 390 TYR A O 1
ATOM 3178 N N . ALA A 1 391 ? 17.772 0.335 2.182 1.00 54.62 391 ALA A N 1
ATOM 3179 C CA . ALA A 1 391 ? 18.824 -0.551 2.705 1.00 54.62 391 ALA A CA 1
ATOM 3180 C C . ALA A 1 391 ? 19.266 -1.639 1.711 1.00 54.62 391 ALA A C 1
ATOM 3182 O O . ALA A 1 391 ? 20.417 -2.071 1.747 1.00 54.62 391 ALA A O 1
ATOM 3183 N N . ASN A 1 392 ? 18.391 -2.059 0.792 1.00 51.44 392 ASN A N 1
ATOM 3184 C CA . ASN A 1 392 ? 18.743 -3.082 -0.194 1.00 51.44 392 ASN A CA 1
ATOM 3185 C C . ASN A 1 392 ? 19.626 -2.550 -1.331 1.00 51.44 392 ASN A C 1
ATOM 3187 O O . ASN A 1 392 ? 20.237 -3.355 -2.026 1.00 51.44 392 ASN A O 1
ATOM 3191 N N . GLY A 1 393 ? 19.687 -1.234 -1.576 1.00 50.62 393 GLY A N 1
ATOM 3192 C CA . GLY A 1 393 ? 20.491 -0.620 -2.651 1.00 50.62 393 GLY A CA 1
ATOM 3193 C C . GLY A 1 393 ? 20.141 -1.053 -4.089 1.00 50.62 393 GLY A C 1
ATOM 3194 O O . GLY A 1 393 ? 20.663 -0.483 -5.040 1.00 50.62 393 GLY A O 1
ATOM 3195 N N . GLN A 1 394 ? 19.265 -2.049 -4.254 1.00 52.09 394 GLN A N 1
ATOM 3196 C CA . GLN A 1 394 ? 18.795 -2.583 -5.531 1.00 52.09 394 GLN A CA 1
ATOM 3197 C C . GLN A 1 394 ? 17.475 -1.917 -5.972 1.00 52.09 394 GLN A C 1
ATOM 3199 O O . GLN A 1 394 ? 17.137 -1.937 -7.147 1.00 52.09 394 GLN A O 1
ATOM 3204 N N . GLY A 1 395 ? 16.741 -1.260 -5.067 1.00 61.00 395 GLY A N 1
ATOM 3205 C CA . GLY A 1 395 ? 15.473 -0.588 -5.371 1.00 61.00 395 GLY A CA 1
ATOM 3206 C C . GLY A 1 395 ? 14.246 -1.516 -5.383 1.00 61.00 395 GLY A C 1
ATOM 3207 O O . GLY A 1 395 ? 14.348 -2.744 -5.366 1.00 61.00 395 GLY A O 1
ATOM 3208 N N . TYR A 1 396 ? 13.059 -0.902 -5.412 1.00 68.88 396 TYR A N 1
ATOM 3209 C CA . TYR A 1 396 ? 11.725 -1.520 -5.279 1.00 68.88 396 TYR A CA 1
ATOM 3210 C C . TYR A 1 396 ? 11.472 -2.775 -6.140 1.00 68.88 396 TYR A C 1
ATOM 3212 O O . TYR A 1 396 ? 10.755 -3.689 -5.728 1.00 68.88 396 TYR A O 1
ATOM 3220 N N . HIS A 1 397 ? 12.065 -2.846 -7.332 1.00 65.81 397 HIS A N 1
ATOM 3221 C CA . HIS A 1 397 ? 11.799 -3.899 -8.320 1.00 65.81 397 HIS A CA 1
ATOM 3222 C C . HIS A 1 397 ? 12.375 -5.268 -7.953 1.00 65.81 397 HIS A C 1
ATOM 3224 O O . HIS A 1 397 ? 11.885 -6.287 -8.438 1.00 65.81 397 HIS A O 1
ATOM 3230 N N . TYR A 1 398 ? 13.386 -5.308 -7.085 1.00 68.69 398 TYR A N 1
ATOM 3231 C CA . TYR A 1 398 ? 14.021 -6.558 -6.660 1.00 68.69 398 TYR A CA 1
ATOM 3232 C C . TYR A 1 398 ? 13.300 -7.208 -5.477 1.00 68.69 398 TYR A C 1
ATOM 3234 O O . TYR A 1 398 ? 13.619 -8.334 -5.096 1.00 68.69 398 TYR A O 1
ATOM 3242 N N . ILE A 1 399 ? 12.305 -6.52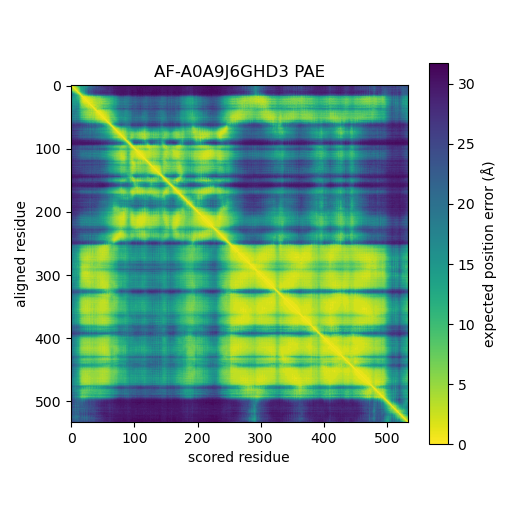5 -4.908 1.00 77.56 399 ILE A N 1
ATOM 3243 C CA . ILE A 1 399 ? 11.506 -7.057 -3.812 1.00 77.56 399 ILE A CA 1
ATOM 3244 C C . ILE A 1 399 ? 10.548 -8.104 -4.373 1.00 77.56 399 ILE A C 1
ATOM 3246 O O . ILE A 1 399 ? 9.643 -7.810 -5.158 1.00 77.56 399 ILE A O 1
ATOM 3250 N N . GLU A 1 400 ? 10.738 -9.348 -3.950 1.00 83.38 400 GLU A N 1
ATOM 3251 C CA . GLU A 1 400 ? 9.894 -10.459 -4.376 1.00 83.38 400 GLU A CA 1
ATOM 3252 C C . GLU A 1 400 ? 8.449 -10.308 -3.879 1.00 83.38 400 GLU A C 1
ATOM 3254 O O . GLU A 1 400 ? 8.191 -9.816 -2.777 1.00 83.38 400 GLU A O 1
ATOM 3259 N N . ARG A 1 401 ? 7.510 -10.849 -4.665 1.00 87.31 401 ARG A N 1
ATOM 3260 C CA . ARG A 1 401 ? 6.062 -10.833 -4.405 1.00 87.31 401 ARG A CA 1
ATOM 3261 C C . ARG A 1 401 ? 5.703 -11.233 -2.971 1.00 87.31 401 ARG A C 1
ATOM 3263 O O . ARG A 1 401 ? 4.919 -10.551 -2.322 1.00 87.31 401 ARG A O 1
ATOM 3270 N N . ARG A 1 402 ? 6.319 -12.301 -2.447 1.00 88.75 402 ARG A N 1
ATOM 3271 C CA . ARG A 1 402 ? 6.050 -12.809 -1.087 1.00 88.75 402 ARG A CA 1
ATOM 3272 C C . ARG A 1 402 ? 6.315 -11.773 0.006 1.00 88.75 402 ARG A C 1
ATOM 3274 O O . ARG A 1 402 ? 5.540 -11.680 0.947 1.00 88.75 402 ARG A O 1
ATOM 3281 N N . HIS A 1 403 ? 7.370 -10.973 -0.140 1.00 87.06 403 HIS A N 1
ATOM 3282 C CA . HIS A 1 403 ? 7.721 -9.946 0.837 1.00 87.06 403 HIS A CA 1
ATOM 3283 C C . HIS A 1 403 ? 6.748 -8.768 0.769 1.00 87.06 403 HIS A C 1
ATOM 3285 O O . HIS A 1 403 ? 6.333 -8.265 1.813 1.00 87.06 403 HIS A O 1
ATOM 3291 N N . LYS A 1 404 ? 6.315 -8.379 -0.438 1.00 88.56 404 LYS A N 1
ATOM 3292 C CA . LYS A 1 404 ? 5.285 -7.346 -0.616 1.00 88.56 404 LYS A CA 1
ATOM 3293 C C . LYS A 1 404 ? 3.956 -7.773 0.003 1.00 88.56 404 LYS A C 1
ATOM 3295 O O . LYS A 1 404 ? 3.410 -7.045 0.822 1.00 88.56 404 LYS A O 1
ATOM 3300 N N . LEU A 1 405 ? 3.479 -8.982 -0.303 1.00 91.56 405 LEU A N 1
ATOM 3301 C CA . LEU A 1 405 ? 2.213 -9.488 0.238 1.00 91.56 405 LEU A CA 1
ATOM 3302 C C . LEU A 1 405 ? 2.272 -9.692 1.758 1.00 91.56 405 LEU A C 1
ATOM 3304 O O . LEU A 1 405 ? 1.359 -9.272 2.456 1.00 91.56 405 LEU A O 1
ATOM 3308 N N . PHE A 1 406 ? 3.361 -10.252 2.296 1.00 90.38 406 PHE A N 1
ATOM 3309 C CA . PHE A 1 406 ? 3.509 -10.421 3.747 1.00 90.38 406 PHE A CA 1
ATOM 3310 C C . PHE A 1 406 ? 3.508 -9.080 4.489 1.00 90.38 406 PHE A C 1
ATOM 3312 O O . PHE A 1 406 ? 2.840 -8.928 5.506 1.00 90.38 406 PHE A O 1
ATOM 3319 N N . THR A 1 407 ? 4.228 -8.085 3.967 1.00 89.56 407 THR A N 1
ATOM 3320 C CA . THR A 1 407 ? 4.259 -6.754 4.587 1.00 89.56 407 THR A CA 1
ATOM 3321 C C . THR A 1 407 ? 2.959 -5.977 4.382 1.00 89.56 407 THR A C 1
ATOM 3323 O O . THR A 1 407 ? 2.645 -5.146 5.224 1.00 89.56 407 THR A O 1
ATOM 3326 N N . SER A 1 408 ? 2.158 -6.292 3.354 1.00 91.50 408 SER A N 1
ATOM 3327 C CA . SER A 1 408 ? 0.830 -5.691 3.116 1.00 91.50 408 SER A CA 1
ATOM 3328 C C . SER A 1 408 ? -0.190 -5.979 4.223 1.00 91.50 408 SER A C 1
ATOM 3330 O O . SER A 1 408 ? -1.240 -5.353 4.254 1.00 91.50 408 SER A O 1
ATOM 3332 N N . VAL A 1 409 ? 0.106 -6.894 5.150 1.00 92.38 409 VAL A N 1
ATOM 3333 C CA . VAL A 1 409 ? -0.704 -7.099 6.362 1.00 92.38 409 VAL A CA 1
ATOM 3334 C C . VAL A 1 409 ? -0.732 -5.842 7.237 1.00 92.38 409 VAL A C 1
ATOM 3336 O O . VAL A 1 409 ? -1.735 -5.554 7.881 1.00 92.38 409 VAL A O 1
ATOM 3339 N N . PHE A 1 410 ? 0.358 -5.070 7.251 1.00 91.69 410 PHE A N 1
ATOM 3340 C CA . PHE A 1 410 ? 0.427 -3.830 8.011 1.00 91.69 410 PHE A CA 1
ATOM 3341 C C . PHE A 1 410 ? -0.192 -2.675 7.212 1.00 91.69 410 PHE A C 1
ATOM 3343 O O . PHE A 1 410 ? 0.189 -2.475 6.054 1.00 91.69 410 PHE A O 1
ATOM 3350 N N . PRO A 1 411 ? -1.064 -1.844 7.814 1.00 90.88 411 PRO A N 1
ATOM 3351 C CA . PRO A 1 411 ? -1.829 -0.835 7.081 1.00 90.88 411 PRO A CA 1
ATOM 3352 C C . PRO A 1 411 ? -0.936 0.157 6.327 1.00 90.88 411 PRO A C 1
ATOM 3354 O O . PRO A 1 411 ? -1.172 0.434 5.152 1.00 90.88 411 PRO A O 1
ATOM 3357 N N . GLY A 1 412 ? 0.138 0.650 6.955 1.00 89.50 412 GLY A N 1
ATOM 3358 C CA . GLY A 1 412 ? 1.068 1.580 6.303 1.00 89.50 412 GLY A CA 1
ATOM 3359 C C . GLY A 1 412 ? 1.770 0.988 5.082 1.00 89.50 412 GLY A C 1
ATOM 3360 O O . GLY A 1 412 ? 1.918 1.669 4.070 1.00 89.50 412 GLY A O 1
ATOM 3361 N N . MET A 1 413 ? 2.153 -0.289 5.148 1.00 88.38 413 MET A N 1
ATOM 3362 C CA . MET A 1 413 ? 2.798 -0.982 4.032 1.00 88.38 413 MET A CA 1
ATOM 3363 C C . MET A 1 413 ? 1.808 -1.368 2.934 1.00 88.38 413 MET A C 1
ATOM 3365 O O . MET A 1 413 ? 2.155 -1.282 1.761 1.00 88.38 413 MET A O 1
ATOM 3369 N N . SER A 1 414 ? 0.572 -1.730 3.285 1.00 91.75 414 SER A N 1
ATOM 3370 C CA . SER A 1 414 ? -0.506 -1.935 2.309 1.00 91.75 414 SER A CA 1
ATOM 3371 C C . SER A 1 414 ? -0.730 -0.679 1.463 1.00 91.75 414 SER A C 1
ATOM 3373 O O . SER A 1 414 ? -0.711 -0.728 0.229 1.00 91.75 414 SER A O 1
ATOM 3375 N N . LEU A 1 415 ? -0.843 0.479 2.124 1.00 91.19 415 LEU A N 1
ATOM 3376 C CA . LEU A 1 415 ? -0.985 1.763 1.443 1.00 91.19 415 LEU A CA 1
ATOM 3377 C C . LEU A 1 415 ? 0.259 2.098 0.612 1.00 91.19 415 LEU A C 1
ATOM 3379 O O . LEU A 1 415 ? 0.130 2.559 -0.521 1.00 91.19 415 LEU A O 1
ATOM 3383 N N . HIS A 1 416 ? 1.453 1.812 1.137 1.00 87.81 416 HIS A N 1
ATOM 3384 C CA . HIS A 1 416 ? 2.708 1.997 0.415 1.00 87.81 416 HIS A CA 1
ATOM 3385 C C . HIS A 1 416 ? 2.751 1.233 -0.903 1.00 87.81 416 HIS A C 1
ATOM 3387 O O . HIS A 1 416 ? 2.965 1.831 -1.958 1.00 87.81 416 HIS A O 1
ATOM 3393 N N . TRP A 1 417 ? 2.502 -0.075 -0.866 1.00 88.12 417 TRP A N 1
ATOM 3394 C CA . TRP A 1 417 ? 2.507 -0.889 -2.074 1.00 88.12 417 TRP A CA 1
ATOM 3395 C C . TRP A 1 417 ? 1.403 -0.485 -3.040 1.00 88.12 417 TRP A C 1
ATOM 3397 O O . TRP A 1 417 ? 1.658 -0.427 -4.240 1.00 88.12 417 TRP A O 1
ATOM 3407 N N . SER A 1 418 ? 0.226 -0.123 -2.527 1.00 90.81 418 SER A N 1
ATOM 3408 C CA . SER A 1 418 ? -0.873 0.377 -3.353 1.00 90.81 418 SER A CA 1
ATOM 3409 C C . SER A 1 418 ? -0.468 1.638 -4.119 1.00 90.81 418 SER A C 1
ATOM 3411 O O . SER A 1 418 ? -0.647 1.698 -5.330 1.00 90.81 418 SER A O 1
ATOM 3413 N N . PHE A 1 419 ? 0.161 2.615 -3.457 1.00 87.12 419 PHE A N 1
ATOM 3414 C CA . PHE A 1 419 ? 0.628 3.844 -4.109 1.00 87.12 419 PHE A CA 1
ATOM 3415 C C . PHE A 1 419 ? 1.790 3.606 -5.081 1.00 87.12 419 PHE A C 1
ATOM 3417 O O . PHE A 1 419 ? 1.848 4.261 -6.116 1.00 87.12 419 PHE A O 1
ATOM 3424 N N . ARG A 1 420 ? 2.691 2.655 -4.799 1.00 85.00 420 ARG A N 1
ATOM 3425 C CA . ARG A 1 420 ? 3.780 2.288 -5.724 1.00 85.00 420 ARG A CA 1
ATOM 3426 C C . ARG A 1 420 ? 3.274 1.595 -6.987 1.00 85.00 420 ARG A C 1
ATOM 3428 O O . ARG A 1 420 ? 3.838 1.793 -8.059 1.00 85.00 420 ARG A O 1
ATOM 3435 N N . VAL A 1 421 ? 2.215 0.799 -6.879 1.00 86.94 421 VAL A N 1
ATOM 3436 C CA . VAL A 1 421 ? 1.550 0.213 -8.049 1.00 86.94 421 VAL A CA 1
ATOM 3437 C C . VAL A 1 421 ? 0.735 1.282 -8.786 1.00 86.94 421 VAL A C 1
ATOM 3439 O O . VAL A 1 421 ? 0.790 1.348 -10.010 1.00 86.94 421 VAL A O 1
ATOM 3442 N N . LEU A 1 422 ? 0.054 2.177 -8.065 1.00 87.06 422 LEU A N 1
ATOM 3443 C CA . LEU A 1 422 ? -0.704 3.293 -8.641 1.00 87.06 422 LEU A CA 1
ATOM 3444 C C . LEU A 1 422 ? 0.187 4.268 -9.421 1.00 87.06 422 LEU A C 1
ATOM 3446 O O . LEU A 1 422 ? -0.165 4.680 -10.520 1.00 87.06 422 LEU A O 1
ATOM 3450 N N . GLU A 1 423 ? 1.383 4.557 -8.909 1.00 81.19 423 GLU A N 1
ATOM 3451 C CA . GLU A 1 423 ? 2.424 5.283 -9.640 1.00 81.19 423 GLU A CA 1
ATOM 3452 C C . GLU A 1 423 ? 2.717 4.627 -10.996 1.00 81.19 423 GLU A C 1
ATOM 3454 O O . GLU A 1 423 ? 2.848 5.317 -12.000 1.00 81.19 423 GLU A O 1
ATOM 3459 N N . ARG A 1 424 ? 2.788 3.295 -11.064 1.00 80.56 424 ARG A N 1
ATOM 3460 C CA . ARG A 1 424 ? 3.035 2.593 -12.331 1.00 80.56 424 ARG A CA 1
ATOM 3461 C C . ARG A 1 424 ? 1.840 2.631 -13.269 1.00 80.56 424 ARG A C 1
ATOM 3463 O O . ARG A 1 424 ? 2.046 2.701 -14.474 1.00 80.56 424 ARG A O 1
ATOM 3470 N N . PHE A 1 425 ? 0.621 2.602 -12.743 1.00 84.75 425 PHE A N 1
ATOM 3471 C CA . PHE A 1 425 ? -0.569 2.830 -13.558 1.00 84.75 425 PHE A CA 1
ATOM 3472 C C . PHE A 1 425 ? -0.545 4.228 -14.183 1.00 84.75 425 PHE A C 1
ATOM 3474 O O . PHE A 1 425 ? -0.791 4.351 -15.376 1.00 84.75 425 PHE A O 1
ATOM 3481 N N . GLU A 1 426 ? -0.156 5.257 -13.425 1.00 81.56 426 GLU A N 1
ATOM 3482 C CA . GLU A 1 426 ? 0.006 6.620 -13.951 1.00 81.56 426 GLU A CA 1
ATOM 3483 C C . GLU A 1 426 ? 1.112 6.736 -15.014 1.00 81.56 426 GLU A C 1
ATOM 3485 O O . GLU A 1 426 ? 0.997 7.574 -15.907 1.00 81.56 426 GLU A O 1
ATOM 3490 N N . LYS A 1 427 ? 2.176 5.924 -14.913 1.00 76.19 427 LYS A N 1
ATOM 3491 C CA . LYS A 1 427 ? 3.331 5.956 -15.829 1.00 76.19 427 LYS A CA 1
ATOM 3492 C C . LYS A 1 427 ? 3.133 5.124 -17.103 1.00 76.19 427 LYS A C 1
ATOM 3494 O O . LYS A 1 427 ? 3.553 5.542 -18.177 1.00 76.19 427 LYS A O 1
ATOM 3499 N N . PHE A 1 428 ? 2.535 3.935 -17.001 1.00 75.25 428 PHE A N 1
ATOM 3500 C CA . PHE A 1 428 ? 2.543 2.939 -18.085 1.00 75.25 428 PHE A CA 1
ATOM 3501 C C . PHE A 1 428 ? 1.181 2.677 -18.736 1.00 75.25 428 PHE A C 1
ATOM 3503 O O . PHE A 1 428 ? 1.153 2.110 -19.827 1.00 75.25 428 PHE A O 1
ATOM 3510 N N . VAL A 1 429 ? 0.065 3.046 -18.098 1.00 79.12 429 VAL A N 1
ATOM 3511 C CA . VAL A 1 429 ? -1.283 2.706 -18.577 1.00 79.12 429 VAL A CA 1
ATOM 3512 C C . VAL A 1 429 ? -2.021 3.964 -19.017 1.00 79.12 429 VAL A C 1
ATOM 3514 O O . VAL A 1 429 ? -2.260 4.874 -18.222 1.00 79.12 429 VAL A O 1
ATOM 3517 N N . GLU A 1 430 ? -2.432 4.002 -20.285 1.00 72.12 430 GLU A N 1
ATOM 3518 C CA . GLU A 1 430 ? -3.321 5.053 -20.781 1.00 72.12 430 GLU A CA 1
ATOM 3519 C C . GLU A 1 430 ? -4.657 4.990 -20.021 1.00 72.12 430 GLU A C 1
ATOM 3521 O O . GLU A 1 430 ? -5.380 3.998 -20.091 1.00 72.12 430 GLU A O 1
ATOM 3526 N N . GLY A 1 431 ? -4.966 6.038 -19.251 1.00 78.12 431 GLY A N 1
ATOM 3527 C CA . GLY A 1 431 ? -6.166 6.094 -18.406 1.00 78.12 431 GLY A CA 1
ATOM 3528 C C . GLY A 1 431 ? -5.987 5.605 -16.963 1.00 78.12 431 GLY A C 1
ATOM 3529 O O . GLY A 1 431 ? -6.982 5.520 -16.250 1.00 78.12 431 GLY A O 1
ATOM 3530 N N . GLY A 1 432 ? -4.757 5.319 -16.513 1.00 86.12 432 GLY A N 1
ATOM 3531 C CA . GLY A 1 432 ? -4.440 5.084 -15.098 1.00 86.12 432 GLY A CA 1
ATOM 3532 C C . GLY A 1 432 ? -5.106 3.844 -14.489 1.00 86.12 432 GLY A C 1
ATOM 3533 O O . GLY A 1 432 ? -5.464 2.895 -15.189 1.00 86.12 432 GLY A O 1
ATOM 3534 N N . ALA A 1 433 ? -5.237 3.816 -13.160 1.00 89.38 433 ALA A N 1
ATOM 3535 C CA . ALA A 1 433 ? -5.917 2.734 -12.450 1.00 89.38 433 ALA A CA 1
ATOM 3536 C C . ALA A 1 433 ? -7.438 2.951 -12.443 1.00 89.38 433 ALA A C 1
ATOM 3538 O O . ALA A 1 433 ? -7.918 4.012 -12.048 1.00 89.38 433 ALA A O 1
ATOM 3539 N N . ASN A 1 434 ? -8.181 1.916 -12.823 1.00 91.69 434 ASN A N 1
ATOM 3540 C CA . ASN A 1 434 ? -9.637 1.855 -12.912 1.00 91.69 434 ASN A CA 1
ATOM 3541 C C . ASN A 1 434 ? -10.143 0.526 -12.325 1.00 91.69 434 ASN A C 1
ATOM 3543 O O . ASN A 1 434 ? -9.375 -0.398 -12.060 1.00 91.69 434 ASN A O 1
ATOM 3547 N N . TRP A 1 435 ? -11.454 0.392 -12.141 1.00 90.75 435 TRP A N 1
ATOM 3548 C CA . TRP A 1 435 ? -12.046 -0.840 -11.603 1.00 90.75 435 TRP A CA 1
ATOM 3549 C C . TRP A 1 435 ? -11.804 -2.070 -12.490 1.00 90.75 435 TRP A C 1
ATOM 3551 O O . TRP A 1 435 ? -11.610 -3.167 -11.967 1.00 90.75 435 TRP A O 1
ATOM 3561 N N . ASP A 1 436 ? -11.730 -1.883 -13.810 1.00 89.06 436 ASP A N 1
ATOM 3562 C CA . ASP A 1 436 ? -11.525 -2.975 -14.769 1.00 89.06 436 ASP A CA 1
ATOM 3563 C C . ASP A 1 436 ? -10.103 -3.553 -14.716 1.00 89.06 436 ASP A C 1
ATOM 3565 O O . ASP A 1 436 ? -9.911 -4.760 -14.853 1.00 89.06 436 ASP A O 1
ATOM 3569 N N . ASN A 1 437 ? -9.097 -2.704 -14.477 1.00 89.69 437 ASN A N 1
ATOM 3570 C CA . ASN A 1 437 ? -7.688 -3.108 -14.436 1.00 89.69 437 ASN A CA 1
ATOM 3571 C C . ASN A 1 437 ? -7.171 -3.380 -13.012 1.00 89.69 437 ASN A C 1
ATOM 3573 O O . ASN A 1 437 ? -6.034 -3.814 -12.837 1.00 89.69 437 ASN A O 1
ATOM 3577 N N . PHE A 1 438 ? -8.017 -3.208 -11.993 1.00 87.12 438 PHE A N 1
ATOM 3578 C CA . PHE A 1 438 ? -7.683 -3.422 -10.583 1.00 87.12 438 PHE A CA 1
ATOM 3579 C C . PHE A 1 438 ? -7.176 -4.846 -10.278 1.00 87.12 438 PHE A C 1
ATOM 3581 O O . PHE A 1 438 ? -6.301 -5.037 -9.425 1.00 87.12 438 PHE A O 1
ATOM 3588 N N . TYR A 1 439 ? -7.704 -5.843 -10.998 1.00 88.50 439 TYR A N 1
ATOM 3589 C CA . TYR A 1 439 ? -7.321 -7.257 -10.887 1.00 88.50 439 TYR A CA 1
ATOM 3590 C C . TYR A 1 439 ? -6.257 -7.689 -11.904 1.00 88.50 439 TYR A C 1
ATOM 3592 O O . TYR A 1 439 ? -5.755 -8.812 -11.819 1.00 88.50 439 TYR A O 1
ATOM 3600 N N . ASP A 1 440 ? -5.911 -6.835 -12.866 1.00 85.69 440 ASP A N 1
ATOM 3601 C CA . ASP A 1 440 ? -5.083 -7.230 -13.997 1.00 85.69 440 ASP A CA 1
ATOM 3602 C C . ASP A 1 440 ? -3.589 -7.203 -13.645 1.00 85.69 440 ASP A C 1
ATOM 3604 O O . ASP A 1 440 ? -2.969 -6.155 -13.463 1.00 85.69 440 ASP A O 1
ATOM 3608 N N . SER A 1 441 ? -2.995 -8.394 -13.577 1.00 80.69 441 SER A N 1
ATOM 3609 C CA . SER A 1 441 ? -1.554 -8.584 -13.355 1.00 80.69 441 SER A CA 1
ATOM 3610 C C . SER A 1 441 ? -0.673 -8.204 -14.543 1.00 80.69 441 SER A C 1
ATOM 3612 O O . SER A 1 441 ? 0.534 -8.065 -14.373 1.00 80.69 441 SER A O 1
ATOM 3614 N N . SER A 1 442 ? -1.254 -8.041 -15.733 1.00 78.50 442 SER A N 1
ATOM 3615 C CA . SER A 1 442 ? -0.527 -7.668 -16.947 1.00 78.50 442 SER A CA 1
ATOM 3616 C C . SER A 1 442 ? -0.512 -6.163 -17.210 1.00 78.50 442 SER A C 1
ATOM 3618 O O . SER A 1 442 ? 0.348 -5.689 -17.950 1.00 78.50 442 SER A O 1
ATOM 3620 N N . ALA A 1 443 ? -1.411 -5.408 -16.567 1.00 77.19 443 ALA A N 1
ATOM 3621 C CA . ALA A 1 443 ? -1.577 -3.978 -16.805 1.00 77.19 443 ALA A CA 1
ATOM 3622 C C . ALA A 1 443 ? -0.353 -3.148 -16.391 1.00 77.19 443 ALA A C 1
ATOM 3624 O O . ALA A 1 443 ? -0.022 -2.165 -17.047 1.00 77.19 443 ALA A O 1
ATOM 3625 N N . THR A 1 444 ? 0.352 -3.538 -15.325 1.00 77.56 444 THR A N 1
ATOM 3626 C CA . THR A 1 444 ? 1.589 -2.867 -14.905 1.00 77.56 444 THR A CA 1
ATOM 3627 C C . THR A 1 444 ? 2.738 -3.862 -14.811 1.00 77.56 444 THR A C 1
ATOM 3629 O O . THR A 1 444 ? 2.518 -5.030 -14.494 1.00 77.56 444 THR A O 1
ATOM 3632 N N . PRO A 1 445 ? 3.993 -3.432 -15.041 1.00 72.31 445 PRO A N 1
ATOM 3633 C CA . PRO A 1 445 ? 5.153 -4.321 -15.013 1.00 72.31 445 PRO A CA 1
ATOM 3634 C C . PRO A 1 445 ? 5.584 -4.686 -13.576 1.00 72.31 445 PRO A C 1
ATOM 3636 O O . PRO A 1 445 ? 6.775 -4.669 -13.252 1.00 72.31 445 PRO A O 1
ATOM 3639 N N . ASP A 1 446 ? 4.635 -4.942 -12.673 1.00 80.88 446 ASP A N 1
ATOM 3640 C CA . ASP A 1 446 ? 4.870 -5.307 -11.276 1.00 80.88 446 ASP A CA 1
ATOM 3641 C C . ASP A 1 446 ? 4.556 -6.780 -10.986 1.00 80.88 446 ASP A C 1
ATOM 3643 O O . ASP A 1 446 ? 3.917 -7.478 -11.762 1.00 80.88 446 ASP A O 1
ATOM 3647 N N . ASN A 1 447 ? 5.051 -7.277 -9.856 1.00 86.00 447 ASN A N 1
ATOM 3648 C CA . ASN A 1 447 ? 4.851 -8.654 -9.412 1.00 86.00 447 ASN A CA 1
ATOM 3649 C C . ASN A 1 447 ? 3.645 -8.835 -8.473 1.00 86.00 447 ASN A C 1
ATOM 3651 O O . ASN A 1 447 ? 3.459 -9.937 -7.962 1.00 86.00 447 ASN A O 1
ATOM 3655 N N . VAL A 1 448 ? 2.871 -7.778 -8.217 1.00 88.69 448 VAL A N 1
ATOM 3656 C CA . VAL A 1 448 ? 1.662 -7.760 -7.377 1.00 88.69 448 VAL A CA 1
ATOM 3657 C C . VAL A 1 448 ? 0.603 -6.874 -8.025 1.00 88.69 448 VAL A C 1
ATOM 3659 O O . VAL A 1 448 ? 0.946 -5.858 -8.627 1.00 88.69 448 VAL A O 1
ATOM 3662 N N . THR A 1 449 ? -0.673 -7.229 -7.873 1.00 91.62 449 THR A N 1
ATOM 3663 C CA . THR A 1 449 ? -1.799 -6.376 -8.292 1.00 91.62 449 THR A CA 1
ATOM 3664 C C . THR A 1 449 ? -2.338 -5.548 -7.128 1.00 91.62 449 THR A C 1
ATOM 3666 O O . THR A 1 449 ? -2.148 -5.903 -5.961 1.00 91.62 449 THR A O 1
ATOM 3669 N N . LEU A 1 450 ? -3.056 -4.459 -7.434 1.00 91.56 450 LEU A N 1
ATOM 3670 C CA . LEU A 1 450 ? -3.765 -3.669 -6.417 1.00 91.56 450 LEU A CA 1
ATOM 3671 C C . LEU A 1 450 ? -4.784 -4.532 -5.659 1.00 91.56 450 LEU A C 1
ATOM 3673 O O . LEU A 1 450 ? -4.850 -4.474 -4.431 1.00 91.56 450 LEU A O 1
ATOM 3677 N N . ALA A 1 451 ? -5.514 -5.389 -6.378 1.00 92.81 451 ALA A N 1
ATOM 3678 C CA . ALA A 1 451 ? -6.445 -6.334 -5.779 1.00 92.81 451 ALA A CA 1
ATOM 3679 C C . ALA A 1 451 ? -5.789 -7.286 -4.778 1.00 92.81 451 ALA A C 1
ATOM 3681 O O . ALA A 1 451 ? -6.323 -7.479 -3.689 1.00 92.81 451 ALA A O 1
ATOM 3682 N N . GLU A 1 452 ? -4.637 -7.872 -5.112 1.00 94.00 452 GLU A N 1
ATOM 3683 C CA . GLU A 1 452 ? -3.937 -8.795 -4.214 1.00 94.00 452 GLU A CA 1
ATOM 3684 C C . GLU A 1 452 ? -3.537 -8.125 -2.897 1.00 94.00 452 GLU A C 1
ATOM 3686 O O . GLU A 1 452 ? -3.723 -8.715 -1.832 1.00 94.00 452 GLU A O 1
ATOM 3691 N N . ILE A 1 453 ? -3.031 -6.890 -2.961 1.00 94.25 453 ILE A N 1
ATOM 3692 C CA . ILE A 1 453 ? -2.629 -6.116 -1.779 1.00 94.25 453 ILE A CA 1
ATOM 3693 C C . ILE A 1 453 ? -3.836 -5.892 -0.859 1.00 94.25 453 ILE A C 1
ATOM 3695 O O . ILE A 1 453 ? -3.769 -6.192 0.335 1.00 94.25 453 ILE A O 1
ATOM 3699 N N . VAL A 1 454 ? -4.959 -5.432 -1.419 1.00 94.19 454 VAL A N 1
ATOM 3700 C CA . VAL A 1 454 ? -6.175 -5.159 -0.640 1.00 94.19 454 VAL A CA 1
ATOM 3701 C C . VAL A 1 454 ? -6.810 -6.444 -0.103 1.00 94.19 454 VAL A C 1
ATOM 3703 O O . VAL A 1 454 ? -7.222 -6.484 1.053 1.00 94.19 454 VAL A O 1
ATOM 3706 N N . LEU A 1 455 ? -6.858 -7.522 -0.889 1.00 94.62 455 LEU A N 1
ATOM 3707 C CA . LEU A 1 455 ? -7.419 -8.803 -0.446 1.00 94.62 455 LEU A CA 1
ATOM 3708 C C . LEU A 1 455 ? -6.643 -9.393 0.735 1.00 94.62 455 LEU A C 1
ATOM 3710 O O . LEU A 1 455 ? -7.257 -9.877 1.688 1.00 94.62 455 LEU A O 1
ATOM 3714 N N . VAL A 1 456 ? -5.308 -9.327 0.700 1.00 95.56 456 VAL A N 1
ATOM 3715 C CA . VAL A 1 456 ? -4.471 -9.757 1.828 1.00 95.56 456 VAL A CA 1
ATOM 3716 C C . VAL A 1 456 ? -4.737 -8.893 3.062 1.00 95.56 456 VAL A C 1
ATOM 3718 O O . VAL A 1 456 ? -4.883 -9.445 4.153 1.00 95.56 456 VAL A O 1
ATOM 3721 N N . GLY A 1 457 ? -4.865 -7.573 2.892 1.00 94.38 457 GLY A N 1
ATOM 3722 C CA . GLY A 1 457 ? -5.218 -6.647 3.971 1.00 94.38 457 GLY A CA 1
ATOM 3723 C C . GLY A 1 457 ? -6.565 -6.981 4.618 1.00 94.38 457 GLY A C 1
ATOM 3724 O O . GLY A 1 457 ? -6.629 -7.210 5.822 1.00 94.38 457 GLY A O 1
ATOM 3725 N N . VAL A 1 458 ? -7.631 -7.117 3.822 1.00 95.25 458 VAL A N 1
ATOM 3726 C CA . VAL A 1 458 ? -8.983 -7.456 4.313 1.00 95.25 458 VAL A CA 1
ATOM 3727 C C . VAL A 1 458 ? -9.008 -8.812 5.023 1.00 95.25 458 VAL A C 1
ATOM 3729 O O . VAL A 1 458 ? -9.658 -8.968 6.062 1.00 95.25 458 VAL A O 1
ATOM 3732 N N . PHE A 1 459 ? -8.303 -9.808 4.481 1.00 96.19 459 PHE A N 1
ATOM 3733 C CA . PHE A 1 459 ? -8.196 -11.118 5.116 1.00 96.19 459 PHE A CA 1
ATOM 3734 C C . PHE A 1 459 ? -7.500 -11.022 6.480 1.00 96.19 459 PHE A C 1
ATOM 3736 O O . PHE A 1 459 ? -8.002 -11.563 7.467 1.00 96.19 459 PHE A O 1
ATOM 3743 N N . ALA A 1 460 ? -6.382 -10.299 6.559 1.00 95.69 460 ALA A N 1
ATOM 3744 C CA . ALA A 1 460 ? -5.664 -10.101 7.810 1.00 95.69 460 ALA A CA 1
ATOM 3745 C C . ALA A 1 460 ? -6.494 -9.323 8.842 1.00 95.69 460 ALA A C 1
ATOM 3747 O O . ALA A 1 460 ? -6.583 -9.750 9.993 1.00 95.69 460 ALA A O 1
ATOM 3748 N N . ASP A 1 461 ? -7.171 -8.249 8.428 1.00 95.81 461 ASP A N 1
ATOM 3749 C CA . ASP A 1 461 ? -8.067 -7.473 9.289 1.00 95.81 461 ASP A CA 1
ATOM 3750 C C . ASP A 1 461 ? -9.180 -8.362 9.868 1.00 95.81 461 ASP A C 1
ATOM 3752 O O . ASP A 1 461 ? -9.469 -8.301 11.063 1.00 95.81 461 ASP A O 1
ATOM 3756 N N . SER A 1 462 ? -9.753 -9.261 9.061 1.00 95.88 462 SER A N 1
ATOM 3757 C CA . SER A 1 462 ? -10.775 -10.218 9.512 1.00 95.88 462 SER A CA 1
ATOM 3758 C C . SER A 1 462 ? -10.246 -11.160 10.602 1.00 95.88 462 SER A C 1
ATOM 3760 O O . SER A 1 462 ? -10.922 -11.403 11.605 1.00 95.88 462 SER A O 1
ATOM 3762 N N . VAL A 1 463 ? -9.013 -11.656 10.448 1.00 96.62 463 VAL A N 1
ATOM 3763 C CA . VAL A 1 463 ? -8.337 -12.475 11.469 1.00 96.62 463 VAL A CA 1
ATOM 3764 C C . VAL A 1 463 ? -8.081 -11.661 12.740 1.00 96.62 463 VAL A C 1
ATOM 3766 O O . VAL A 1 463 ? -8.289 -12.163 13.846 1.00 96.62 463 VAL A O 1
ATOM 3769 N N . ILE A 1 464 ? -7.686 -10.394 12.608 1.00 96.06 464 ILE A N 1
ATOM 3770 C CA . ILE A 1 464 ? -7.453 -9.509 13.751 1.00 96.06 464 ILE A CA 1
ATOM 3771 C C . ILE A 1 464 ? -8.758 -9.198 14.488 1.00 96.06 464 ILE A C 1
ATOM 3773 O O . ILE A 1 464 ? -8.758 -9.184 15.715 1.00 96.06 464 ILE A O 1
ATOM 3777 N N . VAL A 1 465 ? -9.884 -9.011 13.797 1.00 95.44 465 VAL A N 1
ATOM 3778 C CA . VAL A 1 465 ? -11.192 -8.826 14.450 1.00 95.44 465 VAL A CA 1
ATOM 3779 C C . VAL A 1 465 ? -11.569 -10.047 15.293 1.00 95.44 465 VAL A C 1
ATOM 3781 O O . VAL A 1 465 ? -12.011 -9.893 16.434 1.00 95.44 465 VAL A O 1
ATOM 3784 N N . LEU A 1 466 ? -11.342 -11.262 14.783 1.00 94.38 466 LEU A N 1
ATOM 3785 C CA . LEU A 1 466 ? -11.540 -12.489 15.564 1.00 94.38 466 LEU A CA 1
ATOM 3786 C C . LEU A 1 466 ? -10.600 -12.546 16.776 1.00 94.38 466 LEU A C 1
ATOM 3788 O O . LEU A 1 466 ? -11.020 -12.932 17.869 1.00 94.38 466 LEU A O 1
ATOM 3792 N N . LEU A 1 467 ? -9.348 -12.116 16.602 1.00 94.75 467 LEU A N 1
ATOM 3793 C CA . LEU A 1 467 ? -8.370 -12.033 17.681 1.00 94.75 467 LEU A CA 1
ATOM 3794 C C . LEU A 1 467 ? -8.778 -11.007 18.749 1.00 94.75 467 LEU A C 1
ATOM 3796 O O . LEU A 1 467 ? -8.665 -11.305 19.933 1.00 94.75 467 LEU A O 1
ATOM 3800 N N . ILE A 1 468 ? -9.299 -9.841 18.356 1.00 93.62 468 ILE A N 1
ATOM 3801 C CA . ILE A 1 468 ? -9.842 -8.821 19.266 1.00 93.62 468 ILE A CA 1
ATOM 3802 C C . ILE A 1 468 ? -10.964 -9.428 20.098 1.00 93.62 468 ILE A C 1
ATOM 3804 O O . ILE A 1 468 ? -10.916 -9.352 21.322 1.00 93.62 468 ILE A O 1
ATOM 3808 N N . TRP A 1 469 ? -11.940 -10.073 19.454 1.00 91.12 469 TRP A N 1
ATOM 3809 C CA . TRP A 1 469 ? -13.048 -10.720 20.156 1.00 91.12 469 TRP A CA 1
ATOM 3810 C C . TRP A 1 469 ? -12.559 -11.775 21.157 1.00 91.12 469 TRP A C 1
ATOM 3812 O O . TRP A 1 469 ? -13.038 -11.815 22.290 1.00 91.12 469 TRP A O 1
ATOM 3822 N N . TYR A 1 470 ? -11.582 -12.600 20.780 1.00 93.00 470 TYR A N 1
ATOM 3823 C CA . TYR A 1 470 ? -11.022 -13.610 21.674 1.00 93.00 470 TYR A CA 1
ATOM 3824 C C . TYR A 1 470 ? -10.253 -12.989 22.852 1.00 93.00 470 TYR A C 1
ATOM 3826 O O . TYR A 1 470 ? -10.557 -13.276 24.011 1.00 93.00 470 TYR A O 1
ATOM 3834 N N . LEU A 1 471 ? -9.288 -12.108 22.572 1.00 92.12 471 LEU A N 1
ATOM 3835 C CA . LEU A 1 471 ? -8.418 -11.505 23.584 1.00 92.12 471 LEU A CA 1
ATOM 3836 C C . LEU A 1 471 ? -9.188 -10.614 24.557 1.00 92.12 471 LEU A C 1
ATOM 3838 O O . LEU A 1 471 ? -8.896 -10.625 25.747 1.00 92.12 471 LEU A O 1
ATOM 3842 N N . ASP A 1 472 ? -10.196 -9.885 24.083 1.00 89.44 472 ASP A N 1
ATOM 3843 C CA . ASP A 1 472 ? -11.015 -9.004 24.917 1.00 89.44 472 ASP A CA 1
ATOM 3844 C C . ASP A 1 472 ? -11.824 -9.766 25.976 1.00 89.44 472 ASP A C 1
ATOM 3846 O O . ASP A 1 472 ? -12.109 -9.240 27.049 1.00 89.44 472 ASP A O 1
ATOM 3850 N N . ASN A 1 473 ? -12.177 -11.021 25.693 1.00 88.38 473 ASN A N 1
ATOM 3851 C CA . ASN A 1 473 ? -12.895 -11.875 26.633 1.00 88.38 473 ASN A CA 1
ATOM 3852 C C . ASN A 1 473 ? -11.966 -12.620 27.602 1.00 88.38 473 ASN A C 1
ATOM 3854 O O . ASN A 1 473 ? -12.417 -13.010 28.676 1.00 88.38 473 ASN A O 1
ATOM 3858 N N . VAL A 1 474 ? -10.709 -12.852 27.220 1.00 89.75 474 VAL A N 1
ATOM 3859 C CA . VAL A 1 474 ? -9.764 -13.710 27.955 1.00 89.75 474 VAL A CA 1
ATOM 3860 C C . VAL A 1 474 ? -8.783 -12.907 28.807 1.00 89.75 474 VAL A C 1
ATOM 3862 O O . VAL A 1 474 ? -8.403 -13.361 29.884 1.00 89.75 474 VAL A O 1
ATOM 3865 N N . LEU A 1 475 ? -8.344 -11.737 28.338 1.00 87.25 475 LEU A N 1
ATOM 3866 C CA . LEU A 1 475 ? -7.333 -10.938 29.026 1.00 87.25 475 LEU A CA 1
ATOM 3867 C C . LEU A 1 475 ? -7.926 -10.151 30.200 1.00 87.25 475 LEU A C 1
ATOM 3869 O O . LEU A 1 475 ? -8.881 -9.390 30.040 1.00 87.25 475 LEU A O 1
ATOM 3873 N N . ASP A 1 476 ? -7.272 -10.254 31.355 1.00 80.94 476 ASP A N 1
ATOM 3874 C CA . ASP A 1 476 ? -7.628 -9.545 32.588 1.00 80.94 476 ASP A CA 1
ATOM 3875 C C . ASP A 1 476 ? -6.998 -8.144 32.649 1.00 80.94 476 ASP A C 1
ATOM 3877 O O . ASP A 1 476 ? -6.112 -7.843 33.444 1.00 80.94 47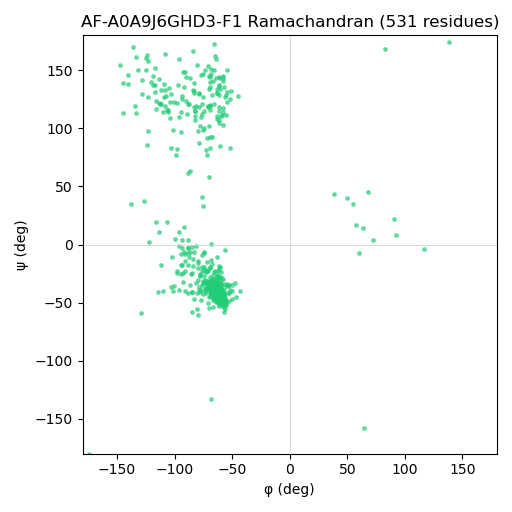6 ASP A O 1
ATOM 3881 N N . ASN A 1 477 ? -7.394 -7.287 31.711 1.00 79.44 477 ASN A N 1
ATOM 3882 C CA . ASN A 1 477 ? -6.786 -5.967 31.523 1.00 79.44 477 ASN A CA 1
ATOM 3883 C C . ASN A 1 477 ? -7.692 -4.815 32.018 1.00 79.44 477 ASN A C 1
ATOM 3885 O O . ASN A 1 477 ? -7.543 -3.683 31.552 1.00 79.44 477 ASN A O 1
ATOM 3889 N N . GLY A 1 478 ? -8.678 -5.077 32.885 1.00 74.56 478 GLY A N 1
ATOM 3890 C CA . GLY A 1 478 ? -9.638 -4.073 33.366 1.00 74.56 478 GLY A CA 1
ATOM 3891 C C . GLY A 1 478 ? -10.582 -4.589 34.465 1.00 74.56 478 GLY A C 1
ATOM 3892 O O . GLY A 1 478 ? -10.486 -5.746 34.846 1.00 74.56 478 GLY A O 1
ATOM 3893 N N . PRO A 1 479 ? -11.505 -3.753 34.976 1.00 71.50 479 PRO A N 1
ATOM 3894 C CA . PRO A 1 479 ? -12.307 -4.042 36.177 1.00 71.50 479 PRO A CA 1
ATOM 3895 C C . PRO A 1 479 ? -13.462 -5.060 35.995 1.00 71.50 479 PRO A C 1
ATOM 3897 O O . PRO A 1 479 ? -14.492 -4.945 36.656 1.00 71.50 479 PRO A O 1
ATOM 3900 N N . GLY A 1 480 ? -13.316 -6.060 35.121 1.00 72.62 480 GLY A N 1
ATOM 3901 C CA . GLY A 1 480 ? -14.319 -7.098 34.851 1.00 72.62 480 GLY A CA 1
ATOM 3902 C C . GLY A 1 480 ? -13.764 -8.510 35.051 1.00 72.62 480 GLY A C 1
ATOM 3903 O O . GLY A 1 480 ? -12.558 -8.707 35.080 1.00 72.62 480 GLY A O 1
ATOM 3904 N N . ILE A 1 481 ? -14.640 -9.512 35.178 1.00 79.50 481 ILE A N 1
ATOM 3905 C CA . ILE A 1 481 ? -14.211 -10.909 35.365 1.00 79.50 481 ILE A CA 1
ATOM 3906 C C . ILE A 1 481 ? -13.839 -11.515 33.997 1.00 79.50 481 ILE A C 1
ATOM 3908 O O . ILE A 1 481 ? -14.718 -11.604 33.128 1.00 79.50 481 ILE A O 1
ATOM 3912 N N . PRO A 1 482 ? -12.585 -11.958 33.781 1.00 85.25 482 PRO A N 1
ATOM 3913 C CA . PRO A 1 482 ? -12.171 -12.581 32.527 1.00 85.25 482 PRO A CA 1
ATOM 3914 C C . PRO A 1 482 ? -12.843 -13.946 32.336 1.00 85.25 482 PRO A C 1
ATOM 3916 O O . PRO A 1 482 ? -13.084 -14.701 33.285 1.00 85.25 482 PRO A O 1
ATOM 3919 N N . LYS A 1 483 ? -13.137 -14.299 31.083 1.00 85.12 483 LYS A N 1
ATOM 3920 C CA . LYS A 1 483 ? -13.654 -15.625 30.730 1.00 85.12 483 LYS A CA 1
ATOM 3921 C C . LYS A 1 483 ? -12.512 -16.634 30.640 1.00 85.12 483 LYS A C 1
ATOM 3923 O O . LYS A 1 483 ? -11.368 -16.314 30.343 1.00 85.12 483 LYS A O 1
ATOM 3928 N N . SER A 1 484 ? -12.856 -17.902 30.850 1.00 86.88 484 SER A N 1
ATOM 3929 C CA . SER A 1 484 ? -11.936 -19.030 30.665 1.00 86.88 484 SER A CA 1
ATOM 3930 C C . SER A 1 484 ? -11.380 -19.079 29.233 1.00 86.88 484 SER A C 1
ATOM 3932 O O . SER A 1 484 ? -12.127 -18.865 28.284 1.00 86.88 484 SER A O 1
ATOM 3934 N N . TYR A 1 485 ? -10.109 -19.459 29.064 1.00 87.94 485 TYR A N 1
ATOM 3935 C CA . TYR A 1 485 ? -9.435 -19.577 27.757 1.00 87.94 485 TYR A CA 1
ATOM 3936 C C . TYR A 1 485 ? -10.216 -20.394 26.712 1.00 87.94 485 TYR A C 1
ATOM 3938 O O . TYR A 1 485 ? -10.214 -20.077 25.529 1.00 87.94 485 TYR A O 1
ATOM 3946 N N . LEU A 1 486 ? -10.935 -21.432 27.148 1.00 87.81 486 LEU A N 1
ATOM 3947 C CA . LEU A 1 486 ? -11.711 -22.320 26.275 1.00 87.81 486 LEU A CA 1
ATOM 3948 C C . LEU A 1 486 ? -13.173 -21.871 26.098 1.00 87.81 486 LEU A C 1
ATOM 3950 O O . LEU A 1 486 ? -13.999 -22.666 25.654 1.00 87.81 486 LEU A O 1
ATOM 3954 N N . PHE A 1 487 ? -13.529 -20.628 26.455 1.00 87.06 487 PHE A N 1
ATOM 3955 C CA . PHE A 1 487 ? -14.912 -20.141 26.358 1.00 87.06 487 PHE A CA 1
ATOM 3956 C C . PHE A 1 487 ? -15.561 -20.311 24.971 1.00 87.06 487 PHE A C 1
ATOM 3958 O O . PHE A 1 487 ? -16.749 -20.637 24.965 1.00 87.06 487 PHE A O 1
ATOM 3965 N N . PRO A 1 488 ? -14.856 -20.183 23.821 1.00 87.38 488 PRO A N 1
ATOM 3966 C CA . PRO A 1 488 ? -15.496 -20.332 22.513 1.00 87.38 488 PRO A CA 1
ATOM 3967 C C . PRO A 1 488 ? -16.030 -21.745 22.268 1.00 87.38 488 PRO A C 1
ATOM 3969 O O . PRO A 1 488 ? -16.940 -21.926 21.468 1.00 87.38 488 PRO A O 1
ATOM 3972 N N . PHE A 1 489 ? -15.497 -22.750 22.966 1.00 86.81 489 PHE A N 1
ATOM 3973 C CA . PHE A 1 489 ? -15.908 -24.148 22.825 1.00 86.81 489 PHE A CA 1
ATOM 3974 C C . PHE A 1 489 ? -16.981 -24.564 23.841 1.00 86.81 489 PHE A C 1
ATOM 3976 O O . PHE A 1 489 ? -17.454 -25.699 23.810 1.00 86.81 489 PHE A O 1
ATOM 3983 N N . LYS A 1 490 ? -17.384 -23.673 24.757 1.00 84.31 490 LYS A N 1
ATOM 3984 C CA . LYS A 1 490 ? -18.413 -23.971 25.761 1.00 84.31 490 LYS A CA 1
ATOM 3985 C C . LYS A 1 490 ? -19.800 -23.648 25.209 1.00 84.31 490 LYS A C 1
ATOM 3987 O O . LYS A 1 490 ? -20.102 -22.493 24.922 1.00 84.31 490 LYS A O 1
ATOM 3992 N N . LEU A 1 491 ? -20.681 -24.650 25.150 1.00 79.38 491 LEU A N 1
ATOM 3993 C CA . LEU A 1 491 ? -22.092 -24.473 24.766 1.00 79.38 491 LEU A CA 1
ATOM 3994 C C . LEU A 1 491 ? -22.811 -23.421 25.621 1.00 79.38 491 LEU A C 1
ATOM 3996 O O . LEU A 1 491 ? -23.613 -22.666 25.088 1.00 79.38 491 LEU A O 1
ATOM 4000 N N . SER A 1 492 ? -22.463 -23.309 26.907 1.00 79.31 492 SER A N 1
ATOM 4001 C CA . SER A 1 492 ? -23.039 -22.319 27.827 1.00 79.31 492 SER A CA 1
ATOM 4002 C C . SER A 1 492 ? -22.787 -20.862 27.424 1.00 79.31 492 SER A C 1
ATOM 4004 O O . SER A 1 492 ? -23.479 -19.973 27.906 1.00 79.31 492 SER A O 1
ATOM 4006 N N . TYR A 1 493 ? -21.771 -20.596 26.593 1.00 81.94 493 TYR A N 1
ATOM 4007 C CA . TYR A 1 493 ? -21.490 -19.253 26.087 1.00 81.94 493 TYR A CA 1
ATOM 4008 C C . TYR A 1 493 ? -22.405 -18.885 24.912 1.00 81.94 493 TYR A C 1
ATOM 4010 O O . TYR A 1 493 ? -22.903 -17.764 24.849 1.00 81.94 493 TYR A O 1
ATOM 4018 N N . TRP A 1 494 ? -22.637 -19.831 23.999 1.00 84.44 494 TRP A N 1
ATOM 4019 C CA . TRP A 1 494 ? -23.469 -19.626 22.808 1.00 84.44 494 TRP A CA 1
ATOM 4020 C C . TRP A 1 494 ? -24.961 -19.764 23.100 1.00 84.44 494 TRP A C 1
ATOM 4022 O O . TRP A 1 494 ? -25.780 -19.081 22.489 1.00 84.44 494 TRP A O 1
ATOM 4032 N N . VAL A 1 495 ? -25.307 -20.638 24.043 1.00 79.88 495 VAL A N 1
ATOM 4033 C CA . VAL A 1 495 ? -26.669 -20.883 24.505 1.00 79.88 495 VAL A CA 1
ATOM 4034 C C . VAL A 1 495 ? -26.688 -20.638 26.012 1.00 79.88 495 VAL A C 1
ATOM 4036 O O . VAL A 1 495 ? -26.287 -21.518 26.780 1.00 79.88 495 VAL A O 1
ATOM 4039 N N . PRO A 1 496 ? -27.120 -19.447 26.458 1.00 68.69 496 PRO A N 1
ATOM 4040 C CA . PRO A 1 496 ? -27.315 -19.182 27.873 1.00 68.69 496 PRO A CA 1
ATOM 4041 C C . PRO A 1 496 ? -28.323 -20.193 28.433 1.00 68.69 496 PRO A C 1
ATOM 4043 O O . PRO A 1 496 ? -29.486 -20.209 28.032 1.00 68.69 496 PRO A O 1
ATOM 4046 N N . SER A 1 497 ? -27.879 -21.069 29.336 1.00 55.66 497 SER A N 1
ATOM 4047 C CA . SER A 1 497 ? -28.786 -21.958 30.064 1.00 55.66 497 SER A CA 1
ATOM 4048 C C . SER A 1 497 ? -29.608 -21.108 31.024 1.00 55.66 497 SER A C 1
ATOM 4050 O O . SER A 1 497 ? -29.050 -20.527 31.953 1.00 55.66 497 SER A O 1
ATOM 4052 N N . MET A 1 498 ? -30.927 -21.037 30.829 1.00 48.12 498 MET A N 1
ATOM 4053 C CA . MET A 1 498 ? -31.830 -20.496 31.845 1.00 48.12 498 MET A CA 1
ATOM 4054 C C . MET A 1 498 ? -31.949 -21.504 32.986 1.00 48.12 498 MET A C 1
ATOM 4056 O O . MET A 1 498 ? -32.883 -22.301 33.050 1.00 48.12 498 MET A O 1
ATOM 4060 N N . THR A 1 499 ? -30.973 -21.500 33.887 1.00 46.66 499 THR A N 1
ATOM 4061 C CA . THR A 1 499 ? -31.051 -22.298 35.106 1.00 46.66 499 THR A CA 1
ATOM 4062 C C . THR A 1 499 ? -31.929 -21.540 36.097 1.00 46.66 499 THR A C 1
ATOM 4064 O O . THR A 1 499 ? -31.477 -20.611 36.765 1.00 46.66 499 THR A O 1
ATOM 4067 N N . PHE A 1 500 ? -33.211 -21.903 36.170 1.00 42.94 500 PHE A N 1
ATOM 4068 C CA . PHE A 1 500 ? -34.130 -21.362 37.168 1.00 42.94 500 PHE A CA 1
ATOM 4069 C C . PHE A 1 500 ? -33.697 -21.857 38.550 1.00 42.94 500 PHE A C 1
ATOM 4071 O O . PHE A 1 500 ? -34.066 -22.947 38.989 1.00 42.94 500 PHE A O 1
ATOM 4078 N N . THR A 1 501 ? -32.866 -21.075 39.234 1.00 44.94 501 THR A N 1
ATOM 4079 C CA . THR A 1 501 ? -32.541 -21.351 40.632 1.00 44.94 501 THR A CA 1
ATOM 4080 C C . THR A 1 501 ? -33.768 -20.952 41.439 1.00 44.94 501 THR A C 1
ATOM 4082 O O . THR A 1 501 ? -34.014 -19.767 41.660 1.00 44.94 501 THR A O 1
ATOM 4085 N N . ARG A 1 502 ? -34.588 -21.939 41.819 1.00 44.59 502 ARG A N 1
ATOM 4086 C CA . ARG A 1 502 ? -35.662 -21.749 42.800 1.00 44.59 502 ARG A CA 1
ATOM 4087 C C . ARG A 1 502 ? -35.020 -21.097 44.025 1.00 44.59 502 ARG A C 1
ATOM 4089 O O . ARG A 1 502 ? -34.017 -21.624 44.507 1.00 44.59 502 ARG A O 1
ATOM 4096 N N . GLN A 1 503 ? -35.549 -19.953 44.473 1.00 50.56 503 GLN A N 1
ATOM 4097 C CA . GLN A 1 503 ? -35.101 -19.323 45.717 1.00 50.56 503 GLN A CA 1
ATOM 4098 C C . GLN A 1 503 ? -34.978 -20.420 46.786 1.00 50.56 503 GLN A C 1
ATOM 4100 O O . GLN A 1 503 ? -35.928 -21.204 46.927 1.00 50.56 503 GLN A O 1
ATOM 4105 N N . PRO A 1 504 ? -33.832 -20.544 47.483 1.00 53.22 504 PRO A N 1
ATOM 4106 C CA . PRO A 1 504 ? -33.784 -21.409 48.649 1.00 53.22 504 PRO A CA 1
ATOM 4107 C C . PRO A 1 504 ? -34.904 -20.943 49.581 1.00 53.22 504 PRO A C 1
ATOM 4109 O O . PRO A 1 504 ? -35.062 -19.745 49.815 1.00 53.22 504 PRO A O 1
ATOM 4112 N N . SER A 1 505 ? -35.750 -21.873 50.021 1.00 53.16 505 SER A N 1
ATOM 4113 C CA . SER A 1 505 ? -36.748 -21.576 51.041 1.00 53.16 505 SER A CA 1
ATOM 4114 C C . SER A 1 505 ? -35.996 -21.084 52.272 1.00 53.16 505 SER A C 1
ATOM 4116 O O . SER A 1 505 ? -35.258 -21.871 52.864 1.00 53.16 505 SER A O 1
ATOM 4118 N N . ILE A 1 506 ? -36.149 -19.800 52.596 1.00 60.25 506 ILE A N 1
ATOM 4119 C CA . ILE A 1 506 ? -35.570 -19.182 53.791 1.00 60.25 506 ILE A CA 1
ATOM 4120 C C . ILE A 1 506 ? -36.040 -20.016 54.983 1.00 60.25 506 ILE A C 1
ATOM 4122 O O . ILE A 1 506 ? -37.244 -20.253 55.137 1.00 60.25 506 ILE A O 1
ATOM 4126 N N . SER A 1 507 ? -35.104 -20.543 55.770 1.00 63.16 507 SER A N 1
ATOM 4127 C CA . SER A 1 507 ? -35.466 -21.287 56.974 1.00 63.16 507 SER A CA 1
ATOM 4128 C C . SER A 1 507 ? -36.015 -20.315 58.026 1.00 63.16 507 SER A C 1
ATOM 4130 O O . SER A 1 507 ? -35.692 -19.128 58.030 1.00 63.16 507 SER A O 1
ATOM 4132 N N . VAL A 1 508 ? -36.863 -20.796 58.938 1.00 62.22 508 VAL A N 1
ATOM 4133 C CA . VAL A 1 508 ? -37.458 -19.949 59.993 1.00 62.22 508 VAL A CA 1
ATOM 4134 C C . VAL A 1 508 ? -36.375 -19.287 60.865 1.00 62.22 508 VAL A C 1
ATOM 4136 O O . VAL A 1 508 ? -36.562 -18.162 61.312 1.00 62.22 508 VAL A O 1
ATOM 4139 N N . GLU A 1 509 ? -35.220 -19.939 61.023 1.00 60.81 509 GLU A N 1
ATOM 4140 C CA . GLU A 1 509 ? -34.045 -19.430 61.750 1.00 60.81 509 GLU A CA 1
ATOM 4141 C C . GLU A 1 509 ? -33.315 -18.297 61.008 1.00 60.81 509 GLU A C 1
ATOM 4143 O O . GLU A 1 509 ? -32.765 -17.393 61.631 1.00 60.81 509 GLU A O 1
ATOM 4148 N N . GLU A 1 510 ? -33.312 -18.300 59.672 1.00 59.97 510 GLU A N 1
ATOM 4149 C CA . GLU A 1 510 ? -32.717 -17.214 58.883 1.00 59.97 510 GLU A CA 1
ATOM 4150 C C . GLU A 1 510 ? -33.587 -15.955 58.915 1.00 59.97 510 GLU A C 1
ATOM 4152 O O . GLU A 1 510 ? -33.053 -14.849 58.880 1.00 59.97 510 GLU A O 1
ATOM 4157 N N . MET A 1 511 ? -34.907 -16.115 59.044 1.00 61.34 511 MET A N 1
ATOM 4158 C CA . MET A 1 511 ? -35.882 -15.023 59.101 1.00 61.34 511 MET A CA 1
ATOM 4159 C C . MET A 1 511 ? -35.736 -14.149 60.361 1.00 61.34 511 MET A C 1
ATOM 4161 O O . MET A 1 511 ? -36.101 -12.977 60.328 1.00 61.34 511 MET A O 1
ATOM 4165 N N . GLU A 1 512 ? -35.150 -14.681 61.441 1.00 63.88 512 GLU A N 1
ATOM 4166 C CA . GLU A 1 512 ? -34.829 -13.927 62.664 1.00 63.88 512 GLU A CA 1
ATOM 4167 C C . GLU A 1 512 ? -33.621 -12.985 62.505 1.00 63.88 512 GLU A C 1
ATOM 4169 O O . GLU A 1 512 ? -33.480 -12.035 63.273 1.00 63.88 512 GLU A O 1
ATOM 4174 N N . ASN A 1 513 ? -32.768 -13.203 61.495 1.00 72.25 513 ASN A N 1
ATOM 4175 C CA . ASN A 1 513 ? -31.615 -12.341 61.199 1.00 72.25 513 ASN A CA 1
ATOM 4176 C C . ASN A 1 513 ? -31.955 -11.171 60.257 1.00 72.25 513 ASN A C 1
ATOM 4178 O O . ASN A 1 513 ? -31.082 -10.348 59.967 1.00 72.25 513 ASN A O 1
ATOM 4182 N N . PHE A 1 514 ? -33.194 -11.094 59.763 1.00 66.50 514 PHE A N 1
ATOM 4183 C CA . PHE A 1 514 ? -33.664 -9.994 58.927 1.00 66.50 514 PHE A CA 1
ATOM 4184 C C . PHE A 1 514 ? -34.421 -8.965 59.766 1.00 66.50 514 PHE A C 1
ATOM 4186 O O . PHE A 1 514 ? -35.229 -9.297 60.630 1.00 66.50 514 PHE A O 1
ATOM 4193 N N . GLU A 1 515 ? -34.158 -7.690 59.496 1.00 70.75 515 GLU A N 1
ATOM 4194 C CA . GLU A 1 515 ? -34.907 -6.592 60.099 1.00 70.75 515 GLU A CA 1
ATOM 4195 C C . GLU A 1 515 ? -36.384 -6.667 59.654 1.00 70.75 515 GLU A C 1
ATOM 4197 O O . GLU A 1 515 ? -36.647 -6.884 58.467 1.00 70.75 515 GLU A O 1
ATOM 4202 N N . PRO A 1 516 ? -37.360 -6.528 60.573 1.00 69.62 516 PRO A N 1
ATOM 4203 C CA . PRO A 1 516 ? -38.774 -6.588 60.224 1.00 69.62 516 PRO A CA 1
ATOM 4204 C C . PRO A 1 516 ? -39.159 -5.433 59.296 1.00 69.62 516 PRO A C 1
ATOM 4206 O O . PRO A 1 516 ? -38.694 -4.306 59.462 1.00 69.62 516 PRO A O 1
ATOM 4209 N N . GLU A 1 517 ? -40.053 -5.701 58.343 1.00 66.44 517 GLU A N 1
ATOM 4210 C CA . GLU A 1 517 ? -40.503 -4.683 57.394 1.00 66.44 517 GLU A CA 1
ATOM 4211 C C . GLU A 1 517 ? -41.098 -3.452 58.115 1.00 66.44 517 GLU A C 1
ATOM 4213 O O . GLU A 1 517 ? -41.884 -3.595 59.066 1.00 66.44 517 GLU A O 1
ATOM 4218 N N . PRO A 1 518 ? -40.746 -2.226 57.682 1.00 72.81 518 PRO A N 1
ATOM 4219 C CA . PRO A 1 518 ? -41.259 -1.005 58.286 1.00 72.81 518 PRO A CA 1
ATOM 4220 C C . PRO A 1 518 ? -42.772 -0.888 58.057 1.00 72.81 518 PRO A C 1
ATOM 4222 O O . PRO A 1 518 ? -43.248 -0.821 56.927 1.00 72.81 518 PRO A O 1
ATOM 4225 N N . ARG A 1 519 ? -43.533 -0.824 59.155 1.00 62.38 519 ARG A N 1
ATOM 4226 C CA . ARG A 1 519 ? -45.007 -0.910 59.160 1.00 62.38 519 ARG A CA 1
ATOM 4227 C C . ARG A 1 519 ? -45.734 0.281 58.514 1.00 62.38 519 ARG A C 1
ATOM 4229 O O . ARG A 1 519 ? -46.901 0.139 58.168 1.00 62.38 519 ARG A O 1
ATOM 4236 N N . ASP A 1 520 ? -45.049 1.410 58.321 1.00 67.75 520 ASP A N 1
ATOM 4237 C CA . ASP A 1 520 ? -45.649 2.685 57.889 1.00 67.75 520 ASP A CA 1
ATOM 4238 C C . ASP A 1 520 ? -45.163 3.177 56.509 1.00 67.75 520 ASP A C 1
ATOM 4240 O O . ASP A 1 520 ? -45.286 4.361 56.187 1.00 67.75 520 ASP A O 1
ATOM 4244 N N . GLN A 1 521 ? -44.601 2.301 55.667 1.00 62.56 521 GLN A N 1
ATOM 4245 C CA . GLN A 1 521 ? -44.172 2.673 54.312 1.00 62.56 521 GLN A CA 1
ATOM 4246 C C . GLN A 1 521 ? -44.935 1.905 53.230 1.00 62.56 521 GLN A C 1
ATOM 4248 O O . GLN A 1 521 ? -45.038 0.683 53.249 1.00 62.56 521 GLN A O 1
ATOM 4253 N N . LEU A 1 522 ? -45.447 2.642 52.240 1.00 57.03 522 LEU A N 1
ATOM 4254 C CA . LEU A 1 522 ? -45.968 2.065 51.003 1.00 57.03 522 LEU A CA 1
ATOM 4255 C C . LEU A 1 522 ? -44.799 1.495 50.195 1.00 57.03 522 LEU A C 1
ATOM 4257 O O . LEU A 1 522 ? -43.900 2.235 49.790 1.00 57.03 522 LEU A O 1
ATOM 4261 N N . VAL A 1 523 ? -44.836 0.189 49.935 1.00 56.22 523 VAL A N 1
ATOM 4262 C CA . VAL A 1 523 ? -43.886 -0.487 49.046 1.00 56.22 523 VAL A CA 1
ATOM 4263 C C . VAL A 1 523 ? -44.027 0.111 47.645 1.00 56.22 523 VAL A C 1
ATOM 4265 O O . VAL A 1 523 ? -44.998 -0.140 46.935 1.00 56.22 523 VAL A O 1
ATOM 4268 N N . ALA A 1 524 ? -43.072 0.956 47.252 1.00 52.38 524 ALA A N 1
ATOM 4269 C CA . ALA A 1 524 ? -43.101 1.631 45.954 1.00 52.38 524 ALA A CA 1
ATOM 4270 C C . ALA A 1 524 ? -42.661 0.713 44.800 1.00 52.38 524 ALA A C 1
ATOM 4272 O O . ALA A 1 524 ? -43.050 0.932 43.653 1.00 52.38 524 ALA A O 1
ATOM 4273 N N . ILE A 1 525 ? -41.829 -0.291 45.090 1.00 52.88 525 ILE A N 1
ATOM 4274 C CA . ILE A 1 525 ? -41.313 -1.263 44.123 1.00 52.88 525 ILE A CA 1
ATOM 4275 C C . ILE A 1 525 ? -41.198 -2.608 44.840 1.00 52.88 525 ILE A C 1
ATOM 4277 O O . ILE A 1 525 ? -40.371 -2.750 45.736 1.00 52.88 525 ILE A O 1
ATOM 4281 N N . ASP A 1 526 ? -42.012 -3.577 44.427 1.00 52.69 526 ASP A N 1
ATOM 4282 C CA . ASP A 1 526 ? -41.916 -4.971 44.859 1.00 52.69 526 ASP A CA 1
ATOM 4283 C C . ASP A 1 526 ? -41.278 -5.801 43.731 1.00 52.69 526 ASP A C 1
ATOM 4285 O O . ASP A 1 526 ? -41.746 -5.780 42.587 1.00 52.69 526 ASP A O 1
ATOM 4289 N N . ILE A 1 527 ? -40.162 -6.477 44.017 1.00 54.41 527 ILE A N 1
ATOM 4290 C CA . ILE A 1 527 ? -39.425 -7.278 43.029 1.00 54.41 527 ILE A CA 1
ATOM 4291 C C . ILE A 1 527 ? -39.837 -8.740 43.192 1.00 54.41 527 ILE A C 1
ATOM 4293 O O . ILE A 1 527 ? -39.141 -9.555 43.798 1.00 54.41 527 ILE A O 1
ATOM 4297 N N . LEU A 1 528 ? -40.972 -9.084 42.594 1.00 42.19 528 LEU A N 1
ATOM 4298 C CA . LEU A 1 528 ? -41.451 -10.460 42.527 1.00 42.19 528 LEU A CA 1
ATOM 4299 C C . LEU A 1 528 ? -40.634 -11.247 41.487 1.00 42.19 528 LEU A C 1
ATOM 4301 O O . LEU A 1 528 ? -40.542 -10.848 40.327 1.00 42.19 528 LEU A O 1
ATOM 4305 N N . HIS A 1 529 ? -40.081 -12.396 41.890 1.00 45.34 529 HIS A N 1
ATOM 4306 C CA . HIS A 1 529 ? -39.332 -13.332 41.032 1.00 45.34 529 HIS A CA 1
ATOM 4307 C C . HIS A 1 529 ? -37.979 -12.825 40.497 1.00 45.34 529 HIS A C 1
ATOM 4309 O O . HIS A 1 529 ? -37.633 -13.039 39.331 1.00 45.34 529 HIS A O 1
ATOM 4315 N N . ALA A 1 530 ? -37.161 -12.207 41.353 1.00 39.59 530 ALA A N 1
ATOM 4316 C CA . ALA A 1 530 ? -35.753 -11.986 41.028 1.00 39.59 530 ALA A CA 1
ATOM 4317 C C . ALA A 1 530 ? -35.026 -13.335 40.865 1.00 39.59 530 ALA A C 1
ATOM 4319 O O . ALA A 1 530 ? -34.813 -14.065 41.833 1.00 39.59 530 ALA A O 1
ATOM 4320 N N . SER A 1 531 ? -34.637 -13.666 39.634 1.00 40.66 531 SER A N 1
ATOM 4321 C CA . SER A 1 531 ? -33.770 -14.808 39.333 1.00 40.66 531 SER A CA 1
ATOM 4322 C C . SER A 1 531 ? -32.368 -14.308 38.993 1.00 40.66 531 SER A C 1
ATOM 4324 O O . SER A 1 531 ? -32.196 -13.321 38.276 1.00 40.66 531 SER A O 1
ATOM 4326 N N . LYS A 1 532 ? -31.352 -14.963 39.561 1.00 31.30 532 LYS A N 1
ATOM 4327 C CA . LYS A 1 532 ? -29.944 -14.674 39.279 1.00 31.30 532 LYS A CA 1
ATOM 4328 C C . LYS A 1 532 ? -29.567 -15.409 37.990 1.00 31.30 532 LYS A C 1
ATOM 4330 O O . LYS A 1 532 ? -29.648 -16.635 37.959 1.00 31.30 532 LYS A O 1
ATOM 4335 N N . VAL A 1 533 ? -29.243 -14.646 36.946 1.00 40.38 533 VAL A N 1
ATOM 4336 C CA . VAL A 1 533 ? -28.764 -15.147 35.642 1.00 40.38 533 VAL A CA 1
ATOM 4337 C C . VAL A 1 533 ? -27.298 -15.535 35.733 1.00 40.38 533 VAL A C 1
ATOM 4339 O O . VAL A 1 533 ? -26.536 -14.759 36.359 1.00 40.38 533 VAL A O 1
#

Sequence (533 aa):
MSGMANVVRERATGGSFLWARQLHAILWKNVYVRRVCRHYPATIVEVLLMVFWLYGIQEDSVVREPLMRRPDAIYPPQRPGAFWNKAEGMVGINKVYFYAPNNSYVARLTREAFAELNVTDVTEVPTTKQLLRHARRATKLGLPTKVVVLRYRDLADGNVDKWPDSLRVSFYAGRLPFDVQVRYPQRLINSPEGPVAEEQLPEMNTLLPIMAALQQRHLEMQAGRSNYSHPLPPVTLQRYPYPAHIEYHDTKNYALVLIRFCIGMLIPFSMLVAQVVDEKASGMREMLRLVGVNDWVHWAGHYFSAFYMHTIISTLMMLFVSVKRNEEGKPFIYYSDPFLLFWILMHFCHSCLIHAMLLSVLFASRHSAVAAAMLYWTFCCTVPFLALEYANGQGYHYIERRHKLFTSVFPGMSLHWSFRVLERFEKFVEGGANWDNFYDSSATPDNVTLAEIVLVGVFADSVIVLLIWYLDNVLDNGPGIPKSYLFPFKLSYWVPSMTFTRQPSISVEEMENFEPEPRDQLVAIDILHASKV

Secondary structure (DSSP, 8-state):
-HHHHHHHHGGGS--TTHHHHHHHHHHIIIIIIIIIIISHHHHHHHHHHHHHHHHHHHHHHS-SS--EEEPPBPPPPB-GGGGTT--TTT-----EEEEES--HHHHHHHHHHHHHTT---EEE-S-HHHHHHHHHHHHHTT--S-EEEEEESSS-TT--S---SS--EEEEESS-SS-TTS-HHHHHHTS-SSPPPGGG-HIIIIIHHHHHHHHHHHHHHHHHHTT--SPPPPP-B-PPPB--EEE------HHHHHHHHHHHHHHHHHHHHHHHHHHHHTTHHHHHHHTT--HHHHHHHHHHHHHHHHHHHHHHHHHHHHS-SSTTPPPSS-SS-HHHHHHHHHHHHHHHHHHHHHHHHH-SSHHHHHHHHHHHHIIIIIHHHHIIIIITSS-GGGS-HHHHHHHTTSHHHHHHHHHHHHHHHHHHSTT-S-TTTTT-SSSSSSSS-HHHHHHHHHHHHHHHHHHHHHHHHH---SSSPPPPTTGGG-HHHHS------------HHHHTTSPPPPTT---S---TT----

Solvent-accessible surface area (backbone atoms only — not comparable to full-atom values): 30459 Å² total; per-residue (Å²): 115,75,75,60,59,59,62,68,69,41,76,84,54,89,56,99,52,57,66,59,54,53,31,49,54,43,32,45,46,56,45,46,51,40,37,61,70,72,37,36,69,60,52,49,49,53,52,49,50,33,51,52,41,49,50,55,41,42,67,60,32,46,56,91,59,77,78,49,69,43,68,63,45,78,52,73,73,37,53,36,64,78,36,50,69,68,30,68,86,85,62,79,54,86,52,45,32,39,38,21,46,69,28,67,63,53,53,48,44,50,50,58,27,33,52,75,68,76,50,82,54,70,44,85,31,80,38,61,72,56,49,54,50,53,49,53,49,47,45,72,68,70,52,80,54,44,47,45,35,42,38,46,70,73,54,64,89,79,64,58,81,75,82,68,95,62,90,48,73,45,83,45,61,38,65,59,102,62,69,88,82,61,54,71,73,63,54,60,73,75,46,69,64,66,84,77,53,75,57,77,36,61,54,56,32,49,54,50,25,54,52,48,32,45,50,53,46,50,50,52,52,50,33,64,72,68,67,55,86,67,85,77,84,82,76,64,46,62,58,78,65,40,73,60,42,60,51,59,74,88,64,73,55,63,70,56,49,49,51,36,50,54,58,41,45,48,56,64,46,27,49,53,21,27,50,56,13,44,38,36,58,71,37,53,53,56,53,40,44,75,75,67,51,56,70,66,45,56,55,48,25,55,48,54,47,50,48,54,55,45,48,55,52,36,51,48,51,41,46,54,33,52,45,55,91,47,96,83,30,56,30,70,48,72,49,40,43,64,67,60,52,37,50,55,44,49,50,34,46,52,40,44,51,53,54,28,52,43,51,29,56,78,31,45,47,36,69,61,34,31,55,49,41,52,52,49,48,42,57,48,41,50,47,55,52,49,46,55,45,60,69,63,75,71,36,70,84,72,60,52,50,69,61,54,52,62,46,10,55,33,40,50,34,27,50,48,53,42,51,58,51,47,52,39,19,59,73,71,29,94,60,23,49,42,84,84,54,34,72,39,59,80,68,37,104,54,79,69,32,59,44,57,38,50,51,46,26,55,53,46,45,53,54,47,53,54,46,38,59,51,47,61,43,42,52,77,44,48,90,61,87,54,45,62,90,63,44,92,78,37,64,62,70,81,47,74,72,85,64,82,66,72,76,76,80,78,48,79,75,58,58,73,76,50,84,77,80,70,91,88,61,82,82,88,76,82,81,82,83,84,69,78,128